Protein AF-A0A7C5SXW9-F1 (afdb_monomer_lite)

Radius of gyration: 30.45 Å; chains: 1; bounding box: 60×100×71 Å

pLDDT: mean 82.09, std 17.65, range [26.39, 98.69]

Secondary structure (DSSP, 8-state):
-HHHHHHHHHHHHTTS---TT--S---HHHHHHHHHHHHHT-SEEEEEEEEEEE-SS-EEEEEEEEEEETTEEEEEEEE-PPPSSSPPEEEEEEETTTTEEEEEETTS-EEEEE-GGGTT--HHHHHHHTTTS-GGG----EEEEEEETTEEEEEEE-SSEEEEEETTT--EEEEEEEETTEEEEEEEEEEEET----GGGGPPPPTTTEEEEEE--HHHHHHHHHHHHHHTT-SEEEEEEEEEETTEEEEEEEEEETTEEEEEEEEPPBTTB---EEEEEEEETTTTEEEEEETTTTEEEEEE------HHHHHHHHHHHHHS---GGG--EEEEEEEEETTEEEEEEEE--STTS-PPPPEEEEETTT--EEEEEEEEEE--TT-SS-EEEEEEEEEEEEEES----GGGG---TTPPB------SS-TT---------TT-EE--HHHHHHHHHTT--EEEEEE-TT-HHHHHHHHTGGG-HHHHHHHTTSEEEEEE-SS--HHHHHHHHHTT--SSSEEEEE-TTS-EEEEEES---HHHHHHHHHHHHHT---

Foldseek 3Di:
DVVVVVVVVVVVVPPDDDDPDPPDDDFPVVLLVVLQVLLVPFQWKKFKKWKWKDAPVDIKIWIWIWIDGPPKIKIATDDIDDDPVAWDWGMKIDRQCQQWIWTATPVRAIAIERDPVSHPAGVLVVVVVLCVVCCVQPDFGDWDWDDDPNAIWIWTDGPFKIWTAGPPSRRTAKIWGADLRMIIMMGGPDMDTPDDDDPVSNDHPDPVRHPYYFYFDVVLLVLLVVLCVVQQPFQWKWWWKWKDWPVGIWIWIWTGHPPKIKIWIWHDQDPVDGIDTQKMWMDRQQQQKIKIAGPVVRAIAMAGHHRDHDSSSSSQVSCCVRQVRHNSSVWGWRDWDWDDDPNFIWIWIFTPDRPPDPDGAKIFTAGPPPRDTQKIWGWDFDDDPPHPDTDTMIMMIGTPDMGTPDDDDPVVNDDDPCHHYPPPCCDVPHPPPPPPPVVPLVQEEADDPVVLVVLLVVQFKAKEWEDEPPDPQQVVCSVAQSNDPLNCVLCVRHHHYYQYVNPQDDPSVVVCVVVVPDAPGKIFIAGSNRDTLDMDGTHDHNVRSSVVSCCSVVVPDD

Structure (mmCIF, N/CA/C/O backbone):
data_AF-A0A7C5SXW9-F1
#
_entry.id   AF-A0A7C5SXW9-F1
#
loop_
_atom_site.group_PDB
_atom_site.id
_atom_site.type_symbol
_atom_site.label_atom_id
_atom_site.label_alt_id
_atom_site.label_comp_id
_atom_site.label_asym_id
_atom_site.label_entity_id
_atom_site.label_seq_id
_atom_site.pdbx_PDB_ins_code
_atom_site.Cartn_x
_atom_site.Cartn_y
_atom_site.Cartn_z
_atom_site.occupancy
_atom_site.B_iso_or_equiv
_atom_site.auth_seq_id
_atom_site.auth_comp_id
_atom_site.auth_asym_id
_atom_site.auth_atom_id
_atom_site.pdbx_PDB_model_num
ATOM 1 N N . MET A 1 1 ? 26.619 -13.723 -31.367 1.00 32.59 1 MET A N 1
ATOM 2 C CA . MET A 1 1 ? 27.166 -14.685 -30.379 1.00 32.59 1 MET A CA 1
ATOM 3 C C . MET A 1 1 ? 26.090 -15.341 -29.504 1.00 32.59 1 MET A C 1
ATOM 5 O O . MET A 1 1 ? 26.282 -16.500 -29.164 1.00 32.59 1 MET A O 1
ATOM 9 N N . GLY A 1 2 ? 24.939 -14.703 -29.229 1.00 31.33 2 GLY A N 1
ATOM 10 C CA . GLY A 1 2 ? 23.854 -15.284 -28.406 1.00 31.33 2 GLY A CA 1
ATOM 11 C C . GLY A 1 2 ? 23.287 -16.636 -28.877 1.00 31.33 2 GLY A C 1
ATOM 12 O O . GLY A 1 2 ? 23.100 -17.532 -28.064 1.00 31.33 2 GLY A O 1
ATOM 13 N N . ARG A 1 3 ? 23.143 -16.863 -30.194 1.00 33.34 3 ARG A N 1
ATOM 14 C CA . ARG A 1 3 ? 22.704 -18.161 -30.761 1.00 33.34 3 ARG A CA 1
ATOM 15 C C . ARG A 1 3 ? 23.623 -19.352 -30.429 1.00 33.34 3 ARG A C 1
ATOM 17 O O . ARG A 1 3 ? 23.150 -20.480 -30.364 1.00 33.34 3 ARG A O 1
ATOM 24 N N . ALA A 1 4 ? 24.924 -19.117 -30.240 1.00 29.17 4 ALA A N 1
ATOM 25 C CA . ALA A 1 4 ? 25.894 -20.180 -29.955 1.00 29.17 4 ALA A CA 1
ATOM 26 C C . ALA A 1 4 ? 25.920 -20.554 -28.464 1.00 29.17 4 ALA A C 1
ATOM 28 O O . ALA A 1 4 ? 26.098 -21.721 -28.128 1.00 29.17 4 ALA A O 1
ATOM 29 N N . VAL A 1 5 ? 25.675 -19.578 -27.583 1.00 40.88 5 VAL A N 1
ATOM 30 C CA . VAL A 1 5 ? 25.510 -19.798 -26.136 1.00 40.88 5 VAL A CA 1
ATOM 31 C C . VAL A 1 5 ? 24.172 -20.499 -25.848 1.00 40.88 5 VAL A C 1
ATOM 33 O O . VAL A 1 5 ? 24.131 -21.417 -25.036 1.00 40.88 5 VAL A O 1
ATOM 36 N N . PHE A 1 6 ? 23.119 -20.159 -26.602 1.00 41.91 6 PHE A N 1
ATOM 37 C CA . PHE A 1 6 ? 21.805 -20.817 -26.573 1.00 41.91 6 PHE A CA 1
ATOM 38 C C . PHE A 1 6 ? 21.870 -22.318 -26.910 1.00 41.91 6 PHE A C 1
ATOM 40 O O . PHE A 1 6 ? 21.334 -23.139 -26.171 1.00 41.91 6 PHE A O 1
ATOM 47 N N . LEU A 1 7 ? 22.586 -22.706 -27.975 1.00 38.53 7 LEU A N 1
ATOM 48 C CA . LEU A 1 7 ? 22.751 -24.124 -28.333 1.00 38.53 7 LEU A CA 1
ATOM 49 C C . LEU A 1 7 ? 23.601 -24.898 -27.316 1.00 38.53 7 LEU A C 1
ATOM 51 O O . LEU A 1 7 ? 23.341 -26.076 -27.087 1.00 38.53 7 LEU A O 1
ATOM 55 N N . LEU A 1 8 ? 24.580 -24.249 -26.678 1.00 38.59 8 LEU A N 1
ATOM 56 C CA . LEU A 1 8 ? 25.409 -24.881 -25.651 1.00 38.59 8 LEU A CA 1
ATOM 57 C C . LEU A 1 8 ? 24.626 -25.140 -24.354 1.00 38.59 8 LEU A C 1
ATOM 59 O O . LEU A 1 8 ? 24.720 -26.249 -23.834 1.00 38.59 8 LEU A O 1
ATOM 63 N N . LEU A 1 9 ? 23.804 -24.189 -23.891 1.00 38.88 9 LEU A N 1
ATOM 64 C CA . LEU A 1 9 ? 22.987 -24.338 -22.675 1.00 38.88 9 LEU A CA 1
ATOM 65 C C . LEU A 1 9 ? 21.815 -25.319 -22.850 1.00 38.88 9 LEU A C 1
ATOM 67 O O . LEU A 1 9 ? 21.535 -26.099 -21.947 1.00 38.88 9 LEU A O 1
ATOM 71 N N . LEU A 1 10 ? 21.174 -25.359 -24.024 1.00 36.81 10 LEU A N 1
ATOM 72 C CA . LEU A 1 10 ? 20.168 -26.388 -24.329 1.00 36.81 10 LEU A CA 1
ATOM 73 C C . LEU A 1 10 ? 20.794 -27.781 -24.486 1.00 36.81 10 LEU A C 1
ATOM 75 O O . LEU A 1 10 ? 20.192 -28.773 -24.082 1.00 36.81 10 LEU A O 1
ATOM 79 N N . SER A 1 11 ? 22.015 -27.883 -25.024 1.00 33.12 11 SER A N 1
ATOM 80 C CA . SER A 1 11 ? 22.684 -29.180 -25.197 1.00 33.12 11 SER A CA 1
ATOM 81 C C . SER A 1 11 ? 23.177 -29.810 -23.889 1.00 33.12 11 SER A C 1
ATOM 83 O O . SER A 1 11 ? 23.249 -31.036 -23.802 1.00 33.12 11 SER A O 1
ATOM 85 N N . SER A 1 12 ? 23.482 -29.009 -22.861 1.00 31.42 12 SER A N 1
ATOM 86 C CA . SER A 1 12 ? 23.938 -29.510 -21.558 1.00 31.42 12 SER A CA 1
ATOM 87 C C . SER A 1 12 ? 22.797 -29.977 -20.647 1.00 31.42 12 SER A C 1
ATOM 89 O O . SER A 1 12 ? 23.027 -30.837 -19.799 1.00 31.42 12 SER A O 1
ATOM 91 N N . VAL A 1 13 ? 21.569 -29.485 -20.846 1.00 38.94 13 VAL A N 1
ATOM 92 C CA . VAL A 1 13 ? 20.382 -29.872 -20.054 1.00 38.94 13 VAL A CA 1
ATOM 93 C C . VAL A 1 13 ? 19.774 -31.206 -20.525 1.00 38.94 13 VAL A C 1
ATOM 95 O O . VAL A 1 13 ? 19.171 -31.930 -19.741 1.00 38.94 13 VAL A O 1
ATOM 98 N N . VAL A 1 14 ? 19.993 -31.603 -21.784 1.00 38.78 14 VAL A N 1
ATOM 99 C CA . VAL A 1 14 ? 19.370 -32.803 -22.385 1.00 38.78 14 VAL A CA 1
ATOM 100 C C . VAL A 1 14 ? 20.005 -34.134 -21.933 1.00 38.78 14 VAL A C 1
ATOM 102 O O . VAL A 1 14 ? 19.402 -35.189 -22.124 1.00 38.78 14 VAL A O 1
ATOM 105 N N . PHE A 1 15 ? 21.193 -34.140 -21.312 1.00 33.16 15 PHE A N 1
ATOM 106 C CA . PHE A 1 15 ? 21.976 -35.379 -21.148 1.00 33.16 15 PHE A CA 1
ATOM 107 C C . PHE A 1 15 ? 22.050 -36.007 -19.748 1.00 33.16 15 PHE A C 1
ATOM 109 O O . PHE A 1 15 ? 22.628 -37.08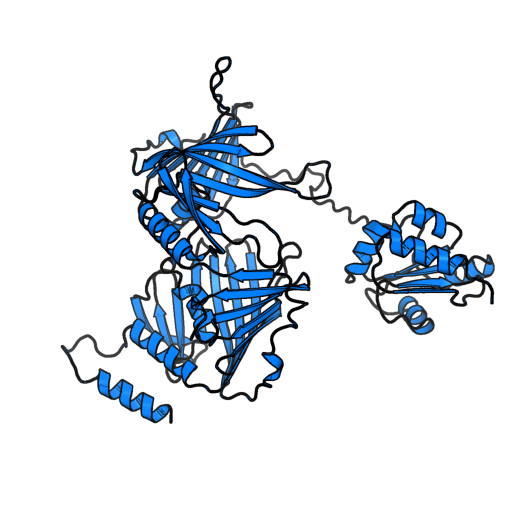8 -19.622 1.00 33.16 15 PHE A O 1
ATOM 116 N N . LEU A 1 16 ? 21.462 -35.423 -18.700 1.00 31.50 16 LEU A N 1
ATOM 117 C CA . LEU A 1 16 ? 21.590 -35.974 -17.342 1.00 31.50 16 LEU A CA 1
ATOM 118 C C . LEU A 1 16 ? 20.243 -36.096 -16.609 1.00 31.50 16 LEU A C 1
ATOM 120 O O . LEU A 1 16 ? 19.892 -35.251 -15.798 1.00 31.50 16 LEU A O 1
ATOM 124 N N . GLY A 1 17 ? 19.556 -37.228 -16.824 1.00 26.39 17 GLY A N 1
ATOM 125 C CA . GLY A 1 17 ? 18.800 -37.897 -15.752 1.00 26.39 17 GLY A CA 1
ATOM 126 C C . GLY A 1 17 ? 17.293 -38.135 -15.946 1.00 26.39 17 GLY A C 1
ATOM 127 O O . GLY A 1 17 ? 16.485 -37.342 -15.494 1.00 26.39 17 GLY A O 1
ATOM 128 N N . GLY A 1 18 ? 16.928 -39.328 -16.444 1.00 26.73 18 GLY A N 1
ATOM 129 C CA . GLY A 1 18 ? 15.815 -40.120 -15.881 1.00 26.73 18 GLY A CA 1
ATOM 130 C C . GLY A 1 18 ? 14.428 -40.107 -16.555 1.00 26.73 18 GLY A C 1
ATOM 131 O O . GLY A 1 18 ? 13.568 -39.319 -16.193 1.00 26.73 18 GLY A O 1
ATOM 132 N N . GLY A 1 19 ? 14.146 -41.133 -17.375 1.00 27.83 19 GLY A N 1
ATOM 133 C CA . GLY A 1 19 ? 12.802 -41.728 -17.536 1.00 27.83 19 GLY A CA 1
ATOM 134 C C . GLY A 1 19 ? 11.878 -41.159 -18.639 1.00 27.83 19 GLY A C 1
ATOM 135 O O . GLY A 1 19 ? 11.642 -39.954 -18.700 1.00 27.83 19 GLY A O 1
ATOM 136 N N . PRO A 1 20 ? 11.269 -42.006 -19.500 1.00 36.69 20 PRO A N 1
ATOM 137 C CA . PRO A 1 20 ? 10.420 -41.552 -20.600 1.00 36.69 20 PRO A CA 1
ATOM 138 C C . PRO A 1 20 ? 8.988 -41.279 -20.113 1.00 36.69 20 PRO A C 1
ATOM 140 O O . PRO A 1 20 ? 8.121 -42.142 -20.245 1.00 36.69 20 PRO A O 1
ATOM 143 N N . LYS A 1 21 ? 8.753 -40.099 -19.514 1.00 38.75 21 LYS A N 1
ATOM 144 C CA . LYS A 1 21 ? 7.425 -39.436 -19.445 1.00 38.75 21 LYS A CA 1
ATOM 145 C C . LYS A 1 21 ? 7.416 -37.970 -18.954 1.00 38.75 21 LYS A C 1
ATOM 147 O O . LYS A 1 21 ? 6.346 -37.458 -18.650 1.00 38.75 21 LYS A O 1
ATOM 152 N N . ALA A 1 22 ? 8.558 -37.276 -18.947 1.00 34.78 22 ALA A N 1
ATOM 153 C CA . ALA A 1 22 ? 8.668 -35.840 -18.633 1.00 34.78 22 ALA A CA 1
ATOM 154 C C . ALA A 1 22 ? 9.454 -35.069 -19.719 1.00 34.78 22 ALA A C 1
ATOM 156 O O . ALA A 1 22 ? 10.313 -34.244 -19.430 1.00 34.78 22 ALA A O 1
ATOM 157 N N . GLN A 1 23 ? 9.215 -35.396 -20.992 1.00 40.09 23 GLN A N 1
ATOM 158 C CA . GLN A 1 23 ? 9.856 -34.732 -22.130 1.00 40.09 23 GLN A CA 1
ATOM 159 C C . GLN A 1 23 ? 9.070 -33.469 -22.525 1.00 40.09 23 GLN A C 1
ATOM 161 O O . GLN A 1 23 ? 7.940 -33.593 -22.986 1.00 40.09 23 GLN A O 1
ATOM 166 N N . GLU A 1 24 ? 9.698 -32.298 -22.324 1.00 54.38 24 GLU A N 1
ATOM 167 C CA . GLU A 1 24 ? 9.791 -31.130 -23.244 1.00 54.38 24 GLU A CA 1
ATOM 168 C C . GLU A 1 24 ? 9.662 -29.722 -22.620 1.00 54.38 24 GLU A C 1
ATOM 170 O O . GLU A 1 24 ? 9.833 -28.743 -23.344 1.00 54.38 24 GLU A O 1
ATOM 175 N N . PHE A 1 25 ? 9.461 -29.567 -21.307 1.00 57.53 25 PHE A N 1
ATOM 176 C CA . PHE A 1 25 ? 9.338 -28.236 -20.684 1.00 57.53 25 PHE A CA 1
ATOM 177 C C . PHE A 1 25 ? 10.510 -27.951 -19.731 1.00 57.53 25 PHE A C 1
ATOM 179 O O . PHE A 1 25 ? 10.770 -28.784 -18.860 1.00 57.53 25 PHE A O 1
ATOM 186 N N . PRO A 1 26 ? 11.227 -26.815 -19.863 1.00 68.00 26 PRO A N 1
ATOM 187 C CA . PRO A 1 26 ? 12.136 -26.365 -18.813 1.00 68.00 26 PRO A CA 1
ATOM 188 C C . PRO A 1 26 ? 11.316 -26.057 -17.556 1.00 68.00 26 PRO A C 1
ATOM 190 O O . PRO A 1 26 ? 10.182 -25.587 -17.664 1.00 68.00 26 PRO A O 1
ATOM 193 N N . ASP A 1 27 ? 11.865 -26.303 -16.370 1.00 80.38 27 ASP A N 1
ATOM 194 C CA . ASP A 1 27 ? 11.218 -25.853 -15.140 1.00 80.38 27 ASP A CA 1
ATOM 195 C C . ASP A 1 27 ? 11.103 -24.307 -15.117 1.00 80.38 27 ASP A C 1
ATOM 197 O O . ASP A 1 27 ? 11.910 -23.616 -15.758 1.00 80.38 27 ASP A O 1
ATOM 201 N N . PRO A 1 28 ? 10.105 -23.737 -14.409 1.00 81.06 28 PRO A N 1
ATOM 202 C CA . PRO A 1 28 ? 9.873 -22.292 -14.386 1.00 81.06 28 PRO A CA 1
ATOM 203 C C . PRO A 1 28 ? 11.105 -21.462 -14.002 1.00 81.06 28 PRO A C 1
ATOM 205 O O . PRO A 1 28 ? 11.372 -20.431 -14.621 1.00 81.06 28 PRO A O 1
ATOM 208 N N . GLN A 1 29 ? 11.883 -21.924 -13.019 1.00 77.88 29 GLN A N 1
ATOM 209 C CA . GLN A 1 29 ? 13.060 -21.212 -12.515 1.00 77.88 29 GLN A CA 1
ATOM 210 C C . GLN A 1 29 ? 14.186 -21.175 -13.548 1.00 77.88 29 GLN A C 1
ATOM 212 O O . GLN A 1 29 ? 14.827 -20.136 -13.737 1.00 77.88 29 GLN A O 1
ATOM 217 N N . THR A 1 30 ? 14.393 -22.274 -14.273 1.00 81.06 30 THR A N 1
ATOM 218 C CA . THR A 1 30 ? 15.327 -22.327 -15.400 1.00 81.06 30 THR A CA 1
ATOM 219 C C . THR A 1 30 ? 14.931 -21.341 -16.500 1.00 81.06 30 THR A C 1
ATOM 221 O O . THR A 1 30 ? 15.794 -20.613 -16.995 1.00 81.06 30 THR A O 1
ATOM 224 N N . LEU A 1 31 ? 13.645 -21.253 -16.866 1.00 82.00 31 LEU A N 1
ATOM 225 C CA . LEU A 1 31 ? 13.179 -20.296 -17.882 1.00 82.00 31 LEU A CA 1
ATOM 226 C C . LEU A 1 31 ? 13.351 -18.836 -17.449 1.00 82.00 31 LEU A C 1
ATOM 228 O O . LEU A 1 31 ? 13.839 -18.026 -18.239 1.00 82.00 31 LEU A O 1
ATOM 232 N N . LEU A 1 32 ? 12.997 -18.501 -16.207 1.00 78.94 32 LEU A N 1
ATOM 233 C CA . LEU A 1 32 ? 13.172 -17.150 -15.660 1.00 78.94 32 LEU A CA 1
ATOM 234 C C . LEU A 1 32 ? 14.653 -16.760 -15.589 1.00 78.94 32 LEU A C 1
ATOM 236 O O . LEU A 1 32 ? 15.036 -15.679 -16.037 1.00 78.94 32 LEU A O 1
ATOM 240 N N . SER A 1 33 ? 15.508 -17.672 -15.121 1.00 77.88 33 SER A N 1
ATOM 241 C CA . SER A 1 33 ? 16.960 -17.463 -15.079 1.00 77.88 33 SER A CA 1
ATOM 242 C C . SER A 1 33 ? 17.551 -17.253 -16.479 1.00 77.88 33 SER A C 1
ATOM 244 O O . SER A 1 33 ? 18.412 -16.393 -16.676 1.00 77.88 33 SER A O 1
ATOM 246 N N . ALA A 1 34 ? 17.075 -18.007 -17.475 1.00 81.38 34 ALA A N 1
ATOM 247 C CA . ALA A 1 34 ? 17.499 -17.856 -18.864 1.00 81.38 34 ALA A CA 1
ATOM 248 C C . ALA A 1 34 ? 17.012 -16.536 -19.488 1.00 81.38 34 ALA A C 1
ATOM 250 O O . ALA A 1 34 ? 17.778 -15.886 -20.201 1.00 81.38 34 ALA A O 1
ATOM 251 N N . SER A 1 35 ? 15.782 -16.110 -19.184 1.00 80.81 35 SER A N 1
ATOM 252 C CA . SER A 1 35 ? 15.243 -14.800 -19.578 1.00 80.81 35 SER A CA 1
ATOM 253 C C . SER A 1 35 ? 16.091 -13.651 -19.022 1.00 80.81 35 SER A C 1
ATOM 255 O O . SER A 1 35 ? 16.558 -12.795 -19.778 1.00 80.81 35 SER A O 1
ATOM 257 N N . ARG A 1 36 ? 16.416 -13.689 -17.723 1.00 75.88 36 ARG A N 1
ATOM 258 C CA . ARG A 1 36 ? 17.332 -12.734 -17.078 1.00 75.88 36 ARG A CA 1
ATOM 259 C C . ARG A 1 36 ? 18.681 -12.662 -17.791 1.00 75.88 36 ARG A C 1
ATOM 261 O O . ARG A 1 36 ? 19.149 -11.573 -18.124 1.00 75.88 36 ARG A O 1
ATOM 268 N N . ALA A 1 37 ? 19.296 -13.811 -18.067 1.00 77.44 37 ALA A N 1
ATOM 269 C CA . ALA A 1 37 ? 20.572 -13.866 -18.775 1.00 77.44 37 ALA A CA 1
ATOM 270 C C . ALA A 1 37 ? 20.475 -13.287 -20.201 1.00 77.44 37 ALA A C 1
ATOM 272 O O . ALA A 1 37 ? 21.410 -12.629 -20.665 1.00 77.44 37 ALA A O 1
ATOM 273 N N . ALA A 1 38 ? 19.344 -13.488 -20.889 1.00 80.12 38 ALA A N 1
ATOM 274 C CA . ALA A 1 38 ? 19.095 -12.911 -22.208 1.00 80.12 38 ALA A CA 1
ATOM 275 C C . ALA A 1 38 ? 19.068 -11.375 -22.162 1.00 80.12 38 ALA A C 1
ATOM 277 O O . ALA A 1 38 ? 19.683 -10.735 -23.015 1.00 80.12 38 ALA A O 1
ATOM 278 N N . TYR A 1 39 ? 18.432 -10.781 -21.147 1.00 76.50 39 TYR A N 1
ATOM 279 C CA . TYR A 1 39 ? 18.433 -9.329 -20.949 1.00 76.50 39 TYR A CA 1
ATOM 280 C C . TYR A 1 39 ? 19.801 -8.776 -20.540 1.00 76.50 39 TYR A C 1
ATOM 282 O O . TYR A 1 39 ? 20.220 -7.751 -21.073 1.00 76.50 39 TYR A O 1
ATOM 290 N N . GLN A 1 40 ? 20.527 -9.457 -19.649 1.00 74.00 40 GLN A N 1
ATOM 291 C CA . GLN A 1 40 ? 21.880 -9.058 -19.229 1.00 74.00 40 GLN A CA 1
ATOM 292 C C . GLN A 1 40 ? 22.894 -9.076 -20.382 1.00 74.00 40 GLN A C 1
ATOM 294 O O . GLN A 1 40 ? 23.879 -8.341 -20.357 1.00 74.00 40 GLN A O 1
ATOM 299 N N . ALA A 1 41 ? 22.664 -9.906 -21.402 1.00 79.38 41 ALA A N 1
ATOM 300 C CA . ALA A 1 41 ? 23.506 -9.959 -22.592 1.00 79.38 41 ALA A CA 1
ATOM 301 C C . ALA A 1 41 ? 23.277 -8.785 -23.564 1.00 79.38 41 ALA A C 1
ATOM 303 O O . ALA A 1 41 ? 24.073 -8.609 -24.492 1.00 79.38 41 ALA A O 1
ATOM 304 N N . LEU A 1 42 ? 22.207 -7.999 -23.392 1.00 78.88 42 LEU A N 1
ATOM 305 C CA . LEU A 1 42 ? 21.929 -6.832 -24.227 1.00 78.88 42 LEU A CA 1
ATOM 306 C C . LEU A 1 42 ? 22.819 -5.658 -23.828 1.00 78.88 42 LEU A C 1
ATOM 308 O O . LEU A 1 42 ? 22.970 -5.336 -22.652 1.00 78.88 42 LEU A O 1
ATOM 312 N N . ARG A 1 43 ? 23.351 -4.952 -24.829 1.00 81.50 43 ARG A N 1
ATOM 313 C CA . ARG A 1 43 ? 24.066 -3.692 -24.594 1.00 81.50 43 ARG A CA 1
ATOM 314 C C . ARG A 1 43 ? 23.098 -2.570 -24.219 1.00 81.50 43 ARG A C 1
ATOM 316 O O . ARG A 1 43 ? 23.400 -1.749 -23.358 1.00 81.50 43 ARG A O 1
ATOM 323 N N . SER A 1 44 ? 21.953 -2.536 -24.891 1.00 87.88 44 SER A N 1
ATOM 324 C CA . SER A 1 44 ? 20.895 -1.559 -24.671 1.00 87.88 44 SER A CA 1
ATOM 325 C C . SER A 1 44 ? 19.569 -2.034 -25.250 1.00 87.88 44 SER A C 1
ATOM 327 O O . SER A 1 44 ? 19.535 -2.875 -26.151 1.00 87.88 44 SER A O 1
ATOM 329 N N . TYR A 1 45 ? 18.466 -1.477 -24.761 1.00 88.00 45 TYR A N 1
ATOM 330 C CA . TYR A 1 45 ? 17.161 -1.596 -25.405 1.00 88.00 45 TYR A CA 1
ATOM 331 C C . TYR A 1 45 ? 16.257 -0.419 -25.042 1.00 88.00 45 TYR A C 1
ATOM 333 O O . TYR A 1 45 ? 16.442 0.245 -24.022 1.00 88.00 45 TYR A O 1
ATOM 341 N N . THR A 1 46 ? 15.241 -0.193 -25.868 1.00 90.50 46 THR A N 1
ATOM 342 C CA . THR A 1 46 ? 14.083 0.629 -25.508 1.00 90.50 46 THR A CA 1
ATOM 343 C C . THR A 1 46 ? 12.829 -0.225 -25.558 1.00 90.50 46 THR A C 1
ATOM 345 O O . THR A 1 46 ? 12.673 -1.010 -26.494 1.00 90.50 46 THR A O 1
ATOM 348 N N . ALA A 1 47 ? 11.933 -0.062 -24.593 1.00 88.62 47 ALA A N 1
ATOM 349 C CA . ALA A 1 47 ? 10.649 -0.740 -24.563 1.00 88.62 47 ALA A CA 1
ATOM 350 C C . ALA A 1 47 ? 9.514 0.242 -24.268 1.00 88.62 47 ALA A C 1
ATOM 352 O O . ALA A 1 47 ? 9.692 1.197 -23.511 1.00 88.62 47 ALA A O 1
ATOM 353 N N . LEU A 1 48 ? 8.356 -0.017 -24.865 1.00 90.31 48 LEU A N 1
ATOM 354 C CA . LEU A 1 48 ? 7.091 0.602 -24.494 1.00 90.31 48 LEU A CA 1
ATOM 355 C C . LEU A 1 48 ? 6.267 -0.452 -23.760 1.00 90.31 48 LEU A C 1
ATOM 357 O O . LEU A 1 48 ? 6.086 -1.558 -24.274 1.00 90.31 48 LEU A O 1
ATOM 361 N N . VAL A 1 49 ? 5.823 -0.126 -22.552 1.00 88.06 49 VAL A N 1
ATOM 362 C CA . VAL A 1 49 ? 5.124 -1.053 -21.664 1.00 88.06 49 VAL A CA 1
ATOM 363 C C . VAL A 1 49 ? 3.824 -0.416 -21.209 1.00 88.06 49 VAL A C 1
ATOM 365 O O . VAL A 1 49 ? 3.834 0.704 -20.715 1.00 88.06 49 VAL A O 1
ATOM 368 N N . THR A 1 50 ? 2.715 -1.129 -21.338 1.00 89.62 50 THR A N 1
ATOM 369 C CA . THR A 1 50 ? 1.427 -0.712 -20.783 1.00 89.62 50 THR A CA 1
ATOM 370 C C . THR A 1 50 ? 1.177 -1.470 -19.489 1.00 89.62 50 THR A C 1
ATOM 372 O O . THR A 1 50 ? 1.165 -2.700 -19.487 1.00 89.62 50 THR A O 1
ATOM 375 N N . MET A 1 51 ? 0.992 -0.732 -18.401 1.00 86.69 51 MET A N 1
ATOM 376 C CA . MET A 1 51 ? 0.496 -1.217 -17.122 1.00 86.69 51 MET A CA 1
ATOM 377 C C . MET A 1 51 ? -1.023 -1.030 -17.079 1.00 86.69 51 MET A C 1
ATOM 379 O O . MET A 1 51 ? -1.511 0.059 -17.371 1.00 86.69 51 MET A O 1
ATOM 383 N N . ALA A 1 52 ? -1.760 -2.071 -16.714 1.00 86.44 52 ALA A N 1
ATOM 384 C CA . ALA A 1 52 ? -3.199 -2.031 -16.494 1.00 86.44 52 ALA A CA 1
ATOM 385 C C . ALA A 1 52 ? -3.514 -2.491 -15.073 1.00 86.44 52 ALA A C 1
ATOM 387 O O . ALA A 1 52 ? -2.967 -3.503 -14.640 1.00 86.44 52 ALA A O 1
ATOM 388 N N . ILE A 1 53 ? -4.384 -1.764 -14.378 1.00 82.50 53 ILE A N 1
ATOM 389 C CA . ILE A 1 53 ? -4.921 -2.113 -13.062 1.00 82.50 53 ILE A CA 1
ATOM 390 C C . ILE A 1 53 ? -6.435 -2.238 -13.223 1.00 82.50 53 ILE A C 1
ATOM 392 O O . ILE A 1 53 ? -7.108 -1.262 -13.545 1.00 82.50 53 ILE A O 1
ATOM 396 N N . GLU A 1 54 ? -6.968 -3.437 -13.031 1.00 82.19 54 GLU A N 1
ATOM 397 C CA . GLU A 1 54 ? -8.371 -3.777 -13.266 1.00 82.19 54 GLU A CA 1
ATOM 398 C C . GLU A 1 54 ? -9.009 -4.292 -11.973 1.00 82.19 54 GLU A C 1
ATOM 400 O O . GLU A 1 54 ? -8.526 -5.249 -11.371 1.00 82.19 54 GLU A O 1
ATOM 405 N N . SER A 1 55 ? -10.115 -3.684 -11.552 1.00 76.44 55 SER A N 1
ATOM 406 C CA . SER A 1 55 ? -10.968 -4.151 -10.454 1.00 76.44 55 SER A CA 1
ATOM 407 C C . SER A 1 55 ? -12.440 -4.142 -10.897 1.00 76.44 55 SER A C 1
ATOM 409 O O . SER A 1 55 ? -12.757 -3.605 -11.962 1.00 76.44 55 SER A O 1
ATOM 411 N N . PRO A 1 56 ? -13.382 -4.688 -10.105 1.00 67.75 56 PRO A N 1
ATOM 412 C CA . PRO A 1 56 ? -14.812 -4.579 -10.407 1.00 67.75 56 PRO A CA 1
ATOM 413 C C . PRO A 1 56 ? -15.331 -3.134 -10.491 1.00 67.75 56 PRO A C 1
ATOM 415 O O . PRO A 1 56 ? -16.377 -2.898 -11.097 1.00 67.75 56 PRO A O 1
ATOM 418 N N . PHE A 1 57 ? -14.622 -2.178 -9.884 1.00 65.75 57 PHE A N 1
ATOM 419 C CA . PHE A 1 57 ? -15.074 -0.796 -9.726 1.00 65.75 57 PHE A CA 1
ATOM 420 C C . PHE A 1 57 ? -14.347 0.206 -10.625 1.00 65.75 57 PHE A C 1
ATOM 422 O O . PHE A 1 57 ? -14.916 1.248 -10.949 1.00 65.75 57 PHE A O 1
ATOM 429 N N . PHE A 1 58 ? -13.111 -0.082 -11.039 1.00 73.19 58 PHE A N 1
ATOM 430 C CA . PHE A 1 58 ? -12.334 0.819 -11.887 1.00 73.19 58 PHE A CA 1
ATOM 431 C C . PHE A 1 58 ? -11.350 0.073 -12.791 1.00 73.19 58 PHE A C 1
ATOM 433 O O . PHE A 1 58 ? -10.977 -1.077 -12.558 1.00 73.19 58 PHE A O 1
ATOM 440 N N . THR A 1 59 ? -10.910 0.758 -13.842 1.00 81.62 59 THR A N 1
ATOM 441 C CA . THR A 1 59 ? -9.811 0.313 -14.696 1.00 81.62 59 THR A CA 1
ATOM 442 C C . THR A 1 59 ? -8.900 1.492 -14.976 1.00 81.62 59 THR A C 1
ATOM 444 O O . THR A 1 59 ? -9.350 2.508 -15.504 1.00 81.62 59 THR A O 1
ATOM 447 N N . GLU A 1 60 ? -7.625 1.335 -14.649 1.00 83.06 60 GLU A N 1
ATOM 448 C CA . GLU A 1 60 ? -6.589 2.331 -14.883 1.00 83.06 60 GLU A CA 1
ATOM 449 C C . GLU A 1 60 ? -5.549 1.779 -15.862 1.00 83.06 60 GLU A C 1
ATOM 451 O O . GLU A 1 60 ? -5.122 0.628 -15.759 1.00 83.06 60 GLU A O 1
ATOM 456 N N . LEU A 1 61 ? -5.133 2.606 -16.821 1.00 85.56 61 LEU A N 1
ATOM 457 C CA . LEU A 1 61 ? -4.104 2.271 -17.802 1.00 85.56 61 LEU A CA 1
ATOM 458 C C . LEU A 1 61 ? -2.997 3.314 -17.748 1.00 85.56 61 LEU A C 1
ATOM 460 O O . LEU A 1 61 ? -3.277 4.500 -17.893 1.00 85.56 61 LEU A O 1
ATOM 464 N N . THR A 1 62 ? -1.753 2.860 -17.623 1.00 84.00 62 THR A N 1
ATOM 465 C CA . THR A 1 62 ? -0.564 3.714 -17.615 1.00 84.00 62 THR A CA 1
ATOM 466 C C . THR A 1 62 ? 0.481 3.191 -18.595 1.00 84.00 62 THR A C 1
ATOM 468 O O . THR A 1 62 ? 0.836 2.016 -18.587 1.00 84.00 62 THR A O 1
ATOM 471 N N . THR A 1 63 ? 1.015 4.065 -19.443 1.00 88.56 63 THR A N 1
ATOM 472 C CA . THR A 1 63 ? 2.065 3.742 -20.412 1.00 88.56 63 THR A CA 1
ATOM 473 C C . THR A 1 63 ? 3.426 4.204 -19.909 1.00 88.56 63 THR A C 1
ATOM 475 O O . THR A 1 63 ? 3.626 5.361 -19.540 1.00 88.56 63 THR A O 1
ATOM 478 N N . LEU A 1 64 ? 4.389 3.290 -19.951 1.00 88.56 64 LEU A N 1
ATOM 479 C CA . LEU A 1 64 ? 5.760 3.452 -19.500 1.00 88.56 64 LEU A CA 1
ATOM 480 C C . LEU A 1 64 ? 6.706 3.322 -20.689 1.00 88.56 64 LEU A C 1
ATOM 482 O O . LEU A 1 64 ? 6.632 2.366 -21.464 1.00 88.56 64 LEU A O 1
ATOM 486 N N . LYS A 1 65 ? 7.662 4.238 -20.802 1.00 91.00 65 LYS A N 1
ATOM 487 C CA . LYS A 1 65 ? 8.775 4.115 -21.740 1.00 91.00 65 LYS A CA 1
ATOM 488 C C . LYS A 1 65 ? 10.043 3.785 -20.973 1.00 91.00 65 LYS A C 1
ATOM 490 O O . LYS A 1 65 ? 10.529 4.586 -20.179 1.00 91.00 65 LYS A O 1
ATOM 495 N N . VAL A 1 66 ? 10.582 2.602 -21.236 1.00 89.19 66 VAL A N 1
ATOM 496 C CA . VAL A 1 66 ? 11.769 2.063 -20.575 1.00 89.19 66 VAL A CA 1
ATOM 497 C C . VAL A 1 66 ? 12.960 2.177 -21.515 1.00 89.19 66 VAL A C 1
ATOM 499 O O . VAL A 1 66 ? 12.923 1.712 -22.652 1.00 89.19 66 VAL A O 1
ATOM 502 N N . LEU A 1 67 ? 14.035 2.785 -21.036 1.00 89.81 67 LEU A N 1
ATOM 503 C CA . LEU A 1 67 ? 15.325 2.858 -21.699 1.00 89.81 67 LEU A CA 1
ATOM 504 C C . LEU A 1 67 ? 16.335 2.144 -20.814 1.00 89.81 67 LEU A C 1
ATOM 506 O O . LEU A 1 67 ? 16.436 2.425 -19.622 1.00 89.81 67 LEU A O 1
ATOM 510 N N . PHE A 1 68 ? 17.100 1.237 -21.397 1.00 87.06 68 PHE A N 1
ATOM 511 C CA . PHE A 1 68 ? 18.107 0.477 -20.677 1.00 87.06 68 PHE A CA 1
ATOM 512 C C . PHE A 1 68 ? 19.436 0.542 -21.411 1.00 87.06 68 PHE A C 1
ATOM 514 O O . PHE A 1 68 ? 19.505 0.298 -22.617 1.00 87.06 68 PHE A O 1
ATOM 521 N N . PHE A 1 69 ? 20.488 0.848 -20.663 1.00 86.06 69 PHE A N 1
ATOM 522 C CA . PHE A 1 69 ? 21.874 0.817 -21.102 1.00 86.06 69 PHE A CA 1
ATOM 523 C C . PHE A 1 69 ? 22.715 0.446 -19.884 1.00 86.06 69 PHE A C 1
ATOM 525 O O . PHE A 1 69 ? 22.969 1.304 -19.045 1.00 86.06 69 PHE A O 1
ATOM 532 N N . PHE A 1 70 ? 23.113 -0.822 -19.751 1.00 78.75 70 PHE A N 1
ATOM 533 C CA . PHE A 1 70 ? 23.776 -1.304 -18.535 1.00 78.75 70 PHE A CA 1
ATOM 534 C C . PHE A 1 70 ? 24.998 -0.431 -18.158 1.00 78.75 70 PHE A C 1
ATOM 536 O O . PHE A 1 70 ? 25.821 -0.144 -19.035 1.00 78.75 70 PHE A O 1
ATOM 543 N N . PRO A 1 71 ? 25.150 -0.024 -16.880 1.00 84.31 71 PRO A N 1
ATOM 544 C CA . PRO A 1 71 ? 24.369 -0.422 -15.698 1.00 84.31 71 PRO A CA 1
ATOM 545 C C . PRO A 1 71 ? 23.162 0.478 -15.393 1.00 84.31 71 PRO A C 1
ATOM 547 O O . PRO A 1 71 ? 22.623 0.420 -14.294 1.00 84.31 71 PRO A O 1
ATOM 550 N N . PHE A 1 72 ? 22.737 1.318 -16.330 1.00 88.94 72 PHE A N 1
ATOM 551 C CA . PHE A 1 72 ? 21.685 2.299 -16.120 1.00 88.94 72 PHE A CA 1
ATOM 552 C C . PHE A 1 72 ? 20.362 1.899 -16.738 1.00 88.94 72 PHE A C 1
ATOM 554 O O . PHE A 1 72 ? 20.266 1.231 -17.776 1.00 88.94 72 PHE A O 1
ATOM 561 N N . SER A 1 73 ? 19.316 2.431 -16.134 1.00 89.31 73 SER A N 1
ATOM 562 C CA . SER A 1 73 ? 17.997 2.379 -16.711 1.00 89.31 73 SER A CA 1
ATOM 563 C C . SER A 1 73 ? 17.204 3.640 -16.407 1.00 89.31 73 SER A C 1
ATOM 565 O O . SER A 1 73 ? 17.456 4.354 -15.436 1.00 89.31 73 SER A O 1
ATOM 567 N N . ARG A 1 74 ? 16.233 3.926 -17.264 1.00 91.81 74 ARG A N 1
ATOM 568 C CA . ARG A 1 74 ? 15.358 5.087 -17.179 1.00 91.81 74 ARG A CA 1
ATOM 569 C C . ARG A 1 74 ? 13.942 4.658 -17.533 1.00 91.81 74 ARG A C 1
ATOM 571 O O . ARG A 1 74 ? 13.740 4.101 -18.607 1.00 91.81 74 ARG A O 1
ATOM 578 N N . THR A 1 75 ? 12.980 4.961 -16.672 1.00 90.06 75 THR A N 1
ATOM 579 C CA . THR A 1 75 ? 11.550 4.812 -16.972 1.00 90.06 75 THR A CA 1
ATOM 580 C C . THR A 1 75 ? 10.894 6.173 -16.959 1.00 90.06 75 THR A C 1
ATOM 582 O O . THR A 1 75 ? 11.030 6.919 -15.992 1.00 90.06 75 THR A O 1
ATOM 585 N N . GLU A 1 76 ? 10.190 6.477 -18.040 1.00 90.62 76 GLU A N 1
ATOM 586 C CA . GLU A 1 76 ? 9.347 7.657 -18.200 1.00 90.62 76 GLU A CA 1
ATOM 587 C C . GLU A 1 76 ? 7.886 7.207 -18.125 1.00 90.62 76 GLU A C 1
ATOM 589 O O . GLU A 1 76 ? 7.491 6.290 -18.846 1.00 90.62 76 GLU A O 1
ATOM 594 N N . TYR A 1 77 ? 7.095 7.840 -17.263 1.00 86.69 77 TYR A N 1
ATOM 595 C CA . TYR A 1 77 ? 5.662 7.589 -17.128 1.00 86.69 77 TYR A CA 1
ATOM 596 C C . TYR A 1 77 ? 4.937 8.559 -18.071 1.00 86.69 77 TYR A C 1
ATOM 598 O O . TYR A 1 77 ? 4.894 9.766 -17.829 1.00 86.69 77 TYR A O 1
ATOM 606 N N . VAL A 1 78 ? 4.479 8.046 -19.216 1.00 80.62 78 VAL A N 1
ATOM 607 C CA . VAL A 1 78 ? 4.109 8.848 -20.396 1.00 80.62 78 VAL A CA 1
ATOM 608 C C . VAL A 1 78 ? 2.654 9.306 -20.334 1.00 80.62 78 VAL A C 1
ATOM 610 O O . VAL A 1 78 ? 2.377 10.497 -20.445 1.00 80.62 78 VAL A O 1
ATOM 613 N N . GLU A 1 79 ? 1.734 8.368 -20.133 1.00 70.88 79 GLU A N 1
ATOM 614 C CA . GLU A 1 79 ? 0.283 8.583 -20.144 1.00 70.88 79 GLU A CA 1
ATOM 615 C C . GLU A 1 79 ? -0.350 7.713 -19.060 1.00 70.88 79 GLU A C 1
ATOM 617 O O . GLU A 1 79 ? 0.113 6.596 -18.856 1.00 70.88 79 GLU A O 1
ATOM 622 N N . GLY A 1 80 ? -1.377 8.208 -18.374 1.00 63.19 80 GLY A N 1
ATOM 623 C CA . GLY A 1 80 ? -2.113 7.479 -17.338 1.00 63.19 80 GLY A CA 1
ATOM 624 C C . GLY A 1 80 ? -3.040 8.400 -16.552 1.00 63.19 80 GLY A C 1
ATOM 625 O O . GLY A 1 80 ? -2.907 9.625 -16.657 1.00 63.19 80 GLY A O 1
ATOM 626 N N . GLN A 1 81 ? -3.997 7.838 -15.806 1.00 61.09 81 GLN A N 1
ATOM 627 C CA . GLN A 1 81 ? -4.809 8.652 -14.900 1.00 61.09 81 GLN A CA 1
ATOM 628 C C . GLN A 1 81 ? -3.916 9.159 -13.771 1.00 61.09 81 GLN A C 1
ATOM 630 O O . GLN A 1 81 ? -3.251 8.390 -13.081 1.00 61.09 81 GLN A O 1
ATOM 635 N N . ARG A 1 82 ? -3.866 10.481 -13.616 1.00 61.41 82 ARG A N 1
ATOM 636 C CA . ARG A 1 82 ? -3.099 11.108 -12.548 1.00 61.41 82 ARG A CA 1
ATOM 637 C C . ARG A 1 82 ? -4.044 11.445 -11.419 1.00 61.41 82 ARG A C 1
ATOM 639 O O . ARG A 1 82 ? -4.975 12.217 -11.618 1.00 61.41 82 ARG A O 1
ATOM 646 N N . ASP A 1 83 ? -3.789 10.860 -10.260 1.00 56.06 83 ASP A N 1
ATOM 647 C CA . ASP A 1 83 ? -4.391 11.330 -9.022 1.00 56.06 83 ASP A CA 1
ATOM 648 C C . ASP A 1 83 ? -3.731 12.668 -8.656 1.00 56.06 83 ASP A C 1
ATOM 650 O O . ASP A 1 83 ? -2.508 12.755 -8.521 1.00 56.06 83 ASP A O 1
ATOM 654 N N . GLU A 1 84 ? -4.525 13.731 -8.547 1.00 56.28 84 GLU A N 1
ATOM 655 C CA . GLU A 1 84 ? -4.025 15.070 -8.214 1.00 56.28 84 GLU A CA 1
ATOM 656 C C . GLU A 1 84 ? -3.568 15.181 -6.751 1.00 56.28 84 GLU A C 1
ATOM 658 O O . GLU A 1 84 ? -2.765 16.053 -6.411 1.00 56.28 84 GLU A O 1
ATOM 663 N N . TYR A 1 85 ? -4.028 14.281 -5.881 1.00 57.44 85 TYR A N 1
ATOM 664 C CA . TYR A 1 85 ? -3.748 14.302 -4.448 1.00 57.44 85 TYR A CA 1
ATOM 665 C C . TYR A 1 85 ? -2.577 13.405 -4.041 1.00 57.44 85 TYR A C 1
ATOM 667 O O . TYR A 1 85 ? -2.030 13.586 -2.946 1.00 57.44 85 TYR A O 1
ATOM 675 N N . VAL A 1 86 ? -2.177 12.462 -4.899 1.00 68.25 86 VAL A N 1
ATOM 676 C CA . VAL A 1 86 ? -1.087 11.514 -4.640 1.00 68.25 86 VAL A CA 1
ATOM 677 C C . VAL A 1 86 ? 0.061 11.769 -5.616 1.00 68.25 86 VAL A C 1
ATOM 679 O O . VAL A 1 86 ? -0.104 11.575 -6.819 1.00 68.25 86 VAL A O 1
ATOM 682 N N . PRO A 1 87 ? 1.258 12.166 -5.142 1.00 78.00 87 PRO A N 1
ATOM 683 C CA . PRO A 1 87 ? 2.407 12.322 -6.022 1.00 78.00 87 PRO A CA 1
ATOM 684 C C . PRO A 1 87 ? 2.751 11.011 -6.733 1.00 78.00 87 PRO A C 1
ATOM 686 O O . PRO A 1 87 ? 3.137 10.022 -6.111 1.00 78.00 87 PRO A O 1
ATOM 689 N N . GLN A 1 88 ? 2.651 11.019 -8.058 1.00 81.50 88 GLN A N 1
ATOM 690 C CA . GLN A 1 88 ? 2.966 9.870 -8.899 1.00 81.50 88 GLN A CA 1
ATOM 691 C C . GLN A 1 88 ? 4.357 10.034 -9.525 1.00 81.50 88 GLN A C 1
ATOM 693 O O . GLN A 1 88 ? 4.770 11.161 -9.818 1.00 81.50 88 GLN A O 1
ATOM 698 N N . PRO A 1 89 ? 5.110 8.943 -9.746 1.00 86.31 89 PRO A N 1
ATOM 699 C CA . PRO A 1 89 ? 6.392 9.019 -10.432 1.00 86.31 89 PRO A CA 1
ATOM 700 C C . PRO A 1 89 ? 6.197 9.454 -11.893 1.00 86.31 89 PRO A C 1
ATOM 702 O O . PRO A 1 89 ? 5.364 8.924 -12.617 1.00 86.31 89 PRO A O 1
ATOM 705 N N . VAL A 1 90 ? 6.996 10.421 -12.336 1.00 89.31 90 VAL A N 1
ATOM 706 C CA . VAL A 1 90 ? 7.058 10.918 -13.723 1.00 89.31 90 VAL A CA 1
ATOM 707 C C . VAL A 1 90 ? 8.274 10.339 -14.437 1.00 89.31 90 VAL A C 1
ATOM 709 O O . VAL A 1 90 ? 8.233 9.993 -15.619 1.00 89.31 90 VAL A O 1
ATOM 712 N N . LEU A 1 91 ? 9.381 10.228 -13.708 1.00 91.44 91 LEU A N 1
ATOM 713 C CA . LEU A 1 91 ? 10.658 9.769 -14.224 1.00 91.44 91 LEU A CA 1
ATOM 714 C C . LEU A 1 91 ? 11.415 9.038 -13.121 1.00 91.44 91 LEU A C 1
ATOM 716 O O . LEU A 1 91 ? 11.496 9.520 -11.996 1.00 91.44 91 LEU A O 1
ATOM 720 N N . GLN A 1 92 ? 12.022 7.905 -13.457 1.00 92.12 92 GLN A N 1
ATOM 721 C CA . GLN A 1 92 ? 12.927 7.201 -12.559 1.00 92.12 92 GLN A CA 1
ATOM 722 C C . GLN A 1 92 ? 14.192 6.756 -13.284 1.00 92.12 92 GLN A C 1
ATOM 724 O O . GLN A 1 92 ? 14.121 5.979 -14.238 1.00 92.12 92 GLN A O 1
ATOM 729 N N . ILE A 1 93 ? 15.347 7.170 -12.774 1.00 93.06 93 ILE A N 1
ATOM 730 C CA . ILE A 1 93 ? 16.676 6.769 -13.245 1.00 93.06 93 ILE A CA 1
ATOM 731 C C . ILE A 1 93 ? 17.292 5.842 -12.203 1.00 93.06 93 ILE A C 1
ATOM 733 O O . ILE A 1 93 ? 17.279 6.178 -11.026 1.00 93.06 93 ILE A O 1
ATOM 737 N N . VAL A 1 94 ? 17.834 4.700 -12.616 1.00 90.75 94 VAL A N 1
ATOM 738 C CA . VAL A 1 94 ? 18.482 3.744 -11.709 1.00 90.75 94 VAL A CA 1
ATOM 739 C C . VAL A 1 94 ? 19.898 3.465 -12.189 1.00 90.75 94 VAL A C 1
ATOM 741 O O . VAL A 1 94 ? 20.116 3.197 -13.370 1.00 90.75 94 VAL A O 1
ATOM 744 N N . ASP A 1 95 ? 20.844 3.530 -11.260 1.00 91.62 95 ASP A N 1
ATOM 745 C CA . ASP A 1 95 ? 22.186 2.974 -11.364 1.00 91.62 95 ASP A CA 1
ATOM 746 C C . ASP A 1 95 ? 22.193 1.607 -10.665 1.00 91.62 95 ASP A C 1
ATOM 748 O O . ASP A 1 95 ? 22.222 1.508 -9.432 1.00 91.62 95 ASP A O 1
ATOM 752 N N . HIS A 1 96 ? 22.154 0.540 -11.464 1.00 86.38 96 HIS A N 1
ATOM 753 C CA . HIS A 1 96 ? 22.160 -0.838 -10.974 1.00 86.38 96 HIS A CA 1
ATOM 754 C C . HIS A 1 96 ? 23.548 -1.295 -10.509 1.00 86.38 96 HIS A C 1
ATOM 756 O O . HIS A 1 96 ? 23.688 -2.407 -10.011 1.00 86.38 96 HIS A O 1
ATOM 762 N N . GLN A 1 97 ? 24.606 -0.504 -10.673 1.00 88.12 97 GLN A N 1
ATOM 763 C CA . GLN A 1 97 ? 25.912 -0.829 -10.105 1.00 88.12 97 GLN A CA 1
ATOM 764 C C . GLN A 1 97 ? 26.007 -0.330 -8.659 1.00 88.12 97 GLN A C 1
ATOM 766 O O . GLN A 1 97 ? 26.528 -1.035 -7.791 1.00 88.12 97 GLN A O 1
ATOM 771 N N . GLU A 1 98 ? 25.474 0.862 -8.391 1.00 90.69 98 GLU A N 1
ATOM 772 C CA . GLU A 1 98 ? 25.458 1.457 -7.052 1.00 90.69 98 GLU A CA 1
ATOM 773 C C . GLU A 1 98 ? 24.239 1.042 -6.214 1.00 90.69 98 GLU A C 1
ATOM 775 O O . GLU A 1 98 ? 24.303 1.106 -4.986 1.00 90.69 98 GLU A O 1
ATOM 780 N N . GLY A 1 99 ? 23.156 0.572 -6.845 1.00 89.44 99 GLY A N 1
ATOM 781 C CA . GLY A 1 99 ? 21.873 0.353 -6.167 1.00 89.44 99 GLY A CA 1
ATOM 782 C C . GLY A 1 99 ? 21.207 1.682 -5.815 1.00 89.44 99 GLY A C 1
ATOM 783 O O . GLY A 1 99 ? 20.705 1.873 -4.709 1.00 89.44 99 GLY A O 1
ATOM 784 N N . ARG A 1 100 ? 21.301 2.653 -6.726 1.00 92.94 100 ARG A N 1
ATOM 785 C CA . ARG A 1 100 ? 20.911 4.042 -6.486 1.00 92.94 100 ARG A CA 1
ATOM 786 C C . ARG A 1 100 ? 19.866 4.466 -7.502 1.00 92.94 100 ARG A C 1
ATOM 788 O O . ARG A 1 100 ? 20.094 4.378 -8.702 1.00 92.94 100 ARG A O 1
ATOM 795 N N . SER A 1 101 ? 18.725 4.940 -7.024 1.00 93.38 101 SER A N 1
ATOM 796 C CA . SER A 1 101 ? 17.594 5.370 -7.841 1.00 93.38 101 SER A CA 1
ATOM 797 C C . SER A 1 101 ? 17.286 6.842 -7.598 1.00 93.38 101 SER A C 1
ATOM 799 O O . SER A 1 101 ? 17.284 7.303 -6.463 1.00 93.38 101 SER A O 1
ATOM 801 N N . PHE A 1 102 ? 16.964 7.572 -8.657 1.00 95.50 102 PHE A N 1
ATOM 802 C CA . PHE A 1 102 ? 16.462 8.938 -8.607 1.00 95.50 102 PHE A CA 1
ATOM 803 C C . PHE A 1 102 ? 15.053 8.958 -9.172 1.00 95.50 102 PHE A C 1
ATOM 805 O O . PHE A 1 102 ? 14.861 8.588 -10.330 1.00 95.50 102 PHE A O 1
ATOM 812 N N . VAL A 1 103 ? 14.081 9.382 -8.371 1.00 93.62 103 VAL A N 1
ATOM 813 C CA . VAL A 1 103 ? 12.669 9.442 -8.762 1.00 93.62 103 VAL A CA 1
ATOM 814 C C . VAL A 1 103 ? 12.211 10.892 -8.749 1.00 93.62 103 VAL A C 1
ATOM 816 O O . VAL A 1 103 ? 12.414 11.596 -7.762 1.00 93.62 103 VAL A O 1
ATOM 819 N N . PHE A 1 104 ? 11.602 11.328 -9.845 1.00 92.44 104 PHE A N 1
ATOM 820 C CA . PHE A 1 104 ? 10.936 12.615 -9.975 1.00 92.44 104 PHE A CA 1
ATOM 821 C C . PHE A 1 104 ? 9.429 12.402 -9.977 1.00 92.44 104 PHE A C 1
ATOM 823 O O . PHE A 1 104 ? 8.944 11.558 -10.735 1.00 92.44 104 PHE A O 1
ATOM 830 N N . TYR A 1 105 ? 8.703 13.164 -9.167 1.00 87.62 105 TYR A N 1
ATOM 831 C CA . TYR A 1 105 ? 7.257 13.019 -8.995 1.00 87.62 105 TYR A CA 1
ATOM 832 C C . TYR A 1 105 ? 6.476 14.188 -9.606 1.00 87.62 105 TYR A C 1
ATOM 834 O O . TYR A 1 105 ? 7.038 15.232 -9.940 1.00 87.62 105 TYR A O 1
ATOM 842 N N . THR A 1 106 ? 5.159 14.019 -9.737 1.00 86.06 106 THR A N 1
ATOM 843 C CA . THR A 1 106 ? 4.230 15.029 -10.277 1.00 86.06 106 THR A CA 1
ATOM 844 C C . THR A 1 106 ? 4.214 16.338 -9.489 1.00 86.06 106 THR A C 1
ATOM 846 O O . THR A 1 106 ? 3.918 17.379 -10.064 1.00 86.06 106 THR A O 1
ATOM 849 N N . ASN A 1 107 ? 4.592 16.315 -8.210 1.00 82.81 107 ASN A N 1
ATOM 850 C CA . ASN A 1 107 ? 4.722 17.497 -7.351 1.00 82.81 107 ASN A CA 1
ATOM 851 C C . ASN A 1 107 ? 6.102 18.187 -7.444 1.00 82.81 107 ASN A C 1
ATOM 853 O O . ASN A 1 107 ? 6.485 18.922 -6.537 1.00 82.81 107 ASN A O 1
ATOM 857 N N . GLU A 1 108 ? 6.856 17.927 -8.514 1.00 88.62 108 GLU A N 1
ATOM 858 C CA . GLU A 1 108 ? 8.169 18.520 -8.814 1.00 88.62 108 GLU A CA 1
ATOM 859 C C . GLU A 1 108 ? 9.284 18.202 -7.802 1.00 88.62 108 GLU A C 1
ATOM 861 O O . GLU A 1 108 ? 10.322 18.867 -7.752 1.00 88.62 108 GLU A O 1
ATOM 866 N N . VAL A 1 109 ? 9.110 17.142 -7.019 1.00 88.19 109 VAL A N 1
ATOM 867 C CA . VAL A 1 109 ? 10.102 16.676 -6.052 1.00 88.19 109 VAL A CA 1
ATOM 868 C C . VAL A 1 109 ? 11.012 15.629 -6.684 1.00 88.19 109 VAL A C 1
ATOM 870 O O . VAL A 1 109 ? 10.541 14.674 -7.303 1.00 88.19 109 VAL A O 1
ATOM 873 N N . TRP A 1 110 ? 12.320 15.761 -6.447 1.00 94.44 110 TRP A N 1
ATOM 874 C CA . TRP A 1 110 ? 13.285 14.680 -6.645 1.00 94.44 110 TRP A CA 1
ATOM 875 C C . TRP A 1 110 ? 13.618 13.970 -5.339 1.00 94.44 110 TRP A C 1
ATOM 877 O O . TRP A 1 110 ? 13.941 14.602 -4.330 1.00 94.44 110 TRP A O 1
ATOM 887 N N . GLU A 1 111 ? 13.655 12.646 -5.400 1.00 94.25 111 GLU A N 1
ATOM 888 C CA . GLU A 1 111 ? 14.151 11.798 -4.326 1.00 94.25 111 GLU A CA 1
ATOM 889 C C . GLU A 1 111 ? 15.283 10.914 -4.826 1.00 94.25 111 GLU A C 1
ATOM 891 O O . GLU A 1 111 ? 15.249 10.392 -5.938 1.00 94.25 111 GLU A O 1
ATOM 896 N N . GLU A 1 112 ? 16.282 10.742 -3.975 1.00 96.38 112 GLU A N 1
ATOM 897 C CA . GLU A 1 112 ? 17.363 9.785 -4.142 1.00 96.38 112 GLU A CA 1
ATOM 898 C C . GLU A 1 112 ? 17.117 8.617 -3.184 1.00 96.38 112 GLU A C 1
ATOM 900 O O . GLU A 1 112 ? 16.939 8.822 -1.984 1.00 96.38 112 GLU A O 1
ATOM 905 N N . ILE A 1 113 ? 17.108 7.398 -3.709 1.00 94.25 113 ILE A N 1
ATOM 906 C CA . ILE A 1 113 ? 16.841 6.164 -2.975 1.00 94.25 113 ILE A CA 1
ATOM 907 C C . ILE A 1 113 ? 18.059 5.255 -3.123 1.00 94.25 113 ILE A C 1
ATOM 909 O O . ILE A 1 113 ? 18.456 4.917 -4.237 1.00 94.25 113 ILE A O 1
ATOM 913 N N . LEU A 1 114 ? 18.646 4.863 -2.000 1.00 94.38 114 LEU A N 1
ATOM 914 C CA . LEU A 1 114 ? 19.687 3.850 -1.912 1.00 94.38 114 LEU A CA 1
ATOM 915 C C . LEU A 1 114 ? 19.045 2.535 -1.483 1.00 94.38 114 LEU A C 1
ATOM 917 O O . LEU A 1 114 ? 18.527 2.432 -0.371 1.00 94.38 114 LEU A O 1
ATOM 921 N N . ASP A 1 115 ? 19.092 1.546 -2.365 1.00 88.50 115 ASP A N 1
ATOM 922 C CA . ASP A 1 115 ? 18.518 0.226 -2.153 1.00 88.50 115 ASP A CA 1
ATOM 923 C C . ASP A 1 115 ? 19.446 -0.838 -2.745 1.00 88.50 115 ASP A C 1
ATOM 925 O O . ASP A 1 115 ? 19.680 -0.905 -3.954 1.00 88.50 115 ASP A O 1
ATOM 929 N N . GLU A 1 116 ? 20.005 -1.679 -1.875 1.00 85.44 116 GLU A N 1
ATOM 930 C CA . GLU A 1 116 ? 20.932 -2.726 -2.299 1.00 85.44 116 GLU A CA 1
ATOM 931 C C . GLU A 1 116 ? 20.274 -3.783 -3.188 1.00 85.44 116 GLU A C 1
ATOM 933 O O . GLU A 1 116 ? 20.983 -4.405 -3.980 1.00 85.44 116 GLU A O 1
ATOM 938 N N . SER A 1 117 ? 18.949 -3.957 -3.109 1.00 76.94 117 SER A N 1
ATOM 939 C CA . SER A 1 117 ? 18.212 -4.899 -3.959 1.00 76.94 117 SER A CA 1
ATOM 940 C C . SER A 1 117 ? 18.258 -4.516 -5.444 1.00 76.94 117 SER A C 1
ATOM 942 O O . SER A 1 117 ? 18.163 -5.385 -6.310 1.00 76.94 117 SER A O 1
ATOM 944 N N . LEU A 1 118 ? 18.504 -3.237 -5.756 1.00 79.56 118 LEU A N 1
ATOM 945 C CA . LEU A 1 118 ? 18.629 -2.740 -7.128 1.00 79.56 118 LEU A CA 1
ATOM 946 C C . LEU A 1 118 ? 19.987 -3.077 -7.767 1.00 79.56 118 LEU A C 1
ATOM 948 O O . LEU A 1 118 ? 20.160 -2.898 -8.978 1.00 79.56 118 LEU A O 1
ATOM 952 N N . LYS A 1 119 ? 20.973 -3.551 -6.987 1.00 82.56 119 LYS A N 1
ATOM 953 C CA . LYS A 1 119 ? 22.304 -3.882 -7.511 1.00 82.56 119 LYS A CA 1
ATOM 954 C C . LYS A 1 119 ? 22.252 -5.122 -8.406 1.00 82.56 119 LYS A C 1
ATOM 956 O O . LYS A 1 119 ? 21.859 -6.201 -7.980 1.00 82.56 119 LYS A O 1
ATOM 961 N N . GLY A 1 120 ? 22.718 -4.991 -9.646 1.00 69.75 120 GLY A N 1
ATOM 962 C CA . GLY A 1 120 ? 22.756 -6.076 -10.631 1.00 69.75 120 GLY A CA 1
ATOM 963 C C . GLY A 1 120 ? 21.396 -6.442 -11.240 1.00 69.75 120 GLY A C 1
ATOM 964 O O . GLY A 1 120 ? 21.346 -7.351 -12.075 1.00 69.75 120 GLY A O 1
ATOM 965 N N . ALA A 1 121 ? 20.323 -5.738 -10.867 1.00 64.88 121 ALA A N 1
ATOM 966 C CA . ALA A 1 121 ? 19.011 -5.869 -11.490 1.00 64.88 121 ALA A CA 1
ATOM 967 C C . ALA A 1 121 ? 19.039 -5.357 -12.946 1.00 64.88 121 ALA A C 1
ATOM 969 O O . ALA A 1 121 ? 19.843 -4.499 -13.313 1.00 64.88 121 ALA A O 1
ATOM 970 N N . VAL A 1 122 ? 18.169 -5.892 -13.807 1.00 58.84 122 VAL A N 1
ATOM 971 C CA . VAL A 1 122 ? 17.963 -5.403 -15.184 1.00 58.84 122 VAL A CA 1
ATOM 972 C C . VAL A 1 122 ? 16.520 -4.918 -15.311 1.00 58.84 122 VAL A C 1
ATOM 974 O O . VAL A 1 122 ? 15.627 -5.603 -14.866 1.00 58.84 122 VAL A O 1
ATOM 977 N N . ARG A 1 123 ? 16.208 -3.769 -15.921 1.00 53.56 123 ARG A N 1
ATOM 978 C CA . ARG A 1 123 ? 14.857 -3.166 -15.765 1.00 53.56 123 ARG A CA 1
ATOM 979 C C . ARG A 1 123 ? 13.642 -3.977 -16.258 1.00 53.56 123 ARG A C 1
ATOM 981 O O . ARG A 1 123 ? 12.562 -3.859 -15.694 1.00 53.56 123 ARG A O 1
ATOM 988 N N . LEU A 1 124 ? 13.775 -4.817 -17.285 1.00 50.97 124 LEU A N 1
ATOM 989 C CA . LEU A 1 124 ? 12.698 -5.754 -17.666 1.00 50.97 124 LEU A CA 1
ATOM 990 C C . LEU A 1 124 ? 12.593 -6.939 -16.693 1.00 50.97 124 LEU A C 1
ATOM 992 O O . LEU A 1 124 ? 11.527 -7.529 -16.559 1.00 50.97 124 LEU A O 1
ATOM 996 N N . ASP A 1 125 ? 13.673 -7.200 -15.961 1.00 48.16 125 ASP A N 1
ATOM 997 C CA . ASP A 1 125 ? 13.688 -7.966 -14.721 1.00 48.16 125 ASP A CA 1
ATOM 998 C C . ASP A 1 125 ? 13.052 -7.155 -13.577 1.00 48.16 125 ASP A C 1
ATOM 1000 O O . ASP A 1 125 ? 12.436 -7.759 -12.741 1.00 48.16 125 ASP A O 1
ATOM 1004 N N . GLU A 1 126 ? 13.083 -5.817 -13.526 1.00 48.34 126 GLU A N 1
ATOM 1005 C CA . GLU A 1 126 ? 12.389 -5.008 -12.491 1.00 48.34 126 GLU A CA 1
ATOM 1006 C C . GLU A 1 126 ? 10.869 -4.924 -12.679 1.00 48.34 126 GLU A C 1
ATOM 1008 O O . GLU A 1 126 ? 10.141 -4.877 -11.694 1.00 48.34 126 GLU A O 1
ATOM 1013 N N . ILE A 1 127 ? 10.364 -4.990 -13.916 1.00 49.06 127 ILE A N 1
ATOM 1014 C CA . ILE A 1 127 ? 8.925 -5.206 -14.175 1.00 49.06 127 ILE A CA 1
ATOM 1015 C C . ILE A 1 127 ? 8.501 -6.617 -13.709 1.00 49.06 127 ILE A C 1
ATOM 1017 O O . ILE A 1 127 ? 7.377 -6.811 -13.256 1.00 49.06 127 ILE A O 1
ATOM 1021 N N . LEU A 1 128 ? 9.427 -7.585 -13.757 1.00 41.50 128 LEU A N 1
ATOM 1022 C CA . LEU A 1 128 ? 9.326 -8.913 -13.132 1.00 41.50 128 LEU A CA 1
ATOM 1023 C C . LEU A 1 128 ? 9.571 -8.884 -11.597 1.00 41.50 128 LEU A C 1
ATOM 1025 O O . LEU A 1 128 ? 8.962 -9.672 -10.881 1.00 41.50 128 LEU A O 1
ATOM 1029 N N . PHE A 1 129 ? 10.438 -8.001 -11.077 1.00 39.25 129 PHE A N 1
ATOM 1030 C CA . PHE A 1 129 ? 10.995 -7.997 -9.707 1.00 39.25 129 PHE A CA 1
ATOM 1031 C C . PHE A 1 129 ? 10.288 -7.043 -8.746 1.00 39.25 129 PHE A C 1
ATOM 1033 O O . PHE A 1 129 ? 10.332 -7.273 -7.542 1.00 39.25 129 PHE A O 1
ATOM 1040 N N . ALA A 1 130 ? 9.494 -6.100 -9.260 1.00 42.09 130 ALA A N 1
ATOM 1041 C CA . ALA A 1 130 ? 8.365 -5.553 -8.515 1.00 42.09 130 ALA A CA 1
ATOM 1042 C C . ALA A 1 130 ? 7.392 -6.665 -8.076 1.00 42.09 130 ALA A C 1
ATOM 1044 O O . ALA A 1 130 ? 6.508 -6.391 -7.286 1.00 42.09 130 ALA A O 1
ATOM 1045 N N . TYR A 1 131 ? 7.552 -7.907 -8.560 1.00 41.28 131 TYR A N 1
ATOM 1046 C CA . TYR A 1 131 ? 6.717 -9.057 -8.223 1.00 41.28 131 TYR A CA 1
ATOM 1047 C C . TYR A 1 131 ? 7.470 -10.327 -7.809 1.00 41.28 131 TYR A C 1
ATOM 1049 O O . TYR A 1 131 ? 6.849 -11.226 -7.255 1.00 41.28 131 TYR A O 1
ATOM 1057 N N . SER A 1 132 ? 8.791 -10.418 -7.986 1.00 34.22 132 SER A N 1
ATOM 1058 C CA . SER A 1 132 ? 9.571 -11.559 -7.481 1.00 34.22 132 SER A CA 1
ATOM 1059 C C . SER A 1 132 ? 9.922 -11.444 -5.998 1.00 34.22 132 SER A C 1
ATOM 1061 O O . SER A 1 132 ? 10.344 -12.430 -5.408 1.00 34.22 132 SER A O 1
ATOM 1063 N N . GLU A 1 133 ? 9.828 -10.246 -5.408 1.00 37.34 133 GLU A N 1
ATOM 1064 C CA . GLU A 1 133 ? 9.877 -10.104 -3.950 1.00 37.34 133 GLU A CA 1
ATOM 1065 C C . GLU A 1 133 ? 8.533 -10.452 -3.307 1.00 37.34 133 GLU A C 1
ATOM 1067 O O . GLU A 1 133 ? 8.504 -10.771 -2.126 1.00 37.34 133 GLU A O 1
ATOM 1072 N N . PHE A 1 134 ? 7.447 -10.492 -4.089 1.00 43.53 134 PHE A N 1
ATOM 1073 C CA . PHE A 1 134 ? 6.159 -11.025 -3.666 1.00 43.53 134 PHE A CA 1
ATOM 1074 C C . PHE A 1 134 ? 6.182 -12.549 -3.718 1.00 43.53 134 PHE A C 1
ATOM 1076 O O . PHE A 1 134 ? 5.529 -13.158 -4.562 1.00 43.53 134 PHE A O 1
ATOM 1083 N N . ASP A 1 135 ? 6.829 -13.174 -2.730 1.00 46.19 135 ASP A N 1
ATOM 1084 C CA . ASP A 1 135 ? 6.516 -14.565 -2.354 1.00 46.19 135 ASP A CA 1
ATOM 1085 C C . ASP A 1 135 ? 4.988 -14.751 -2.180 1.00 46.19 135 ASP A C 1
ATOM 1087 O O . ASP A 1 135 ? 4.440 -15.823 -2.438 1.00 46.19 135 ASP A O 1
ATOM 1091 N N . TYR A 1 136 ? 4.277 -13.660 -1.859 1.00 45.94 136 TYR A N 1
ATOM 1092 C CA . TYR A 1 136 ? 2.818 -13.535 -1.822 1.00 45.94 136 TYR A CA 1
ATOM 1093 C C . TYR A 1 136 ? 2.082 -13.848 -3.142 1.00 45.94 136 TYR A C 1
ATOM 1095 O O . TYR A 1 136 ? 0.910 -14.220 -3.116 1.00 45.94 136 TYR A O 1
ATOM 1103 N N . LEU A 1 137 ? 2.727 -13.709 -4.304 1.00 50.72 137 LEU A N 1
ATOM 1104 C CA . LEU A 1 137 ? 2.133 -14.078 -5.597 1.00 50.72 137 LEU A CA 1
ATOM 1105 C C . LEU A 1 137 ? 2.235 -15.576 -5.919 1.00 50.72 137 LEU A C 1
ATOM 1107 O O . LEU A 1 137 ? 1.632 -16.061 -6.885 1.00 50.72 137 LEU A O 1
ATOM 1111 N N . GLY A 1 138 ? 2.966 -16.312 -5.085 1.00 54.03 138 GLY A N 1
ATOM 1112 C CA . GLY A 1 138 ? 3.213 -17.732 -5.239 1.00 54.03 138 GLY A CA 1
ATOM 1113 C C . GLY A 1 138 ? 4.335 -18.039 -6.228 1.00 54.03 138 GLY A C 1
ATOM 1114 O O . GLY A 1 138 ? 4.589 -17.324 -7.200 1.00 54.03 138 GLY A O 1
ATOM 1115 N N . ILE A 1 139 ? 5.014 -19.156 -5.970 1.00 63.56 139 ILE A N 1
ATOM 1116 C CA . ILE A 1 139 ? 6.098 -19.647 -6.817 1.00 63.56 139 ILE A CA 1
ATOM 1117 C C . ILE A 1 139 ? 5.491 -20.123 -8.142 1.00 63.56 139 ILE A C 1
ATOM 1119 O O . ILE A 1 139 ? 4.525 -20.885 -8.127 1.00 63.56 139 ILE A O 1
ATOM 1123 N N . PRO A 1 140 ? 6.051 -19.735 -9.295 1.00 71.69 140 PRO A N 1
ATOM 1124 C CA . PRO A 1 140 ? 5.679 -20.320 -10.573 1.00 71.69 140 PRO A CA 1
ATOM 1125 C C . PRO A 1 140 ? 5.741 -21.855 -10.558 1.00 71.69 140 PRO A C 1
ATOM 1127 O O . PRO A 1 140 ? 6.790 -22.434 -10.278 1.00 71.69 140 PRO A O 1
ATOM 1130 N N . GLU A 1 141 ? 4.635 -22.521 -10.885 1.00 77.06 141 GLU A N 1
ATOM 1131 C CA . GLU A 1 141 ? 4.484 -23.974 -10.706 1.00 77.06 141 GLU A CA 1
ATOM 1132 C C . GLU A 1 141 ? 4.578 -24.741 -12.023 1.00 77.06 141 GLU A C 1
ATOM 1134 O O . GLU A 1 141 ? 5.063 -25.874 -12.073 1.00 77.06 141 GLU A O 1
ATOM 1139 N N . LYS A 1 142 ? 4.085 -24.136 -13.108 1.00 84.50 142 LYS A N 1
ATOM 1140 C CA . LYS A 1 142 ? 3.876 -24.829 -14.376 1.00 84.50 142 LYS A CA 1
ATOM 1141 C C . LYS A 1 142 ? 4.358 -24.004 -15.555 1.00 84.50 142 LYS A C 1
ATOM 1143 O O . LYS A 1 142 ? 4.168 -22.793 -15.602 1.00 84.50 142 LYS A O 1
ATOM 1148 N N . VAL A 1 143 ? 4.922 -24.694 -16.540 1.00 87.50 143 VAL A N 1
ATOM 1149 C CA . VAL A 1 143 ? 5.267 -24.132 -17.846 1.00 87.50 143 VAL A CA 1
ATOM 1150 C C . VAL A 1 143 ? 4.438 -24.824 -18.914 1.00 87.50 143 VAL A C 1
ATOM 1152 O O . VAL A 1 143 ? 4.331 -26.050 -18.941 1.00 87.50 143 VAL A O 1
ATOM 1155 N N . GLU A 1 144 ? 3.858 -24.035 -19.807 1.00 90.75 144 GLU A N 1
ATOM 1156 C CA . GLU A 1 144 ? 3.109 -24.501 -20.967 1.00 90.75 144 GLU A CA 1
ATOM 1157 C C . GLU A 1 144 ? 3.603 -23.777 -22.222 1.00 90.75 144 GLU A C 1
ATOM 1159 O O . GLU A 1 144 ? 4.101 -22.652 -22.155 1.00 90.75 144 GLU A O 1
ATOM 1164 N N . ARG A 1 145 ? 3.447 -24.406 -23.389 1.00 88.56 145 ARG A N 1
ATOM 1165 C CA . ARG A 1 145 ? 3.535 -23.685 -24.661 1.00 88.56 145 ARG A CA 1
ATOM 1166 C C . ARG A 1 145 ? 2.194 -23.028 -24.931 1.00 88.56 145 ARG A C 1
ATOM 1168 O O . ARG A 1 145 ? 1.153 -23.673 -24.826 1.00 88.56 145 ARG A O 1
ATOM 1175 N N . GLY A 1 146 ? 2.239 -21.772 -25.326 1.00 89.25 146 GLY A N 1
ATOM 1176 C CA . GLY A 1 146 ? 1.082 -21.024 -25.770 1.00 89.25 146 GLY A CA 1
ATOM 1177 C C . GLY A 1 146 ? 1.484 -20.026 -26.838 1.00 89.25 146 GLY A C 1
ATOM 1178 O O . GLY A 1 146 ? 2.494 -20.173 -27.528 1.00 89.25 146 GLY A O 1
ATOM 1179 N N . GLU A 1 147 ? 0.681 -18.986 -26.956 1.00 90.00 147 GLU A N 1
ATOM 1180 C CA . GLU A 1 147 ? 0.959 -17.875 -27.842 1.00 90.00 147 GLU A CA 1
ATOM 1181 C C . GLU A 1 147 ? 0.649 -16.556 -27.146 1.00 90.00 147 GLU A C 1
ATOM 1183 O O . GLU A 1 147 ? -0.205 -16.479 -26.263 1.00 90.00 147 GLU A O 1
ATOM 1188 N N . PHE A 1 148 ? 1.345 -15.505 -27.562 1.00 86.00 148 PHE A N 1
ATOM 1189 C CA . PHE A 1 148 ? 1.023 -14.136 -27.196 1.00 86.00 148 PHE A CA 1
ATOM 1190 C C . PHE A 1 148 ? 0.941 -13.292 -28.467 1.00 86.00 148 PHE A C 1
ATOM 1192 O O . PHE A 1 148 ? 1.910 -13.206 -29.223 1.00 86.00 148 PHE A O 1
ATOM 1199 N N . ARG A 1 149 ? -0.236 -12.707 -28.734 1.00 87.56 149 ARG A N 1
ATOM 1200 C CA . ARG A 1 149 ? -0.537 -11.944 -29.965 1.00 87.56 149 ARG A CA 1
ATOM 1201 C C . ARG A 1 149 ? -0.116 -12.684 -31.253 1.00 87.56 149 ARG A C 1
ATOM 1203 O O . ARG A 1 149 ? 0.471 -12.094 -32.158 1.00 87.56 149 ARG A O 1
ATOM 1210 N N . GLY A 1 150 ? -0.399 -13.990 -31.315 1.00 85.56 150 GLY A N 1
ATOM 1211 C CA . GLY A 1 150 ? -0.114 -14.856 -32.468 1.00 85.56 150 GLY A CA 1
ATOM 1212 C C . GLY A 1 150 ? 1.354 -15.273 -32.635 1.00 85.56 150 GLY A C 1
ATOM 1213 O O . GLY A 1 150 ? 1.713 -15.812 -33.682 1.00 85.56 150 GLY A O 1
ATOM 1214 N N . LYS A 1 151 ? 2.217 -15.016 -31.642 1.00 87.31 151 LYS A N 1
ATOM 1215 C CA . LYS A 1 151 ? 3.609 -15.490 -31.614 1.00 87.31 151 LYS A CA 1
ATOM 1216 C C . LYS A 1 151 ? 3.802 -16.602 -30.581 1.00 87.31 151 LYS A C 1
ATOM 1218 O O . LYS A 1 151 ? 3.236 -16.478 -29.494 1.00 87.31 151 LYS A O 1
ATOM 1223 N N . PRO A 1 152 ? 4.634 -17.623 -30.858 1.00 91.94 152 PRO A N 1
ATOM 1224 C CA . PRO A 1 152 ? 4.946 -18.673 -29.891 1.00 91.94 152 PRO A CA 1
ATOM 1225 C C . PRO A 1 152 ? 5.536 -18.116 -28.590 1.00 91.94 152 PRO A C 1
ATOM 1227 O O . PRO A 1 152 ? 6.458 -17.291 -28.614 1.00 91.94 152 PRO A O 1
ATOM 1230 N N . ALA A 1 153 ? 5.003 -18.569 -27.457 1.00 91.81 153 ALA A N 1
ATOM 1231 C CA . ALA A 1 153 ? 5.425 -18.130 -26.135 1.00 91.81 153 ALA A CA 1
ATOM 1232 C C . ALA A 1 153 ? 5.449 -19.285 -25.124 1.00 91.81 153 ALA A C 1
ATOM 1234 O O . ALA A 1 153 ? 4.585 -20.164 -25.136 1.00 91.81 153 ALA A O 1
ATOM 1235 N N . TRP A 1 154 ? 6.409 -19.239 -24.203 1.00 90.75 154 TRP A N 1
ATOM 1236 C CA . TRP A 1 154 ? 6.343 -19.979 -22.949 1.00 90.75 154 TRP A CA 1
ATOM 1237 C C . TRP A 1 154 ? 5.417 -19.239 -21.991 1.00 90.75 154 TRP A C 1
ATOM 1239 O O . TRP A 1 154 ? 5.614 -18.054 -21.723 1.00 90.75 154 TRP A O 1
ATOM 1249 N N . VAL A 1 155 ? 4.416 -19.942 -21.474 1.00 91.38 155 VAL A N 1
ATOM 1250 C CA . VAL A 1 155 ? 3.480 -19.427 -20.477 1.00 91.38 155 VAL A CA 1
ATOM 1251 C C . VAL A 1 155 ? 3.812 -20.080 -19.149 1.00 91.38 155 VAL A C 1
ATOM 1253 O O . VAL A 1 155 ? 3.619 -21.282 -18.965 1.00 91.38 155 VAL A O 1
ATOM 1256 N N . ILE A 1 156 ? 4.348 -19.279 -18.241 1.00 87.31 156 ILE A N 1
ATOM 1257 C CA . ILE A 1 156 ? 4.677 -19.682 -16.884 1.00 87.31 156 ILE A CA 1
ATOM 1258 C C . ILE A 1 156 ? 3.492 -19.302 -15.998 1.00 87.31 156 ILE A C 1
ATOM 1260 O O . ILE A 1 156 ? 3.119 -18.133 -15.954 1.00 87.31 156 ILE A O 1
ATOM 1264 N N . LYS A 1 157 ? 2.899 -20.276 -15.308 1.00 86.88 157 LYS A N 1
ATOM 1265 C CA . LYS A 1 157 ? 1.739 -20.089 -14.429 1.00 86.88 157 LYS A CA 1
ATOM 1266 C C . LYS A 1 157 ? 2.113 -20.393 -12.983 1.00 86.88 157 LYS A C 1
ATOM 1268 O O . LYS A 1 157 ? 2.683 -21.448 -12.701 1.00 86.88 157 LYS A O 1
ATOM 1273 N N . GLY A 1 158 ? 1.764 -19.477 -12.093 1.00 80.31 158 GLY A N 1
ATOM 1274 C CA . GLY A 1 158 ? 1.698 -19.658 -10.647 1.00 80.31 158 GLY A CA 1
ATOM 1275 C C . GLY A 1 158 ? 0.282 -19.371 -10.127 1.00 80.31 158 GLY A C 1
ATOM 1276 O O . GLY A 1 158 ? -0.612 -19.077 -10.925 1.00 80.31 158 GLY A O 1
ATOM 1277 N N . PRO A 1 159 ? 0.063 -19.443 -8.805 1.00 76.19 159 PRO A N 1
ATOM 1278 C CA . PRO A 1 159 ? -1.255 -19.262 -8.192 1.00 76.19 159 PRO A CA 1
ATOM 1279 C C . PRO A 1 159 ? -1.894 -17.897 -8.473 1.00 76.19 159 PRO A C 1
ATOM 1281 O O . PRO A 1 159 ? -3.086 -17.826 -8.755 1.00 76.19 159 PRO A O 1
ATOM 1284 N N . LYS A 1 160 ? -1.096 -16.824 -8.429 1.00 75.31 160 LYS A N 1
ATOM 1285 C CA . LYS A 1 160 ? -1.556 -15.440 -8.616 1.00 75.31 160 LYS A CA 1
ATOM 1286 C C . LYS A 1 160 ? -0.781 -14.688 -9.688 1.00 75.31 160 LYS A C 1
ATOM 1288 O O . LYS A 1 160 ? -0.907 -13.473 -9.788 1.00 75.31 160 LYS A O 1
ATOM 1293 N N . ILE A 1 161 ? 0.047 -15.376 -10.470 1.00 81.06 161 ILE A N 1
ATOM 1294 C CA . ILE A 1 161 ? 0.880 -14.753 -11.496 1.00 81.06 161 ILE A CA 1
ATOM 1295 C C . ILE A 1 161 ? 0.946 -15.617 -12.750 1.00 81.06 161 ILE A C 1
ATOM 1297 O O . ILE A 1 161 ? 1.110 -16.834 -12.686 1.00 81.06 161 ILE A O 1
ATOM 1301 N N . THR A 1 162 ? 0.855 -14.981 -13.910 1.00 87.19 162 THR A N 1
ATOM 1302 C CA . THR A 1 162 ? 1.129 -15.591 -15.208 1.00 87.19 162 THR A CA 1
ATOM 1303 C C . THR A 1 162 ? 2.117 -14.727 -15.980 1.00 87.19 162 THR A C 1
ATOM 1305 O O . THR A 1 162 ? 1.980 -13.507 -16.050 1.00 87.19 162 THR A O 1
ATOM 1308 N N . ILE A 1 163 ? 3.135 -15.356 -16.565 1.00 86.88 163 ILE A N 1
ATOM 1309 C CA . ILE A 1 163 ? 4.197 -14.688 -17.321 1.00 86.88 163 ILE A CA 1
ATOM 1310 C C . ILE A 1 163 ? 4.262 -15.302 -18.716 1.00 86.88 163 ILE A C 1
ATOM 1312 O O . ILE A 1 163 ? 4.345 -16.520 -18.869 1.00 86.88 163 ILE A O 1
ATOM 1316 N N . TRP A 1 164 ? 4.281 -14.453 -19.740 1.00 90.75 164 TRP A N 1
ATOM 1317 C CA . TRP A 1 164 ? 4.456 -14.845 -21.134 1.00 90.75 164 TRP A CA 1
ATOM 1318 C C . TRP A 1 164 ? 5.851 -14.437 -21.603 1.00 90.75 164 TRP A C 1
ATOM 1320 O O . TRP A 1 164 ? 6.155 -13.244 -21.691 1.00 90.75 164 TRP A O 1
ATOM 1330 N N . LEU A 1 165 ? 6.685 -15.422 -21.936 1.00 88.44 165 LEU A N 1
ATOM 1331 C CA . LEU A 1 165 ? 8.018 -15.237 -22.513 1.00 88.44 165 LEU A CA 1
ATOM 1332 C C . LEU A 1 165 ? 8.000 -15.639 -23.990 1.00 88.44 165 LEU A C 1
ATOM 1334 O O . LEU A 1 165 ? 7.522 -16.715 -24.326 1.00 88.44 165 LEU A O 1
ATOM 1338 N N . GLU A 1 166 ? 8.545 -14.823 -24.887 1.00 88.50 166 GLU A N 1
ATOM 1339 C CA . GLU A 1 166 ? 8.684 -15.192 -26.304 1.00 88.50 166 GLU A CA 1
ATOM 1340 C C . GLU A 1 166 ? 9.607 -16.418 -26.455 1.00 88.50 166 GLU A C 1
ATOM 1342 O O . GLU A 1 166 ? 10.710 -16.430 -25.913 1.00 88.50 166 GLU A O 1
ATOM 1347 N N . GLU A 1 167 ? 9.181 -17.459 -27.184 1.00 87.62 167 GLU A N 1
ATOM 1348 C CA . GLU A 1 167 ? 9.872 -18.766 -27.181 1.00 87.62 167 GLU A CA 1
ATOM 1349 C C . GLU A 1 167 ? 11.317 -18.693 -27.710 1.00 87.62 167 GLU A C 1
ATOM 1351 O O . GLU A 1 167 ? 12.195 -19.397 -27.211 1.00 87.62 167 GLU A O 1
ATOM 1356 N N . GLU A 1 168 ? 11.582 -17.821 -28.688 1.00 85.62 168 GLU A N 1
ATOM 1357 C CA . GLU A 1 168 ? 12.901 -17.700 -29.325 1.00 85.62 168 GLU A CA 1
ATOM 1358 C C . GLU A 1 168 ? 13.884 -16.804 -28.561 1.00 85.62 168 GLU A C 1
ATOM 1360 O O . GLU A 1 168 ? 15.083 -17.085 -28.528 1.00 85.62 168 GLU A O 1
ATOM 1365 N N . THR A 1 169 ? 13.398 -15.694 -28.002 1.00 84.94 169 THR A N 1
ATOM 1366 C CA . THR A 1 169 ? 14.239 -14.653 -27.382 1.00 84.94 169 THR A CA 1
ATOM 1367 C C . THR A 1 169 ? 14.253 -14.738 -25.861 1.00 84.94 169 THR A C 1
ATOM 1369 O O . THR A 1 169 ? 15.153 -14.187 -25.234 1.00 84.94 169 THR A O 1
ATOM 1372 N N . LEU A 1 170 ? 13.265 -15.429 -25.282 1.00 85.00 170 LEU A N 1
ATOM 1373 C CA . LEU A 1 170 ? 12.947 -15.477 -23.856 1.00 85.00 170 LEU A CA 1
ATOM 1374 C C . LEU A 1 170 ? 12.578 -14.120 -23.246 1.00 85.00 170 LEU A C 1
ATOM 1376 O O . LEU A 1 170 ? 12.484 -14.002 -22.028 1.00 85.00 170 LEU A O 1
ATOM 1380 N N . PHE A 1 171 ? 12.315 -13.103 -24.068 1.00 83.62 171 PHE A N 1
ATOM 1381 C CA . PHE A 1 171 ? 11.883 -11.803 -23.573 1.00 83.62 171 PHE A CA 1
ATOM 1382 C C . PHE A 1 171 ? 10.454 -11.841 -23.064 1.00 83.62 171 PHE A C 1
ATOM 1384 O O . PHE A 1 171 ? 9.562 -12.420 -23.688 1.00 83.62 171 PHE A O 1
ATOM 1391 N N . VAL A 1 172 ? 10.242 -11.161 -21.943 1.00 83.62 172 VAL A N 1
ATOM 1392 C CA . VAL A 1 172 ? 8.924 -10.970 -21.353 1.00 83.62 172 VAL A CA 1
ATOM 1393 C C . VAL A 1 172 ? 8.066 -10.160 -22.312 1.00 83.62 172 VAL A C 1
ATOM 1395 O O . VAL A 1 172 ? 8.481 -9.120 -22.828 1.00 83.62 172 VAL A O 1
ATOM 1398 N N . ARG A 1 173 ? 6.856 -10.655 -22.559 1.00 88.69 173 ARG A N 1
ATOM 1399 C CA . ARG A 1 173 ? 5.836 -9.987 -23.371 1.00 88.69 173 ARG A CA 1
ATOM 1400 C C . ARG A 1 173 ? 4.649 -9.538 -22.549 1.00 88.69 173 ARG A C 1
ATOM 1402 O O . ARG A 1 173 ? 4.110 -8.469 -22.818 1.00 88.69 173 ARG A O 1
ATOM 1409 N N . ARG A 1 174 ? 4.275 -10.323 -21.544 1.00 89.12 174 ARG A N 1
ATOM 1410 C CA . ARG A 1 174 ? 3.239 -9.956 -20.589 1.00 89.12 174 ARG A CA 1
ATOM 1411 C C . ARG A 1 174 ? 3.539 -10.557 -19.227 1.00 89.12 174 ARG A C 1
ATOM 1413 O O . ARG A 1 174 ? 4.075 -11.661 -19.147 1.00 89.12 174 ARG A O 1
ATOM 1420 N N . ILE A 1 175 ? 3.167 -9.831 -18.189 1.00 85.81 175 ILE A N 1
ATOM 1421 C CA . ILE A 1 175 ? 3.014 -10.331 -16.829 1.00 85.81 175 ILE A CA 1
ATOM 1422 C C . ILE A 1 175 ? 1.607 -9.954 -16.407 1.00 85.81 175 ILE A C 1
ATOM 1424 O O . ILE A 1 175 ? 1.160 -8.847 -16.689 1.00 85.81 175 ILE A O 1
ATOM 1428 N N . GLU A 1 176 ? 0.908 -10.872 -15.774 1.00 86.75 176 GLU A N 1
ATOM 1429 C CA . GLU A 1 176 ? -0.407 -10.645 -15.199 1.00 86.75 176 GLU A CA 1
ATOM 1430 C C . GLU A 1 176 ? -0.386 -11.213 -13.795 1.00 86.75 176 GLU A C 1
ATOM 1432 O O . GLU A 1 176 ? 0.016 -12.360 -13.605 1.00 86.75 176 GLU A O 1
ATOM 1437 N N . SER A 1 177 ? -0.770 -10.407 -12.819 1.00 79.75 177 SER A N 1
ATOM 1438 C CA . SER A 1 177 ? -0.877 -10.808 -11.432 1.00 79.75 177 SER A CA 1
ATOM 1439 C C . SER A 1 177 ? -2.252 -10.468 -10.881 1.00 79.75 177 SER A C 1
ATOM 1441 O O . SER A 1 177 ? -2.893 -9.512 -11.315 1.00 79.75 177 SER A O 1
ATOM 1443 N N . GLN A 1 178 ? -2.714 -11.270 -9.929 1.00 75.69 178 GLN A N 1
ATOM 1444 C CA . GLN A 1 178 ? -3.984 -11.067 -9.252 1.00 75.69 178 GLN A CA 1
ATOM 1445 C C . GLN A 1 178 ? -3.739 -10.928 -7.755 1.00 75.69 178 GLN A C 1
ATOM 1447 O O . GLN A 1 178 ? -3.244 -11.847 -7.103 1.00 75.69 178 GLN A O 1
ATOM 1452 N N . ILE A 1 179 ? -4.076 -9.768 -7.205 1.00 70.00 179 ILE A N 1
ATOM 1453 C CA . ILE A 1 179 ? -3.851 -9.443 -5.799 1.00 70.00 179 ILE A CA 1
ATOM 1454 C C . ILE A 1 179 ? -5.072 -8.680 -5.294 1.00 70.00 179 ILE A C 1
ATOM 1456 O O . ILE A 1 179 ? -5.457 -7.684 -5.896 1.00 70.00 179 ILE A O 1
ATOM 1460 N N . PHE A 1 180 ? -5.693 -9.132 -4.202 1.00 67.38 180 PHE A N 1
ATOM 1461 C CA . PHE A 1 180 ? -6.786 -8.409 -3.532 1.00 67.38 180 PHE A CA 1
ATOM 1462 C C . PHE A 1 180 ? -8.015 -8.132 -4.416 1.00 67.38 180 PHE A C 1
ATOM 1464 O O . PHE A 1 180 ? -8.616 -7.065 -4.337 1.00 67.38 180 PHE A O 1
ATOM 1471 N N . GLY A 1 181 ? -8.375 -9.068 -5.300 1.00 66.56 181 GLY A N 1
ATOM 1472 C CA . GLY A 1 181 ? -9.465 -8.863 -6.267 1.00 66.56 181 GLY A CA 1
ATOM 1473 C C . GLY A 1 181 ? -9.130 -7.892 -7.411 1.00 66.56 181 GLY A C 1
ATOM 1474 O O . GLY A 1 181 ? -9.987 -7.634 -8.254 1.00 66.56 181 GLY A O 1
ATOM 1475 N N . ILE A 1 182 ? -7.889 -7.402 -7.474 1.00 73.56 182 ILE A N 1
ATOM 1476 C CA . ILE A 1 182 ? -7.366 -6.527 -8.523 1.00 73.56 182 ILE A CA 1
ATOM 1477 C C . ILE A 1 182 ? -6.458 -7.348 -9.439 1.00 73.56 182 ILE A C 1
ATOM 1479 O O . ILE A 1 182 ? -5.603 -8.105 -8.977 1.00 73.56 182 ILE A O 1
ATOM 1483 N N . THR A 1 183 ? -6.628 -7.189 -10.746 1.00 83.25 183 THR A N 1
ATOM 1484 C CA . THR A 1 183 ? -5.708 -7.721 -11.751 1.00 83.25 183 THR A CA 1
ATOM 1485 C C . THR A 1 183 ? -4.760 -6.616 -12.177 1.00 83.25 183 THR A C 1
ATOM 1487 O O . THR A 1 183 ? -5.195 -5.575 -12.662 1.00 83.25 183 THR A O 1
ATOM 1490 N N . ILE A 1 184 ? -3.459 -6.832 -12.009 1.00 83.69 184 ILE A N 1
ATOM 1491 C CA . ILE A 1 184 ? -2.429 -5.928 -12.511 1.00 83.69 184 ILE A CA 1
ATOM 1492 C C . ILE A 1 184 ? -1.720 -6.629 -13.660 1.00 83.69 184 ILE A C 1
ATOM 1494 O O . ILE A 1 184 ? -1.262 -7.760 -13.522 1.00 83.69 184 ILE A O 1
ATOM 1498 N N . SER A 1 185 ? -1.605 -5.977 -14.813 1.00 87.38 185 SER A N 1
ATOM 1499 C CA . SER A 1 185 ? -0.866 -6.538 -15.939 1.00 87.38 185 SER A CA 1
ATOM 1500 C C . SER A 1 185 ? 0.107 -5.550 -16.555 1.00 87.38 185 SER A C 1
ATOM 1502 O O . SER A 1 185 ? -0.179 -4.367 -16.674 1.00 87.38 185 SER A O 1
ATOM 1504 N N . PHE A 1 186 ? 1.259 -6.055 -16.980 1.00 86.44 186 PHE A N 1
ATOM 1505 C CA . PHE A 1 186 ? 2.278 -5.318 -17.715 1.00 86.44 186 PHE A CA 1
ATOM 1506 C C . PHE A 1 186 ? 2.429 -5.964 -19.076 1.00 86.44 186 PHE A C 1
ATOM 1508 O O . PHE A 1 186 ? 2.727 -7.152 -19.166 1.00 86.44 186 PHE A O 1
ATOM 1515 N N . THR A 1 187 ? 2.242 -5.196 -20.140 1.00 90.12 187 THR A N 1
ATOM 1516 C CA . THR A 1 187 ? 2.350 -5.681 -21.515 1.00 90.12 187 THR A CA 1
ATOM 1517 C C . THR A 1 187 ? 3.441 -4.924 -22.244 1.00 90.12 187 THR A C 1
ATOM 1519 O O . THR A 1 187 ? 3.379 -3.706 -22.357 1.00 90.12 187 THR A O 1
ATOM 1522 N N . VAL A 1 188 ? 4.442 -5.642 -22.754 1.00 89.06 188 VAL A N 1
ATOM 1523 C CA . VAL A 1 188 ? 5.488 -5.064 -23.602 1.00 89.06 188 VAL A CA 1
ATOM 1524 C C . VAL A 1 188 ? 4.925 -4.912 -25.011 1.00 89.06 188 VAL A C 1
ATOM 1526 O O . VAL A 1 188 ? 4.895 -5.866 -25.792 1.00 89.06 188 VAL A O 1
ATOM 1529 N N . GLU A 1 189 ? 4.476 -3.700 -25.319 1.00 89.75 189 GLU A N 1
ATOM 1530 C CA . GLU A 1 189 ? 3.891 -3.326 -26.605 1.00 89.75 189 GLU A CA 1
ATOM 1531 C C . GLU A 1 189 ? 4.948 -3.341 -27.710 1.00 89.75 189 GLU A C 1
ATOM 1533 O O . GLU A 1 189 ? 4.777 -3.969 -28.757 1.00 89.75 189 GLU A O 1
ATOM 1538 N N . GLU A 1 190 ? 6.092 -2.712 -27.439 1.00 88.44 190 GLU A N 1
ATOM 1539 C CA . GLU A 1 190 ? 7.204 -2.603 -28.376 1.00 88.44 190 GLU A CA 1
ATOM 1540 C C . GLU A 1 190 ? 8.535 -2.810 -27.659 1.00 88.44 190 GLU A C 1
ATOM 1542 O O . GLU A 1 190 ? 8.721 -2.385 -26.521 1.00 88.44 190 GLU A O 1
ATOM 1547 N N . VAL A 1 191 ? 9.493 -3.443 -28.341 1.00 86.69 191 VAL A N 1
ATOM 1548 C CA . VAL A 1 191 ? 10.874 -3.553 -27.860 1.00 86.69 191 VAL A CA 1
ATOM 1549 C C . VAL A 1 191 ? 11.846 -3.416 -29.024 1.00 86.69 191 VAL A C 1
ATOM 1551 O O . VAL A 1 191 ? 11.718 -4.094 -30.045 1.00 86.69 191 VAL A O 1
ATOM 1554 N N . LYS A 1 192 ? 12.839 -2.544 -28.862 1.00 89.19 192 LYS A N 1
ATO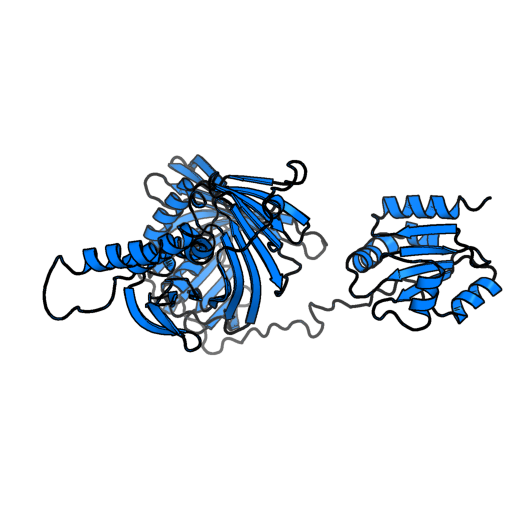M 1555 C CA . LYS A 1 192 ? 13.934 -2.340 -29.808 1.00 89.19 192 LYS A CA 1
ATOM 1556 C C . LYS A 1 192 ? 15.250 -2.643 -29.108 1.00 89.19 192 LYS A C 1
ATOM 1558 O O . LYS A 1 192 ? 15.648 -1.928 -28.191 1.00 89.19 192 LYS A O 1
ATOM 1563 N N . LEU A 1 193 ? 15.905 -3.708 -29.551 1.00 88.00 193 LEU A N 1
ATOM 1564 C CA . LEU A 1 193 ? 17.199 -4.155 -29.037 1.00 88.00 193 LEU A CA 1
ATOM 1565 C C . LEU A 1 193 ? 18.336 -3.343 -29.651 1.00 88.00 193 LEU A C 1
ATOM 1567 O O . LEU A 1 193 ? 18.185 -2.804 -30.750 1.00 88.00 193 LEU A O 1
ATOM 1571 N N . ASP A 1 194 ? 19.462 -3.289 -28.942 1.00 84.69 194 ASP A N 1
ATOM 1572 C CA . ASP A 1 194 ? 20.691 -2.605 -29.355 1.00 84.69 194 ASP A CA 1
ATOM 1573 C C . ASP A 1 194 ? 20.430 -1.161 -29.817 1.00 84.69 194 ASP A C 1
ATOM 1575 O O . ASP A 1 194 ? 21.030 -0.652 -30.766 1.00 84.69 194 ASP A O 1
ATOM 1579 N N . ALA A 1 195 ? 19.479 -0.496 -29.156 1.00 85.75 195 ALA A N 1
ATOM 1580 C CA . ALA A 1 195 ? 19.107 0.872 -29.465 1.00 85.75 195 ALA A CA 1
ATOM 1581 C C . ALA A 1 195 ? 20.257 1.830 -29.120 1.00 85.75 195 ALA A C 1
ATOM 1583 O O . ALA A 1 195 ? 20.862 1.744 -28.050 1.00 85.75 195 ALA A O 1
ATOM 1584 N N . GLU A 1 196 ? 20.538 2.782 -30.005 1.00 88.25 196 GLU A N 1
ATOM 1585 C CA . GLU A 1 196 ? 21.429 3.897 -29.690 1.00 88.25 196 GLU A CA 1
ATOM 1586 C C . GLU A 1 196 ? 20.697 4.856 -28.747 1.00 88.25 196 GLU A C 1
ATOM 1588 O O . GLU A 1 196 ? 19.753 5.536 -29.148 1.00 88.25 196 GLU A O 1
ATOM 1593 N N . ILE A 1 197 ? 21.105 4.863 -27.476 1.00 90.00 197 ILE A N 1
ATOM 1594 C CA . ILE A 1 197 ? 20.505 5.690 -26.428 1.00 90.00 197 ILE A CA 1
ATOM 1595 C C . ILE A 1 197 ? 21.556 6.703 -25.963 1.00 90.00 197 ILE A C 1
ATOM 1597 O O . ILE A 1 197 ? 22.643 6.289 -25.550 1.00 90.00 197 ILE A O 1
ATOM 1601 N N . PRO A 1 198 ? 21.267 8.014 -26.029 1.00 89.88 198 PRO A N 1
ATOM 1602 C CA . PRO A 1 198 ? 22.164 9.039 -25.513 1.00 89.88 198 PRO A CA 1
ATOM 1603 C C . PRO A 1 198 ? 22.432 8.849 -24.013 1.00 89.88 198 PRO A C 1
ATOM 1605 O O . PRO A 1 198 ? 21.504 8.687 -23.219 1.00 89.88 198 PRO A O 1
ATOM 1608 N N . SER A 1 199 ? 23.707 8.843 -23.615 1.00 86.75 199 SER A N 1
ATOM 1609 C CA . SER A 1 199 ? 24.112 8.585 -22.225 1.00 86.75 199 SER A CA 1
ATOM 1610 C C . SER A 1 199 ? 23.696 9.695 -21.255 1.00 86.75 199 SER A C 1
ATOM 1612 O O . SER A 1 199 ? 23.572 9.456 -20.059 1.00 86.75 199 SER A O 1
ATOM 1614 N N . ASP A 1 200 ? 23.487 10.912 -21.758 1.00 90.31 200 ASP A N 1
ATOM 1615 C CA . ASP A 1 200 ? 23.018 12.071 -20.995 1.00 90.31 200 ASP A CA 1
ATOM 1616 C C . ASP A 1 200 ? 21.606 11.880 -20.421 1.00 90.31 200 ASP A C 1
ATOM 1618 O O . ASP A 1 200 ? 21.300 12.444 -19.375 1.00 90.31 200 ASP A O 1
ATOM 1622 N N . LEU A 1 201 ? 20.781 11.010 -21.017 1.00 91.62 201 LEU A N 1
ATOM 1623 C CA . LEU A 1 201 ? 19.446 10.690 -20.495 1.00 91.62 201 LEU A CA 1
ATOM 1624 C C . LEU A 1 201 ? 19.471 10.000 -19.123 1.00 91.62 201 LEU A C 1
ATOM 1626 O O . LEU A 1 201 ? 18.467 10.034 -18.409 1.00 91.62 201 LEU A O 1
ATOM 1630 N N . PHE A 1 202 ? 20.592 9.374 -18.761 1.00 91.56 202 PHE A N 1
ATOM 1631 C CA . PHE A 1 202 ? 20.774 8.673 -17.488 1.00 91.56 202 PHE A CA 1
ATOM 1632 C C . PHE A 1 202 ? 21.492 9.526 -16.437 1.00 91.56 202 PHE A C 1
ATOM 1634 O O . PHE A 1 202 ? 21.826 9.019 -15.368 1.00 91.56 202 PHE A O 1
ATOM 1641 N N . GLN A 1 203 ? 21.760 10.806 -16.718 1.00 90.94 203 GLN A N 1
ATOM 1642 C CA . GLN A 1 203 ? 22.386 11.675 -15.727 1.00 90.94 203 GLN A CA 1
ATOM 1643 C C . GLN A 1 203 ? 21.438 11.898 -14.541 1.00 90.94 203 GLN A C 1
ATOM 1645 O O . GLN A 1 203 ? 20.266 12.226 -14.752 1.00 90.94 203 GLN A O 1
ATOM 1650 N N . PRO A 1 204 ? 21.926 11.741 -13.298 1.00 91.25 204 PRO A N 1
ATOM 1651 C CA . PRO A 1 204 ? 21.133 12.062 -12.124 1.00 91.25 204 PRO A CA 1
ATOM 1652 C C . PRO A 1 204 ? 20.829 13.567 -12.077 1.00 91.25 204 PRO A C 1
ATOM 1654 O O . PRO A 1 204 ? 21.566 14.368 -12.667 1.00 91.25 204 PRO A O 1
ATOM 1657 N N . PRO A 1 205 ? 19.773 13.983 -11.357 1.00 93.19 205 PRO A N 1
ATOM 1658 C CA . PRO A 1 205 ? 19.527 15.397 -11.117 1.00 93.19 205 PRO A CA 1
ATOM 1659 C C . PRO A 1 205 ? 20.708 16.033 -10.358 1.00 93.19 205 PRO A C 1
ATOM 1661 O O . PRO A 1 205 ? 21.398 15.348 -9.592 1.00 93.19 205 PRO A O 1
ATOM 1664 N N . PRO A 1 206 ? 20.932 17.350 -10.510 1.00 91.19 206 PRO A N 1
ATOM 1665 C CA . PRO A 1 206 ? 21.849 18.084 -9.649 1.00 91.19 206 PRO A CA 1
ATOM 1666 C C . PRO A 1 206 ? 21.548 17.831 -8.155 1.00 91.19 206 PRO A C 1
ATOM 1668 O O . PRO A 1 206 ? 20.372 17.837 -7.772 1.00 91.19 206 PRO A O 1
ATOM 1671 N N . PRO A 1 207 ? 22.562 17.609 -7.293 1.00 91.19 207 PRO A N 1
ATOM 1672 C CA . PRO A 1 207 ? 22.358 17.255 -5.883 1.00 91.19 207 PRO A CA 1
ATOM 1673 C C . PRO A 1 207 ? 21.503 18.239 -5.074 1.00 91.19 207 PRO A C 1
ATOM 1675 O O . PRO A 1 207 ? 20.922 17.839 -4.065 1.00 91.19 207 PRO A O 1
ATOM 1678 N N . GLU A 1 208 ? 21.451 19.503 -5.494 1.00 91.56 208 GLU A N 1
ATOM 1679 C CA . GLU A 1 208 ? 20.640 20.580 -4.922 1.00 91.56 208 GLU A CA 1
ATOM 1680 C C . GLU A 1 208 ? 19.140 20.469 -5.226 1.00 91.56 208 GLU A C 1
ATOM 1682 O O . GLU A 1 208 ? 18.341 21.043 -4.491 1.00 91.56 208 GLU A O 1
ATOM 1687 N N . LEU A 1 209 ? 18.752 19.737 -6.278 1.00 90.19 209 LEU A N 1
ATOM 1688 C CA . LEU A 1 209 ? 17.344 19.468 -6.594 1.00 90.19 209 LEU A CA 1
ATOM 1689 C C . LEU A 1 209 ? 16.804 18.259 -5.828 1.00 90.19 209 LEU A C 1
ATOM 1691 O O . LEU A 1 209 ? 15.593 18.119 -5.689 1.00 90.19 209 LEU A O 1
ATOM 1695 N N . VAL A 1 210 ? 17.690 17.391 -5.333 1.00 92.94 210 VAL A N 1
ATOM 1696 C CA . VAL A 1 210 ? 17.320 16.214 -4.544 1.00 92.94 210 VAL A CA 1
ATOM 1697 C C . VAL A 1 210 ? 16.814 16.671 -3.179 1.00 92.94 210 VAL A C 1
ATOM 1699 O O . VAL A 1 210 ? 17.601 16.985 -2.282 1.00 92.94 210 VAL A O 1
ATOM 1702 N N . ALA A 1 211 ? 15.493 16.682 -3.025 1.00 91.62 211 ALA A N 1
ATOM 1703 C CA . ALA A 1 211 ? 14.826 17.103 -1.802 1.00 91.62 211 ALA A CA 1
ATOM 1704 C C . ALA A 1 211 ? 15.077 16.115 -0.657 1.00 91.62 211 ALA A C 1
ATOM 1706 O O . ALA A 1 211 ? 15.233 16.522 0.494 1.00 91.62 211 ALA A O 1
ATOM 1707 N N . ARG A 1 212 ? 15.135 14.811 -0.966 1.00 90.12 212 ARG A N 1
ATOM 1708 C CA . ARG A 1 212 ? 15.230 13.746 0.042 1.00 90.12 212 ARG A CA 1
ATOM 1709 C C . ARG A 1 212 ? 16.195 12.653 -0.376 1.00 90.12 212 ARG A C 1
ATOM 1711 O O . ARG A 1 212 ? 16.301 12.315 -1.552 1.00 90.12 212 ARG A O 1
ATOM 1718 N N . ARG A 1 213 ? 16.878 12.093 0.622 1.00 94.69 213 ARG A N 1
ATOM 1719 C CA . ARG A 1 213 ? 17.770 10.941 0.486 1.00 94.69 213 ARG A CA 1
ATOM 1720 C C . ARG A 1 213 ? 17.267 9.844 1.402 1.00 94.69 213 ARG A C 1
ATOM 1722 O O . ARG A 1 213 ? 17.221 10.029 2.616 1.00 94.69 213 ARG A O 1
ATOM 1729 N N . ILE A 1 214 ? 16.856 8.743 0.803 1.00 93.94 214 ILE A N 1
ATOM 1730 C CA . ILE A 1 214 ? 16.219 7.613 1.461 1.00 93.94 214 ILE A CA 1
ATOM 1731 C C . ILE A 1 214 ? 17.182 6.437 1.371 1.00 93.94 214 ILE A C 1
ATOM 1733 O O . ILE A 1 214 ? 17.700 6.145 0.298 1.00 93.94 214 ILE A O 1
ATOM 1737 N N . THR A 1 215 ? 17.394 5.748 2.485 1.00 95.25 215 THR A N 1
ATOM 1738 C CA . THR A 1 215 ? 18.149 4.495 2.513 1.00 95.25 215 THR A CA 1
ATOM 1739 C C . THR A 1 215 ? 17.202 3.386 2.927 1.00 95.25 215 THR A C 1
ATOM 1741 O O . THR A 1 215 ? 16.631 3.440 4.016 1.00 95.25 215 THR A O 1
ATOM 1744 N N . VAL A 1 216 ? 17.029 2.396 2.058 1.00 92.81 216 VAL A N 1
ATOM 1745 C CA . VAL A 1 216 ? 16.255 1.193 2.360 1.00 92.81 216 VAL A CA 1
ATOM 1746 C C . VAL A 1 216 ? 17.058 0.323 3.327 1.00 92.81 216 VAL A C 1
ATOM 1748 O O . VAL A 1 216 ? 18.273 0.179 3.183 1.00 92.81 216 VAL A O 1
ATOM 1751 N N . ILE A 1 217 ? 16.387 -0.245 4.329 1.00 94.25 217 ILE A N 1
ATOM 1752 C CA . ILE A 1 217 ? 16.978 -1.125 5.343 1.00 94.25 217 ILE A CA 1
ATOM 1753 C C . ILE A 1 217 ? 16.355 -2.523 5.211 1.00 94.25 217 ILE A C 1
ATOM 1755 O O . ILE A 1 217 ? 15.341 -2.810 5.859 1.00 94.25 217 ILE A O 1
ATOM 1759 N N . PRO A 1 218 ? 16.948 -3.416 4.396 1.00 88.94 218 PRO A N 1
ATOM 1760 C CA . PRO A 1 218 ? 16.378 -4.733 4.111 1.00 88.94 218 PRO A CA 1
ATOM 1761 C C . PRO A 1 218 ? 16.158 -5.595 5.359 1.00 88.94 218 PRO A C 1
ATOM 1763 O O . PRO A 1 218 ? 15.190 -6.345 5.424 1.00 88.94 218 PRO A O 1
ATOM 1766 N N . GLN A 1 219 ? 17.014 -5.460 6.378 1.00 93.12 219 GLN A N 1
ATOM 1767 C CA . GLN A 1 219 ? 16.926 -6.243 7.614 1.00 93.12 219 GLN A CA 1
ATOM 1768 C C . GLN A 1 219 ? 15.610 -6.003 8.361 1.00 93.12 219 GLN A C 1
ATOM 1770 O O . GLN A 1 219 ? 15.038 -6.938 8.910 1.00 93.12 219 GLN A O 1
ATOM 1775 N N . GLY A 1 220 ? 15.106 -4.764 8.376 1.00 94.25 220 GLY A N 1
ATOM 1776 C CA . GLY A 1 220 ? 13.833 -4.475 9.036 1.00 94.25 220 GLY A CA 1
ATOM 1777 C C . GLY A 1 220 ? 12.649 -5.087 8.287 1.00 94.25 220 GLY A C 1
ATOM 1778 O O . GLY A 1 220 ? 11.719 -5.581 8.918 1.00 94.25 220 GLY A O 1
ATOM 1779 N N . ARG A 1 221 ? 12.714 -5.141 6.950 1.00 91.88 221 ARG A N 1
ATOM 1780 C CA . ARG A 1 221 ? 11.712 -5.841 6.136 1.00 91.88 221 ARG A CA 1
ATOM 1781 C C . ARG A 1 221 ? 11.736 -7.349 6.388 1.00 91.88 221 ARG A C 1
ATOM 1783 O O . ARG A 1 221 ? 10.676 -7.944 6.507 1.00 91.88 221 ARG A O 1
ATOM 1790 N N . GLU A 1 222 ? 12.916 -7.946 6.542 1.00 92.25 222 GLU A N 1
ATOM 1791 C CA . GLU A 1 222 ? 13.058 -9.372 6.873 1.00 92.25 222 GLU A CA 1
ATOM 1792 C C . GLU A 1 222 ? 12.450 -9.721 8.242 1.00 92.25 222 GLU A C 1
ATOM 1794 O O . GLU A 1 222 ? 11.792 -10.749 8.400 1.00 92.25 222 GLU A O 1
ATOM 1799 N N . ILE A 1 223 ? 12.595 -8.833 9.232 1.00 96.69 223 ILE A N 1
ATOM 1800 C CA . ILE A 1 223 ? 11.925 -8.995 10.529 1.00 96.69 223 ILE A CA 1
ATOM 1801 C C . ILE A 1 223 ? 10.403 -8.944 10.349 1.00 96.69 223 ILE A C 1
ATOM 1803 O O . ILE A 1 223 ? 9.705 -9.824 10.852 1.00 96.69 223 ILE A O 1
ATOM 1807 N N . LEU A 1 224 ? 9.877 -7.954 9.613 1.00 95.62 224 LEU A N 1
ATOM 1808 C CA . LEU A 1 224 ? 8.440 -7.882 9.313 1.00 95.62 224 LEU A CA 1
ATOM 1809 C C . LEU A 1 224 ? 7.953 -9.113 8.539 1.00 95.62 224 LEU A C 1
ATOM 1811 O O . LEU A 1 224 ? 6.849 -9.576 8.801 1.00 95.62 224 LEU A O 1
ATOM 1815 N N . ARG A 1 225 ? 8.776 -9.685 7.654 1.00 93.50 225 ARG A N 1
ATOM 1816 C CA . ARG A 1 225 ? 8.497 -10.954 6.968 1.00 93.50 225 ARG A CA 1
ATOM 1817 C C . ARG A 1 225 ? 8.378 -12.119 7.927 1.00 93.50 225 ARG A C 1
ATOM 1819 O O . ARG A 1 225 ? 7.366 -12.805 7.898 1.00 93.50 225 ARG A O 1
ATOM 1826 N N . SER A 1 226 ? 9.319 -12.270 8.850 1.00 95.25 226 SER A N 1
ATOM 1827 C CA . SER A 1 226 ? 9.236 -13.312 9.879 1.00 95.25 226 SER A CA 1
ATOM 1828 C C . SER A 1 226 ? 7.981 -13.158 10.759 1.00 95.25 226 SER A C 1
ATOM 1830 O O . SER A 1 226 ? 7.351 -14.145 11.142 1.00 95.25 226 SER A O 1
ATOM 1832 N N . VAL A 1 227 ? 7.581 -11.917 11.070 1.00 96.50 227 VAL A N 1
ATOM 1833 C CA . VAL A 1 227 ? 6.316 -11.624 11.769 1.00 96.50 227 VAL A CA 1
ATOM 1834 C C . VAL A 1 227 ? 5.113 -12.009 10.904 1.00 96.50 227 VAL A C 1
ATOM 1836 O O . VAL A 1 227 ? 4.203 -12.677 11.390 1.00 96.50 227 VAL A O 1
ATOM 1839 N N . TRP A 1 228 ? 5.108 -11.609 9.632 1.00 93.62 228 TRP A N 1
ATOM 1840 C CA . TRP A 1 228 ? 4.037 -11.896 8.682 1.00 93.62 228 TRP A CA 1
ATOM 1841 C C . TRP A 1 228 ? 3.835 -13.399 8.493 1.00 93.62 228 TRP A C 1
ATOM 1843 O O . TRP A 1 228 ? 2.718 -13.882 8.638 1.00 93.62 228 TRP A O 1
ATOM 1853 N N . GLU A 1 229 ? 4.905 -14.158 8.262 1.00 90.88 229 GLU A N 1
ATOM 1854 C CA . GLU A 1 229 ? 4.878 -15.620 8.118 1.00 90.88 229 GLU A CA 1
ATOM 1855 C C . GLU A 1 229 ? 4.319 -16.326 9.357 1.00 90.88 229 GLU A C 1
ATOM 1857 O O . GLU A 1 229 ? 3.570 -17.296 9.250 1.00 90.88 229 GLU A O 1
ATOM 1862 N N . LYS A 1 230 ? 4.634 -15.821 10.554 1.00 93.25 230 LYS A N 1
ATOM 1863 C CA . LYS A 1 230 ? 4.073 -16.349 11.803 1.00 93.25 230 LYS A CA 1
ATOM 1864 C C . LYS A 1 230 ? 2.553 -16.147 11.888 1.00 93.25 230 LYS A C 1
ATOM 1866 O O . LYS A 1 230 ? 1.871 -16.926 12.553 1.00 93.25 230 LYS A O 1
ATOM 1871 N N . LEU A 1 231 ? 2.031 -15.095 11.258 1.00 94.06 231 LEU A N 1
ATOM 1872 C CA . LEU A 1 231 ? 0.618 -14.715 11.295 1.00 94.06 231 LEU A CA 1
ATOM 1873 C C . LEU A 1 231 ? -0.178 -15.232 10.085 1.00 94.06 231 LEU A C 1
ATOM 1875 O O . LEU A 1 231 ? -1.384 -15.423 10.212 1.00 94.06 231 LEU A O 1
ATOM 1879 N N . SER A 1 232 ? 0.471 -15.491 8.946 1.00 85.38 232 SER A N 1
ATOM 1880 C CA . SER A 1 232 ? -0.159 -15.767 7.643 1.00 85.38 232 SER A CA 1
ATOM 1881 C C . SER A 1 232 ? -0.967 -17.071 7.575 1.00 85.38 232 SER A C 1
ATOM 1883 O O . SER A 1 232 ? -1.767 -17.246 6.661 1.00 85.38 232 SER A O 1
ATOM 1885 N N . GLY A 1 233 ? -0.791 -17.974 8.545 1.00 84.50 233 GLY A N 1
ATOM 1886 C CA . GLY A 1 233 ? -1.538 -19.233 8.655 1.00 84.50 233 GLY A CA 1
ATOM 1887 C C . GLY A 1 233 ? -2.751 -19.195 9.590 1.00 84.50 233 GLY A C 1
ATOM 1888 O O . GLY A 1 233 ? -3.349 -20.241 9.834 1.00 84.50 233 GLY A O 1
ATOM 1889 N N . LEU A 1 234 ? -3.090 -18.041 10.173 1.00 92.75 234 LEU A N 1
ATOM 1890 C CA . LEU A 1 234 ? -4.191 -17.940 11.132 1.00 92.75 234 LEU A CA 1
ATOM 1891 C C . LEU A 1 234 ? -5.543 -17.853 10.422 1.00 92.75 234 LEU A C 1
ATOM 1893 O O . LEU A 1 234 ? -5.808 -16.918 9.669 1.00 92.75 234 LEU A O 1
ATOM 1897 N N . GLU A 1 235 ? -6.440 -18.784 10.738 1.00 92.69 235 GLU A N 1
ATOM 1898 C CA . GLU A 1 235 ? -7.851 -18.690 10.340 1.00 92.69 235 GLU A CA 1
ATOM 1899 C C . GLU A 1 235 ? -8.676 -17.900 11.356 1.00 92.69 235 GLU A C 1
ATOM 1901 O O . GLU A 1 235 ? -9.683 -17.294 10.984 1.00 92.69 235 GLU A O 1
ATOM 1906 N N . THR A 1 236 ? -8.238 -17.877 12.622 1.00 97.38 236 THR A N 1
ATOM 1907 C CA . THR A 1 236 ? -8.864 -17.106 13.696 1.00 97.38 236 THR A CA 1
ATOM 1908 C C . THR A 1 236 ? -7.847 -16.405 14.589 1.00 97.38 236 THR A C 1
ATOM 1910 O O . THR A 1 236 ? -6.761 -16.922 14.863 1.00 97.38 236 THR A O 1
ATOM 1913 N N . PHE A 1 237 ? -8.209 -15.223 15.089 1.00 98.38 237 PHE A N 1
ATOM 1914 C CA . PHE A 1 237 ? -7.502 -14.577 16.193 1.00 98.38 237 PHE A CA 1
ATOM 1915 C C . PHE A 1 237 ? -8.370 -13.544 16.913 1.00 98.38 237 PHE A C 1
ATOM 1917 O O . PHE A 1 237 ? -9.328 -13.010 16.353 1.00 98.38 237 PHE A O 1
ATOM 1924 N N . ILE A 1 238 ? -7.982 -13.219 18.146 1.00 98.62 238 ILE A N 1
ATOM 1925 C CA . ILE A 1 238 ? -8.505 -12.075 18.897 1.00 98.62 238 ILE A CA 1
ATOM 1926 C C . ILE A 1 238 ? -7.332 -11.187 19.320 1.00 98.62 238 ILE A C 1
ATOM 1928 O O . ILE A 1 238 ? -6.347 -11.663 19.886 1.00 98.62 238 ILE A O 1
ATOM 1932 N N . VAL A 1 239 ? -7.430 -9.887 19.055 1.00 98.62 239 VAL A N 1
ATOM 1933 C CA . VAL A 1 239 ? -6.460 -8.873 19.483 1.00 98.62 239 VAL A CA 1
ATOM 1934 C C . VAL A 1 239 ? -7.179 -7.806 20.285 1.00 98.62 239 VAL A C 1
ATOM 1936 O O . VAL A 1 239 ? -8.118 -7.180 19.801 1.00 98.62 239 VAL A O 1
ATOM 1939 N N . ARG A 1 240 ? -6.696 -7.546 21.499 1.00 98.19 240 ARG A N 1
ATOM 1940 C CA . ARG A 1 240 ? -7.118 -6.401 22.306 1.00 98.19 240 ARG A CA 1
ATOM 1941 C C . ARG A 1 240 ? -6.012 -5.362 22.283 1.00 98.19 240 ARG A C 1
ATOM 1943 O O . ARG A 1 240 ? -4.865 -5.673 22.614 1.00 98.19 240 ARG A O 1
ATOM 1950 N N . LYS A 1 241 ? -6.338 -4.127 21.918 1.00 97.31 241 LYS A N 1
ATOM 1951 C CA . LYS A 1 241 ? -5.371 -3.028 21.828 1.00 97.31 241 LYS A CA 1
ATOM 1952 C C . LYS A 1 241 ? -5.925 -1.742 22.418 1.00 97.31 241 LYS A C 1
ATOM 1954 O O . LYS A 1 241 ? -7.115 -1.469 22.326 1.00 97.31 241 LYS A O 1
ATOM 1959 N N . ARG A 1 242 ? -5.047 -0.923 22.986 1.00 96.38 242 ARG A N 1
ATOM 1960 C CA . ARG A 1 242 ? -5.360 0.462 23.341 1.00 96.38 242 ARG A CA 1
ATOM 1961 C C . ARG A 1 242 ? -4.936 1.365 22.199 1.00 96.38 242 ARG A C 1
ATOM 1963 O O . ARG A 1 242 ? -3.766 1.363 21.834 1.00 96.38 242 ARG A O 1
ATOM 1970 N N . VAL A 1 243 ? -5.857 2.157 21.679 1.00 94.50 243 VAL A N 1
ATOM 1971 C CA . VAL A 1 243 ? -5.587 3.129 20.625 1.00 94.50 243 VAL A CA 1
ATOM 1972 C C . VAL A 1 243 ? -5.523 4.517 21.246 1.00 94.50 243 VAL A C 1
ATOM 1974 O O . VAL A 1 243 ? -6.422 4.924 21.971 1.00 94.50 243 VAL A O 1
ATOM 1977 N N . THR A 1 244 ? -4.430 5.239 21.015 1.00 91.75 244 THR A N 1
ATOM 1978 C CA . THR A 1 244 ? -4.236 6.614 21.490 1.00 91.75 244 THR A CA 1
ATOM 1979 C C . THR A 1 244 ? -4.054 7.545 20.306 1.00 91.75 244 THR A C 1
ATOM 1981 O O . THR A 1 244 ? -3.137 7.353 19.511 1.00 91.75 244 THR A O 1
ATOM 1984 N N . THR A 1 245 ? -4.864 8.595 20.243 1.00 83.75 245 THR A N 1
ATOM 1985 C CA . THR A 1 245 ? -4.726 9.696 19.283 1.00 83.75 245 THR A CA 1
ATOM 1986 C C . THR A 1 245 ? -4.627 11.028 20.030 1.00 83.75 245 THR A C 1
ATOM 1988 O O . THR A 1 245 ? -4.705 11.079 21.259 1.00 83.75 245 THR A O 1
ATOM 1991 N N . THR A 1 246 ? -4.480 12.138 19.305 1.00 75.81 246 THR A N 1
ATOM 1992 C CA . THR A 1 246 ? -4.575 13.483 19.902 1.00 75.81 246 THR A CA 1
ATOM 1993 C C . THR A 1 246 ? -5.978 13.781 20.455 1.00 75.81 246 THR A C 1
ATOM 1995 O O . THR A 1 246 ? -6.121 14.660 21.301 1.00 75.81 246 THR A O 1
ATOM 1998 N N . PHE A 1 247 ? -7.009 13.058 20.004 1.00 73.38 247 PHE A N 1
ATOM 1999 C CA . PHE A 1 247 ? -8.408 13.291 20.382 1.00 73.38 247 PHE A CA 1
ATOM 2000 C C . PHE A 1 247 ? -8.851 12.500 21.610 1.00 73.38 247 PHE A C 1
ATOM 2002 O O . PHE A 1 247 ? -9.858 12.844 22.224 1.00 73.38 247 PHE A O 1
ATOM 2009 N N . GLY A 1 248 ? -8.112 11.457 21.985 1.00 81.56 248 GLY A N 1
ATOM 2010 C CA . GLY A 1 248 ? -8.491 10.609 23.101 1.00 81.56 248 GLY A CA 1
ATOM 2011 C C . GLY A 1 248 ? -7.813 9.252 23.080 1.00 81.56 248 GLY A C 1
ATOM 2012 O O . GLY A 1 248 ? -6.873 8.996 22.320 1.00 81.56 248 GLY A O 1
ATOM 2013 N N . GLN A 1 249 ? -8.297 8.392 23.965 1.00 88.00 249 GLN A N 1
ATOM 2014 C CA . GLN A 1 249 ? -7.868 7.012 24.061 1.00 88.00 249 GLN A CA 1
ATOM 2015 C C . GLN A 1 249 ? -9.088 6.113 24.109 1.00 88.00 249 GLN A C 1
ATOM 2017 O O . GLN A 1 249 ? -9.964 6.321 24.947 1.00 88.00 249 GLN A O 1
ATOM 2022 N N . ASP A 1 250 ? -9.058 5.085 23.275 1.00 92.00 250 ASP A N 1
ATOM 2023 C CA . ASP A 1 250 ? -10.076 4.052 23.204 1.00 92.00 250 ASP A CA 1
ATOM 2024 C C . ASP A 1 250 ? -9.413 2.684 23.320 1.00 92.00 250 ASP A C 1
ATOM 2026 O O . ASP A 1 250 ? -8.194 2.520 23.181 1.00 92.00 250 ASP A O 1
ATOM 2030 N N . GLU A 1 251 ? -10.225 1.674 23.570 1.00 95.00 251 GLU A N 1
ATOM 2031 C CA . GLU A 1 251 ? -9.809 0.290 23.480 1.00 95.00 251 GLU A CA 1
ATOM 2032 C C . GLU A 1 251 ? -10.521 -0.384 22.315 1.00 95.00 251 GLU A C 1
ATOM 2034 O O . GLU A 1 251 ? -11.718 -0.198 22.120 1.00 95.00 251 GLU A O 1
ATOM 2039 N N . LYS A 1 252 ? -9.784 -1.162 21.525 1.00 96.94 252 LYS A N 1
ATOM 2040 C CA . LYS A 1 252 ? -10.340 -1.930 20.417 1.00 96.94 252 LYS A CA 1
ATOM 2041 C C . LYS A 1 252 ? -10.157 -3.421 20.647 1.00 96.94 252 LYS A C 1
ATOM 2043 O O . LYS A 1 252 ? -9.084 -3.859 21.073 1.00 96.94 252 LYS A O 1
ATOM 2048 N N . VAL A 1 253 ? -11.186 -4.188 20.306 1.00 98.12 253 VAL A N 1
ATOM 2049 C CA . VAL A 1 253 ? -11.147 -5.651 20.234 1.00 98.12 253 VAL A CA 1
ATOM 2050 C C . VAL A 1 253 ? -11.356 -6.051 18.779 1.00 98.12 253 VAL A C 1
ATOM 2052 O O . VAL A 1 253 ? -12.421 -5.820 18.216 1.00 98.12 253 VAL A O 1
ATOM 2055 N N . VAL A 1 254 ? -10.324 -6.620 18.165 1.00 98.62 254 VAL A N 1
ATOM 2056 C CA . VAL A 1 254 ? -10.336 -7.107 16.785 1.00 98.62 254 VAL A CA 1
ATOM 2057 C C . VAL A 1 254 ? -10.480 -8.621 16.826 1.00 98.62 254 VAL A C 1
ATOM 2059 O O . VAL A 1 254 ? -9.635 -9.307 17.395 1.00 98.62 254 VAL A O 1
ATOM 2062 N N . ILE A 1 255 ? -11.557 -9.133 16.247 1.00 98.69 255 ILE A N 1
ATOM 2063 C CA . ILE A 1 255 ? -11.918 -10.548 16.235 1.00 98.69 255 ILE A CA 1
ATOM 2064 C C . ILE A 1 255 ? -11.990 -10.987 14.780 1.00 98.69 255 ILE A C 1
ATOM 2066 O O . ILE A 1 255 ? -12.856 -10.544 14.027 1.00 98.69 255 ILE A O 1
ATOM 2070 N N . TYR A 1 256 ? -11.086 -11.866 14.381 1.00 98.38 256 TYR A N 1
ATOM 2071 C CA . TYR A 1 256 ? -11.036 -12.399 13.031 1.00 98.38 256 TYR A CA 1
ATOM 2072 C C . TYR A 1 256 ? -11.371 -13.884 13.040 1.00 98.38 256 TYR A C 1
ATOM 2074 O O . TYR A 1 256 ? -10.843 -14.639 13.856 1.00 98.38 256 TYR A O 1
ATOM 2082 N N . ARG A 1 257 ? -12.235 -14.291 12.113 1.00 97.31 257 ARG A N 1
ATOM 2083 C CA . ARG A 1 257 ? -12.473 -15.683 11.735 1.00 97.31 257 ARG A CA 1
ATOM 2084 C C . ARG A 1 257 ? -12.869 -15.691 10.278 1.00 97.31 257 ARG A C 1
ATOM 2086 O O . ARG A 1 257 ? -13.978 -15.258 9.987 1.00 97.31 257 ARG A O 1
ATOM 2093 N N . HIS A 1 258 ? -12.011 -16.181 9.387 1.00 94.12 258 HIS A N 1
ATOM 2094 C CA . HIS A 1 258 ? -12.310 -16.202 7.953 1.00 94.12 258 HIS A CA 1
ATOM 2095 C C . HIS A 1 258 ? -13.737 -16.740 7.668 1.00 94.12 258 HIS A C 1
ATOM 2097 O O . HIS A 1 258 ? -14.099 -17.783 8.221 1.00 94.12 258 HIS A O 1
ATOM 2103 N N . PRO A 1 259 ? -14.561 -16.068 6.833 1.00 94.19 259 PRO A N 1
ATOM 2104 C CA . PRO A 1 259 ? -14.325 -14.828 6.081 1.00 94.19 259 PRO A CA 1
ATOM 2105 C C . PRO A 1 259 ? -14.901 -13.577 6.778 1.00 94.19 259 PRO A C 1
ATOM 2107 O O . PRO A 1 259 ? -15.413 -12.677 6.115 1.00 94.19 259 PRO A O 1
ATOM 2110 N N . PHE A 1 260 ? -14.862 -13.516 8.106 1.00 97.00 260 PHE A N 1
ATOM 2111 C CA . PHE A 1 260 ? -15.407 -12.425 8.908 1.00 97.00 260 PHE A CA 1
ATOM 2112 C C . PHE A 1 260 ? -14.333 -11.691 9.714 1.00 97.00 260 PHE A C 1
ATOM 2114 O O . PHE A 1 260 ? -13.434 -12.292 10.307 1.00 97.00 260 PHE A O 1
ATOM 2121 N N . LEU A 1 261 ? -14.476 -10.371 9.795 1.00 98.00 261 LEU A N 1
ATOM 2122 C CA . LEU A 1 261 ? -13.710 -9.506 10.688 1.00 98.00 261 LEU A CA 1
ATOM 2123 C C . LEU A 1 261 ? -14.678 -8.652 11.497 1.00 98.00 261 LEU A C 1
ATOM 2125 O O . LEU A 1 261 ? -15.473 -7.919 10.921 1.00 98.00 261 LEU A O 1
ATOM 2129 N N . ARG A 1 262 ? -14.599 -8.724 12.822 1.00 98.44 262 ARG A N 1
ATOM 2130 C CA . ARG A 1 262 ? -15.361 -7.891 13.750 1.00 98.44 262 ARG A CA 1
ATOM 2131 C C . ARG A 1 262 ? -14.415 -6.970 14.506 1.00 98.44 262 ARG A C 1
ATOM 2133 O O . ARG A 1 262 ? -13.410 -7.430 15.039 1.00 98.44 262 ARG A O 1
ATOM 2140 N N . VAL A 1 263 ? -14.753 -5.690 14.589 1.00 98.31 263 VAL A N 1
ATOM 2141 C CA . VAL A 1 263 ? -14.022 -4.713 15.402 1.00 98.31 263 VAL A CA 1
ATOM 2142 C C . VAL A 1 263 ? -14.990 -4.070 16.368 1.00 98.31 263 VAL A C 1
ATOM 2144 O O . VAL A 1 263 ? -15.998 -3.504 15.960 1.00 98.31 263 VAL A O 1
ATOM 2147 N N . GLU A 1 264 ? -14.671 -4.135 17.650 1.00 97.50 264 GLU A N 1
ATOM 2148 C CA . GLU A 1 264 ? -15.393 -3.415 18.690 1.00 97.50 264 GLU A CA 1
ATOM 2149 C C . GLU A 1 264 ? -14.534 -2.266 19.189 1.00 97.50 264 GLU A C 1
ATOM 2151 O O . GLU A 1 264 ? -13.356 -2.467 19.484 1.00 97.50 264 GLU A O 1
ATOM 2156 N N . THR A 1 265 ? -15.118 -1.078 19.315 1.00 95.00 265 THR A N 1
ATOM 2157 C CA . THR A 1 265 ? -14.465 0.068 19.957 1.00 95.00 265 THR A CA 1
ATOM 2158 C C . THR A 1 265 ? -15.158 0.347 21.278 1.00 95.00 265 THR A C 1
ATOM 2160 O O . THR A 1 265 ? -16.383 0.420 21.329 1.00 95.00 265 THR A O 1
ATOM 2163 N N . HIS A 1 266 ? -14.382 0.514 22.341 1.00 92.38 266 HIS A N 1
ATOM 2164 C CA . HIS A 1 266 ? -14.848 0.721 23.704 1.00 92.38 266 HIS A CA 1
ATOM 2165 C C . HIS A 1 266 ? -14.171 1.941 24.331 1.00 92.38 266 HIS A C 1
ATOM 2167 O O . HIS A 1 266 ? -12.998 2.215 24.070 1.00 92.38 266 HIS A O 1
ATOM 2173 N N . THR A 1 267 ? -14.878 2.643 25.216 1.00 87.31 267 THR A N 1
ATOM 2174 C CA . THR A 1 267 ? -14.255 3.645 26.088 1.00 87.31 267 THR A CA 1
ATOM 2175 C C . THR A 1 267 ? -13.285 2.978 27.062 1.00 87.31 267 THR A C 1
ATOM 2177 O O . THR A 1 267 ? -13.459 1.818 27.455 1.00 87.31 267 THR A O 1
ATOM 2180 N N . LEU A 1 268 ? -12.271 3.722 27.509 1.00 83.06 268 LEU A N 1
ATOM 2181 C CA . LEU A 1 268 ? -11.397 3.243 28.575 1.00 83.06 268 LEU A CA 1
ATOM 2182 C C . LEU A 1 268 ? -12.151 3.084 29.897 1.00 83.06 268 LEU A C 1
ATOM 2184 O O . LEU A 1 268 ? -12.872 3.980 30.339 1.00 83.06 268 LEU A O 1
ATOM 2188 N N . GLU A 1 269 ? -11.898 1.964 30.571 1.00 78.12 269 GLU A N 1
ATOM 2189 C CA . GLU A 1 269 ? -12.347 1.758 31.943 1.00 78.12 269 GLU A CA 1
ATOM 2190 C C . GLU A 1 269 ? -11.701 2.792 32.880 1.00 78.12 269 GLU A C 1
ATOM 2192 O O . GLU A 1 269 ? -10.489 3.027 32.861 1.00 78.12 269 GLU A O 1
ATOM 2197 N N . SER A 1 270 ? -12.529 3.412 33.718 1.00 71.38 270 SER A N 1
ATOM 2198 C CA . SER A 1 270 ? -12.131 4.403 34.713 1.00 71.38 270 SER A CA 1
ATOM 2199 C C . SER A 1 270 ? -12.699 4.008 36.077 1.00 71.38 270 SER A C 1
ATOM 2201 O O . SER A 1 270 ? -13.777 3.419 36.134 1.00 71.38 270 SER A O 1
ATOM 2203 N N . PRO A 1 271 ? -12.064 4.386 37.204 1.00 67.44 271 PRO A N 1
ATOM 2204 C CA . PRO A 1 271 ? -12.596 4.103 38.541 1.00 67.44 271 PRO A CA 1
ATOM 2205 C C . PRO A 1 271 ? -14.050 4.550 38.770 1.00 67.44 271 PRO A C 1
ATOM 2207 O O . PRO A 1 271 ? -14.702 4.061 39.689 1.00 67.44 271 PRO A O 1
ATOM 2210 N N . PHE A 1 272 ? -14.546 5.494 37.965 1.00 69.31 272 PHE A N 1
ATOM 2211 C CA . PHE A 1 272 ? -15.894 6.052 38.074 1.00 69.31 272 PHE A CA 1
ATOM 2212 C C . PHE A 1 272 ? -16.868 5.557 37.000 1.00 69.31 272 PHE A C 1
ATOM 2214 O O . PHE A 1 272 ? -18.075 5.685 37.192 1.00 69.31 272 PHE A O 1
ATOM 2221 N N . PHE A 1 273 ? -16.370 5.011 35.887 1.00 69.12 273 PHE A N 1
ATOM 2222 C CA . PHE A 1 273 ? -17.194 4.611 34.749 1.00 69.12 273 PHE A CA 1
ATOM 2223 C C . PHE A 1 273 ? -16.687 3.283 34.178 1.00 69.12 273 PHE A C 1
ATOM 2225 O O . PHE A 1 273 ? -15.511 3.203 33.808 1.00 69.12 273 PHE A O 1
ATOM 2232 N N . PRO A 1 274 ? -17.546 2.249 34.089 1.00 78.50 274 PRO A N 1
ATOM 2233 C CA . PRO A 1 274 ? -17.177 1.024 33.398 1.00 78.50 274 PRO A CA 1
ATOM 2234 C C . PRO A 1 274 ? -16.931 1.319 31.915 1.00 78.50 274 PRO A C 1
ATOM 2236 O O . PRO A 1 274 ? -17.477 2.281 31.369 1.00 78.50 274 PRO A O 1
ATOM 2239 N N . SER A 1 275 ? -16.133 0.470 31.272 1.00 84.31 275 SER A N 1
ATOM 2240 C CA . SER A 1 275 ? -15.958 0.510 29.820 1.00 84.31 275 SER A CA 1
ATOM 2241 C C . SER A 1 275 ? -17.315 0.374 29.112 1.00 84.31 275 SER A C 1
ATOM 2243 O O . SER A 1 275 ? -18.165 -0.420 29.525 1.00 84.31 275 SER A O 1
ATOM 2245 N N . GLN A 1 276 ? -17.533 1.191 28.083 1.00 88.00 276 GLN A N 1
ATOM 2246 C CA . GLN A 1 276 ? -18.760 1.235 27.290 1.00 88.00 276 GLN A CA 1
ATOM 2247 C C . GLN A 1 276 ? -18.443 0.986 25.819 1.00 88.00 276 GLN A C 1
ATOM 2249 O O . GLN A 1 276 ? -17.521 1.593 25.277 1.00 88.00 276 GLN A O 1
ATOM 2254 N N . LEU A 1 277 ? -19.252 0.150 25.170 1.00 91.50 277 LEU A N 1
ATOM 2255 C CA . LEU A 1 277 ? -19.173 -0.102 23.735 1.00 91.50 277 LEU A CA 1
ATOM 2256 C C . LEU A 1 277 ? -19.600 1.155 22.960 1.00 91.50 277 LEU A C 1
ATOM 2258 O O . LEU A 1 277 ? -20.713 1.645 23.137 1.00 91.50 277 LEU A O 1
ATOM 2262 N N . LEU A 1 278 ? -18.716 1.657 22.100 1.00 90.38 278 LEU A N 1
ATOM 2263 C CA . LEU A 1 278 ? -18.918 2.839 21.258 1.00 90.38 278 LEU A CA 1
ATOM 2264 C C . LEU A 1 278 ? -19.385 2.482 19.850 1.00 90.38 278 LEU A C 1
ATOM 2266 O O . LEU A 1 278 ? -20.186 3.207 19.270 1.00 90.38 278 LEU A O 1
ATOM 2270 N N . SER A 1 279 ? -18.873 1.389 19.286 1.00 93.56 279 SER A N 1
ATOM 2271 C CA . SER A 1 279 ? -19.246 0.928 17.949 1.00 93.56 279 SER A CA 1
ATOM 2272 C C . SER A 1 279 ? -18.842 -0.523 17.728 1.00 93.56 279 SER A C 1
ATOM 2274 O O . SER A 1 279 ? -17.901 -1.023 18.354 1.00 93.56 279 SER A O 1
ATOM 2276 N N . VAL A 1 280 ? -19.543 -1.189 16.809 1.00 96.56 280 VAL A N 1
ATOM 2277 C CA . VAL A 1 280 ? -19.112 -2.474 16.245 1.00 96.56 280 VAL A CA 1
ATOM 2278 C C . VAL A 1 280 ? -19.128 -2.374 14.730 1.00 96.56 280 VAL A C 1
ATOM 2280 O O . VAL A 1 280 ? -20.099 -1.886 14.153 1.00 96.56 280 VAL A O 1
ATOM 2283 N N . THR A 1 281 ? -18.082 -2.868 14.080 1.00 97.56 281 THR A N 1
ATOM 2284 C CA . THR A 1 281 ? -18.098 -3.154 12.646 1.00 97.56 281 THR A CA 1
ATOM 2285 C C . THR A 1 281 ? -17.950 -4.647 12.416 1.00 97.56 281 THR A C 1
ATOM 2287 O O . THR A 1 281 ? -17.218 -5.318 13.142 1.00 97.56 281 THR A O 1
ATOM 2290 N N . ILE A 1 282 ? -18.663 -5.183 11.427 1.00 97.94 282 ILE A N 1
ATOM 2291 C CA . ILE A 1 282 ? -18.499 -6.565 10.967 1.00 97.94 282 ILE A CA 1
ATOM 2292 C C . ILE A 1 282 ? -18.326 -6.534 9.456 1.00 97.94 282 ILE A C 1
ATOM 2294 O O . ILE A 1 282 ? -19.229 -6.113 8.741 1.00 97.94 282 ILE A O 1
ATOM 2298 N N . ARG A 1 283 ? -17.184 -6.995 8.959 1.00 96.69 283 ARG A N 1
ATOM 2299 C CA . ARG A 1 283 ? -16.951 -7.215 7.535 1.00 96.69 283 ARG A CA 1
ATOM 2300 C C . ARG A 1 283 ? -17.166 -8.685 7.209 1.00 96.69 283 ARG A C 1
ATOM 2302 O O . ARG A 1 283 ? -16.462 -9.533 7.747 1.00 96.69 283 ARG A O 1
ATOM 2309 N N . ASP A 1 284 ? -18.120 -8.954 6.328 1.00 95.25 284 ASP A N 1
ATOM 2310 C CA . ASP A 1 284 ? -18.313 -10.228 5.643 1.00 95.25 284 ASP A CA 1
ATOM 2311 C C . ASP A 1 284 ? -17.641 -10.130 4.271 1.00 95.25 284 ASP A C 1
ATOM 2313 O O . ASP A 1 284 ? -18.178 -9.542 3.328 1.00 95.25 284 ASP A O 1
ATOM 2317 N N . PHE A 1 285 ? -16.424 -10.662 4.181 1.00 92.12 285 PHE A N 1
ATOM 2318 C CA . PHE A 1 285 ? -15.624 -10.580 2.965 1.00 92.12 285 PHE A CA 1
ATOM 2319 C C . PHE A 1 285 ? -16.218 -11.412 1.824 1.00 92.12 285 PHE A C 1
ATOM 2321 O O . PHE A 1 285 ? -16.195 -10.977 0.674 1.00 92.12 285 PHE A O 1
ATOM 2328 N N . ALA A 1 286 ? -16.780 -12.582 2.135 1.00 91.12 286 ALA A N 1
ATOM 2329 C CA . ALA A 1 286 ? -17.341 -13.478 1.129 1.00 91.12 286 ALA A CA 1
ATOM 2330 C C . ALA A 1 286 ? -18.687 -12.964 0.597 1.00 91.12 286 ALA A C 1
ATOM 2332 O O . ALA A 1 286 ? -18.974 -13.107 -0.591 1.00 91.12 286 ALA A O 1
ATOM 2333 N N . GLY A 1 287 ? -19.496 -12.354 1.465 1.00 90.31 287 GLY A N 1
ATOM 2334 C CA . GLY A 1 287 ? -20.755 -11.711 1.098 1.00 90.31 287 GLY A CA 1
ATOM 2335 C C . GLY A 1 287 ? -20.597 -10.325 0.468 1.00 90.31 287 GLY A C 1
ATOM 2336 O O . GLY A 1 287 ? -21.561 -9.831 -0.112 1.00 90.31 287 GLY A O 1
ATOM 2337 N N . GLY A 1 288 ? -19.416 -9.699 0.566 1.00 89.50 288 GLY A N 1
ATOM 2338 C CA . GLY A 1 288 ? -19.175 -8.340 0.066 1.00 89.50 288 GLY A CA 1
ATOM 2339 C C . GLY A 1 288 ? -19.930 -7.277 0.866 1.00 89.50 288 GLY A C 1
ATOM 2340 O O . GLY A 1 288 ? -20.459 -6.326 0.294 1.00 89.50 288 GLY A O 1
ATOM 2341 N N . LEU A 1 289 ? -20.035 -7.449 2.189 1.00 92.31 289 LEU A N 1
ATOM 2342 C CA . LEU A 1 289 ? -20.827 -6.574 3.058 1.00 92.31 289 LEU A CA 1
ATOM 2343 C C . LEU A 1 289 ? -20.011 -6.069 4.250 1.00 92.31 289 LEU A C 1
ATOM 2345 O O . LEU A 1 289 ? -19.264 -6.813 4.884 1.00 92.31 289 LEU A O 1
ATOM 2349 N N . LEU A 1 290 ? -20.199 -4.796 4.592 1.00 93.94 290 LEU A N 1
ATOM 2350 C CA . LEU A 1 290 ? -19.675 -4.186 5.811 1.00 93.94 290 LEU A CA 1
ATOM 2351 C C . LEU A 1 290 ? -20.834 -3.632 6.637 1.00 93.94 290 LEU A C 1
ATOM 2353 O O . LEU A 1 290 ? -21.532 -2.716 6.209 1.00 93.94 290 LEU A O 1
ATOM 2357 N N . TYR A 1 291 ? -21.021 -4.199 7.821 1.00 95.81 291 TYR A N 1
ATOM 2358 C CA . TYR A 1 291 ? -22.045 -3.832 8.787 1.00 95.81 291 TYR A CA 1
ATOM 2359 C C . TYR A 1 291 ? -21.478 -2.880 9.840 1.00 95.81 291 TYR A C 1
ATOM 2361 O O . TYR A 1 291 ? -20.352 -3.062 10.307 1.00 95.81 291 TYR A O 1
ATOM 2369 N N . PHE A 1 292 ? -22.287 -1.913 10.258 1.00 94.81 292 PHE A N 1
ATOM 2370 C CA . PHE A 1 292 ? -22.000 -0.956 11.320 1.00 94.81 292 PHE A CA 1
ATOM 2371 C C . PHE A 1 292 ? -23.110 -1.024 12.361 1.00 94.81 292 PHE A C 1
ATOM 2373 O O . PHE A 1 292 ? -24.285 -1.003 12.007 1.00 94.81 292 PHE A O 1
ATOM 2380 N N . TYR A 1 293 ? -22.740 -1.071 13.633 1.00 93.31 293 TYR A N 1
ATOM 2381 C CA . TYR A 1 293 ? -23.662 -0.978 14.756 1.00 93.31 293 TYR A CA 1
ATOM 2382 C C . TYR A 1 293 ? -23.348 0.266 15.577 1.00 93.31 293 TYR A C 1
ATOM 2384 O O . TYR A 1 293 ? -22.201 0.455 16.003 1.00 93.31 293 TYR A O 1
ATOM 2392 N N . ASN A 1 294 ? -24.375 1.080 15.817 1.00 89.12 294 ASN A N 1
ATOM 2393 C CA . ASN A 1 294 ? -24.331 2.238 16.699 1.00 89.12 294 ASN A CA 1
ATOM 2394 C C . ASN A 1 294 ? -25.051 1.901 18.020 1.00 89.12 294 ASN A C 1
ATOM 2396 O O . ASN A 1 294 ? -26.282 1.927 18.067 1.00 89.12 294 ASN A O 1
ATOM 2400 N N . PRO A 1 295 ? -24.319 1.637 19.118 1.00 86.81 295 PRO A N 1
ATOM 2401 C CA . PRO A 1 295 ? -24.907 1.315 20.416 1.00 86.81 295 PRO A CA 1
ATOM 2402 C C . PRO A 1 295 ? -25.753 2.443 21.018 1.00 86.81 295 PRO A C 1
ATOM 2404 O O . PRO A 1 295 ? -26.594 2.177 21.871 1.00 86.81 295 PRO A O 1
ATOM 2407 N N . THR A 1 296 ? -25.533 3.699 20.608 1.00 84.06 296 THR A N 1
ATOM 2408 C CA . THR A 1 296 ? -26.301 4.851 21.115 1.00 84.06 296 THR A CA 1
ATOM 2409 C C . THR A 1 296 ? -27.727 4.850 20.571 1.00 84.06 296 THR A C 1
ATOM 2411 O O . THR A 1 296 ? -28.661 5.236 21.273 1.00 84.06 296 THR A O 1
ATOM 2414 N N . GLU A 1 297 ? -27.889 4.417 19.323 1.00 87.94 297 GLU A N 1
ATOM 2415 C CA . GLU A 1 297 ? -29.172 4.364 18.616 1.00 87.94 297 GLU A CA 1
ATOM 2416 C C . GLU A 1 297 ? -29.778 2.956 18.591 1.00 87.94 297 GLU A C 1
ATOM 2418 O O . GLU A 1 297 ? -30.922 2.802 18.171 1.00 87.94 297 GLU A O 1
ATOM 2423 N N . ASP A 1 298 ? -29.023 1.948 19.046 1.00 90.00 298 ASP A N 1
ATOM 2424 C CA . ASP A 1 298 ? -29.360 0.523 18.939 1.00 90.00 298 ASP A CA 1
ATOM 2425 C C . ASP A 1 298 ? -29.733 0.138 17.494 1.00 90.00 298 ASP A C 1
ATOM 2427 O O . ASP A 1 298 ? -30.734 -0.527 17.221 1.00 90.00 298 ASP A O 1
ATOM 2431 N N . SER A 1 299 ? -28.938 0.626 16.537 1.00 91.31 299 SER A N 1
ATOM 2432 C CA . SER A 1 299 ? -29.217 0.520 15.105 1.00 91.31 299 SER A CA 1
ATOM 2433 C C . SER A 1 299 ? -28.071 -0.154 14.354 1.00 91.31 299 SER A C 1
ATOM 2435 O O . SER A 1 299 ? -26.891 0.042 14.659 1.00 91.31 299 SER A O 1
ATOM 2437 N N . TRP A 1 300 ? -28.434 -0.972 13.363 1.00 93.81 300 TRP A N 1
ATOM 2438 C CA . TRP A 1 300 ? -27.508 -1.574 12.409 1.00 93.81 300 TRP A CA 1
ATOM 2439 C C . TRP A 1 300 ? -27.693 -0.944 11.037 1.00 93.81 300 TRP A C 1
ATOM 2441 O O . TRP A 1 300 ? -28.824 -0.731 10.607 1.00 93.81 300 TRP A O 1
ATOM 2451 N N . GLU A 1 301 ? -26.598 -0.761 10.312 1.00 92.88 301 GLU A N 1
ATOM 2452 C CA . GLU A 1 301 ? -26.598 -0.394 8.899 1.00 92.88 301 GLU A CA 1
ATOM 2453 C C . GLU A 1 301 ? -25.559 -1.225 8.136 1.00 92.88 301 GLU A C 1
ATOM 2455 O O . GLU A 1 301 ? -24.643 -1.785 8.743 1.00 92.88 301 GLU A O 1
ATOM 2460 N N . LYS A 1 302 ? -25.671 -1.316 6.806 1.00 92.88 302 LYS A N 1
ATOM 2461 C CA . LYS A 1 302 ? -24.682 -2.022 5.970 1.00 92.88 302 LYS A CA 1
ATOM 2462 C C . LYS A 1 302 ? -24.331 -1.296 4.678 1.00 92.88 302 LYS A C 1
ATOM 2464 O O . LYS A 1 302 ? -25.180 -0.628 4.105 1.00 92.88 302 LYS A O 1
ATOM 2469 N N . VAL A 1 303 ? -23.124 -1.492 4.169 1.00 90.50 303 VAL A N 1
ATOM 2470 C CA . VAL A 1 303 ? -22.709 -1.061 2.823 1.00 90.50 303 VAL A CA 1
ATOM 2471 C C . VAL A 1 303 ? -22.174 -2.248 2.027 1.00 90.50 303 VAL A C 1
ATOM 2473 O O . VAL A 1 303 ? -21.663 -3.206 2.611 1.00 90.50 303 VAL A O 1
ATOM 2476 N N . GLU A 1 304 ? -22.300 -2.178 0.705 1.00 86.75 304 GLU A N 1
ATOM 2477 C CA . GLU A 1 304 ? -21.666 -3.126 -0.216 1.00 86.75 304 GLU A CA 1
ATOM 2478 C C . GLU A 1 304 ? -20.189 -2.758 -0.402 1.00 86.75 304 GLU A C 1
ATOM 2480 O O . GLU A 1 304 ? -19.836 -1.579 -0.472 1.00 86.75 304 GLU A O 1
ATOM 2485 N N . VAL A 1 305 ? -19.326 -3.770 -0.442 1.00 82.94 305 VAL A N 1
ATOM 2486 C CA . VAL A 1 305 ? -17.868 -3.654 -0.602 1.00 82.94 305 VAL A CA 1
ATOM 2487 C C . VAL A 1 305 ? -17.347 -4.770 -1.512 1.00 82.94 305 VAL A C 1
ATOM 2489 O O . VAL A 1 305 ? -18.090 -5.687 -1.862 1.00 82.94 305 VAL A O 1
ATOM 2492 N N . ASP A 1 306 ? -16.059 -4.724 -1.869 1.00 76.56 306 ASP A N 1
ATOM 2493 C CA . ASP A 1 306 ? -15.399 -5.795 -2.625 1.00 76.56 306 ASP A CA 1
ATOM 2494 C C . ASP A 1 306 ? -15.606 -7.177 -1.996 1.00 76.56 306 ASP A C 1
ATOM 2496 O O . ASP A 1 306 ? -15.393 -7.376 -0.791 1.00 76.56 306 ASP A O 1
ATOM 2500 N N . VAL A 1 307 ? -15.955 -8.141 -2.852 1.00 81.25 307 VAL A N 1
ATOM 2501 C CA . VAL A 1 307 ? -16.016 -9.562 -2.505 1.00 81.25 307 VAL A CA 1
ATOM 2502 C C . VAL A 1 307 ? -14.603 -10.131 -2.513 1.00 81.25 307 VAL A C 1
ATOM 2504 O O . VAL A 1 307 ? -13.936 -10.159 -3.547 1.00 81.25 307 VAL A O 1
ATOM 2507 N N . LEU A 1 308 ? -14.168 -10.642 -1.364 1.00 78.94 308 LEU A N 1
ATOM 2508 C CA . LEU A 1 308 ? -12.876 -11.296 -1.186 1.00 78.94 308 LEU A CA 1
ATOM 2509 C C . LEU A 1 308 ? -13.104 -12.682 -0.592 1.00 78.94 308 LEU A C 1
ATOM 2511 O O . LEU A 1 308 ? -13.626 -12.831 0.510 1.00 78.94 308 LEU A O 1
ATOM 2515 N N . THR A 1 309 ? -12.722 -13.714 -1.338 1.00 77.25 309 THR A N 1
ATOM 2516 C CA . THR A 1 309 ? -12.969 -15.111 -0.945 1.00 77.25 309 THR A CA 1
ATOM 2517 C C . THR A 1 309 ? -11.704 -15.855 -0.538 1.00 77.25 309 THR A C 1
ATOM 2519 O O . THR A 1 309 ? -11.800 -16.886 0.121 1.00 77.25 309 THR A O 1
ATOM 2522 N N . LEU A 1 310 ? -10.520 -15.340 -0.883 1.00 80.50 310 LEU A N 1
ATOM 2523 C CA . LEU A 1 310 ? -9.253 -15.975 -0.536 1.00 80.50 310 LEU A CA 1
ATOM 2524 C C . LEU A 1 310 ? -8.889 -15.674 0.933 1.00 80.50 310 LEU A C 1
ATOM 2526 O O . LEU A 1 310 ? -8.839 -14.499 1.306 1.00 80.50 310 LEU A O 1
ATOM 2530 N N . PRO A 1 311 ? -8.596 -16.693 1.771 1.00 83.56 311 PRO A N 1
ATOM 2531 C CA . PRO A 1 311 ? -8.263 -16.492 3.187 1.00 83.56 311 PRO A CA 1
ATOM 2532 C C . PRO A 1 311 ? -7.098 -15.534 3.439 1.00 83.56 311 PRO A C 1
ATOM 2534 O O . PRO A 1 311 ? -7.116 -14.760 4.389 1.00 83.56 311 PRO A O 1
ATOM 2537 N N . GLU A 1 312 ? -6.097 -15.562 2.567 1.00 81.94 312 GLU A N 1
ATOM 2538 C CA . GLU A 1 312 ? -4.932 -14.676 2.601 1.00 81.94 312 GLU A CA 1
ATOM 2539 C C . GLU A 1 312 ? -5.282 -13.198 2.367 1.00 81.94 312 GLU A C 1
ATOM 2541 O O . GLU A 1 312 ? -4.676 -12.323 2.986 1.00 81.94 312 GLU A O 1
ATOM 2546 N N . ASP A 1 313 ? -6.275 -12.909 1.520 1.00 81.75 313 ASP A N 1
ATOM 2547 C CA . ASP A 1 313 ? -6.733 -11.543 1.261 1.00 81.75 313 ASP A CA 1
ATOM 2548 C C . ASP A 1 313 ? -7.509 -11.030 2.482 1.00 81.75 313 ASP A C 1
ATOM 2550 O O . ASP A 1 313 ? -7.269 -9.921 2.961 1.00 81.75 313 ASP A O 1
ATOM 2554 N N . THR A 1 314 ? -8.402 -11.853 3.048 1.00 89.88 314 THR A N 1
ATOM 2555 C CA . THR A 1 314 ? -9.190 -11.477 4.234 1.00 89.88 314 THR A CA 1
ATOM 2556 C C . THR A 1 314 ? -8.320 -11.325 5.481 1.00 89.88 314 THR A C 1
ATOM 2558 O O . THR A 1 314 ? -8.535 -10.412 6.282 1.00 89.88 314 THR A O 1
ATOM 2561 N N . LEU A 1 315 ? -7.305 -12.183 5.628 1.00 91.31 315 LEU A N 1
ATOM 2562 C CA . LEU A 1 315 ? -6.345 -12.131 6.726 1.00 91.31 315 LEU A CA 1
ATOM 2563 C C . LEU A 1 315 ? -5.509 -10.856 6.667 1.00 91.31 315 LEU A C 1
ATOM 2565 O O . LEU A 1 315 ? -5.305 -10.220 7.693 1.00 91.31 315 LEU A O 1
ATOM 2569 N N . MET A 1 316 ? -5.073 -10.442 5.481 1.00 88.44 316 MET A N 1
ATOM 2570 C CA . MET A 1 316 ? -4.313 -9.207 5.313 1.00 88.44 316 MET A CA 1
ATOM 2571 C C . MET A 1 316 ? -5.085 -7.981 5.827 1.00 88.44 316 MET A C 1
ATOM 2573 O O . MET A 1 316 ? -4.533 -7.206 6.605 1.00 88.44 316 MET A O 1
ATOM 2577 N N . PHE A 1 317 ? -6.376 -7.842 5.501 1.00 90.38 317 PHE A N 1
ATOM 2578 C CA . PHE A 1 317 ? -7.214 -6.776 6.075 1.00 90.38 317 PHE A CA 1
ATOM 2579 C C . PHE A 1 317 ? -7.338 -6.883 7.598 1.00 90.38 317 PHE A C 1
ATOM 2581 O O . PHE A 1 317 ? -7.312 -5.871 8.297 1.00 90.38 317 PHE A O 1
ATOM 2588 N N . ALA A 1 318 ? -7.462 -8.102 8.122 1.00 95.50 318 ALA A N 1
ATOM 2589 C CA . ALA A 1 318 ? -7.545 -8.330 9.556 1.00 95.50 318 ALA A CA 1
ATOM 2590 C C . ALA A 1 318 ? -6.235 -7.967 10.281 1.00 95.50 318 ALA A C 1
ATOM 2592 O O . ALA A 1 318 ? -6.281 -7.388 11.365 1.00 95.50 318 ALA A O 1
ATOM 2593 N N . LEU A 1 319 ? -5.074 -8.256 9.686 1.00 96.12 319 LEU A N 1
ATOM 2594 C CA . LEU A 1 319 ? -3.758 -7.883 10.214 1.00 96.12 319 LEU A CA 1
ATOM 2595 C C . LEU A 1 319 ? -3.491 -6.378 10.097 1.00 96.12 319 LEU A C 1
ATOM 2597 O O . LEU A 1 319 ? -2.925 -5.795 11.025 1.00 96.12 319 LEU A O 1
ATOM 2601 N N . ALA A 1 320 ? -3.949 -5.738 9.019 1.00 93.94 320 ALA A N 1
ATOM 2602 C CA . ALA A 1 320 ? -3.925 -4.286 8.882 1.00 93.94 320 ALA A CA 1
ATOM 2603 C C . ALA A 1 320 ? -4.752 -3.627 9.999 1.00 93.94 320 ALA A C 1
ATOM 2605 O O . ALA A 1 320 ? -4.238 -2.776 10.720 1.00 93.94 320 ALA A O 1
ATOM 2606 N N . GLU A 1 321 ? -5.980 -4.097 10.239 1.00 95.62 321 GLU A N 1
ATOM 2607 C CA . GLU A 1 321 ? -6.815 -3.591 11.333 1.00 95.62 321 GLU A CA 1
ATOM 2608 C C . GLU A 1 321 ? -6.212 -3.902 12.710 1.00 95.62 321 GLU A C 1
ATOM 2610 O O . GLU A 1 321 ? -6.231 -3.056 13.597 1.00 95.62 321 GLU A O 1
ATOM 2615 N N . ALA A 1 322 ? -5.655 -5.092 12.935 1.00 96.94 322 ALA A N 1
ATOM 2616 C CA . ALA A 1 322 ? -5.133 -5.479 14.244 1.00 96.94 322 ALA A CA 1
ATOM 2617 C C . ALA A 1 322 ? -3.809 -4.786 14.600 1.00 96.94 322 ALA A C 1
ATOM 2619 O O . ALA A 1 322 ? -3.639 -4.325 15.733 1.00 96.94 322 ALA A O 1
ATOM 2620 N N . PHE A 1 323 ? -2.886 -4.697 13.643 1.00 96.94 323 PHE A N 1
ATOM 2621 C CA . PHE A 1 323 ? -1.479 -4.376 13.887 1.00 96.94 323 PHE A CA 1
ATOM 2622 C C . PHE A 1 323 ? -0.929 -3.242 13.016 1.00 96.94 323 PHE A C 1
ATOM 2624 O O . PHE A 1 323 ? 0.268 -2.963 13.112 1.00 96.94 323 PHE A O 1
ATOM 2631 N N . CYS A 1 324 ? -1.753 -2.613 12.167 1.00 95.12 324 CYS A N 1
ATOM 2632 C CA . CYS A 1 324 ? -1.274 -1.740 11.091 1.00 95.12 324 CYS A CA 1
ATOM 2633 C C . CYS A 1 324 ? -0.223 -2.474 10.234 1.00 95.12 324 CYS A C 1
ATOM 2635 O O . CYS A 1 324 ? 0.805 -1.919 9.869 1.00 95.12 324 CYS A O 1
ATOM 2637 N N . LEU A 1 325 ? -0.402 -3.782 10.013 1.00 93.44 325 LEU A N 1
ATOM 2638 C CA . LEU A 1 325 ? 0.589 -4.617 9.338 1.00 93.44 325 LEU A CA 1
ATOM 2639 C C . LEU A 1 325 ? 0.100 -4.982 7.937 1.00 93.44 325 LEU A C 1
ATOM 2641 O O . LEU A 1 325 ? -0.916 -5.655 7.782 1.00 93.44 325 LEU A O 1
ATOM 2645 N N . LEU A 1 326 ? 0.856 -4.547 6.935 1.00 86.56 326 LEU A N 1
ATOM 2646 C CA . LEU A 1 326 ? 0.689 -4.919 5.532 1.00 86.56 326 LEU A CA 1
ATOM 2647 C C . LEU A 1 326 ? 1.711 -5.998 5.148 1.00 86.56 326 LEU A C 1
ATOM 2649 O O . LEU A 1 326 ? 2.702 -6.167 5.870 1.00 86.56 326 LEU A O 1
ATOM 2653 N N . PRO A 1 327 ? 1.512 -6.698 4.013 1.00 85.12 327 PRO A N 1
ATOM 2654 C CA . PRO A 1 327 ? 2.539 -7.546 3.429 1.00 85.12 327 PRO A CA 1
ATOM 2655 C C . PRO A 1 327 ? 3.879 -6.793 3.383 1.00 85.12 327 PRO A C 1
ATOM 2657 O O . PRO A 1 327 ? 3.917 -5.677 2.854 1.00 85.12 327 PRO A O 1
ATOM 2660 N N . PRO A 1 328 ? 4.965 -7.347 3.946 1.00 86.38 328 PRO A N 1
ATOM 2661 C CA . PRO A 1 328 ? 6.270 -6.683 4.028 1.00 86.38 328 PRO A CA 1
ATOM 2662 C C . PRO A 1 328 ? 6.804 -6.196 2.679 1.00 86.38 328 PRO A C 1
ATOM 2664 O O . PRO A 1 328 ? 7.566 -5.237 2.616 1.00 86.38 328 PRO A O 1
ATOM 2667 N N . GLU A 1 329 ? 6.385 -6.838 1.596 1.00 76.69 329 GLU A N 1
ATOM 2668 C CA . GLU A 1 329 ? 6.721 -6.507 0.215 1.00 76.69 329 GLU A CA 1
ATOM 2669 C C . GLU A 1 329 ? 6.113 -5.179 -0.252 1.00 76.69 329 GLU A C 1
ATOM 2671 O O . GLU A 1 329 ? 6.676 -4.507 -1.112 1.00 76.69 329 GLU A O 1
ATOM 2676 N N . LEU A 1 330 ? 5.002 -4.754 0.357 1.00 78.06 330 LEU A N 1
ATOM 2677 C CA . LEU A 1 330 ? 4.391 -3.441 0.134 1.00 78.06 330 LEU A CA 1
ATOM 2678 C C . LEU A 1 330 ? 5.019 -2.346 1.008 1.00 78.06 330 LEU A C 1
ATOM 2680 O O . LEU A 1 330 ? 4.663 -1.175 0.886 1.00 78.06 330 LEU A O 1
ATOM 2684 N N . VAL A 1 331 ? 5.953 -2.703 1.895 1.00 85.06 331 VAL A N 1
ATOM 2685 C CA . VAL A 1 331 ? 6.528 -1.794 2.886 1.00 85.06 331 VAL A CA 1
ATOM 2686 C C . VAL A 1 331 ? 7.992 -1.507 2.564 1.00 85.06 331 VAL A C 1
ATOM 2688 O O . VAL A 1 331 ? 8.867 -2.367 2.650 1.00 85.06 331 VAL A O 1
ATOM 2691 N N . THR A 1 332 ? 8.301 -0.243 2.268 1.00 89.75 332 THR A N 1
ATOM 2692 C CA . THR A 1 332 ? 9.696 0.217 2.195 1.00 89.75 332 THR A CA 1
ATOM 2693 C C . THR A 1 332 ? 10.186 0.584 3.591 1.00 89.75 332 THR A C 1
ATOM 2695 O O . THR A 1 332 ? 9.792 1.614 4.138 1.00 89.75 332 THR A O 1
ATOM 2698 N N . VAL A 1 333 ? 11.063 -0.232 4.176 1.00 94.88 333 VAL A N 1
ATOM 2699 C CA . VAL A 1 333 ? 11.650 0.052 5.494 1.00 94.88 333 VAL A CA 1
ATOM 2700 C C . VAL A 1 333 ? 12.832 1.007 5.361 1.00 94.88 333 VAL A C 1
ATOM 2702 O O . VAL A 1 333 ? 13.749 0.760 4.584 1.00 94.88 333 VAL A O 1
ATOM 2705 N N . VAL A 1 334 ? 12.824 2.082 6.150 1.00 96.00 334 VAL A N 1
ATOM 2706 C CA . VAL A 1 334 ? 13.840 3.154 6.133 1.00 96.00 334 VAL A CA 1
ATOM 2707 C C . VAL A 1 334 ? 14.496 3.385 7.496 1.00 96.00 334 VAL A C 1
ATOM 2709 O O . VAL A 1 334 ? 15.424 4.182 7.619 1.00 96.00 334 VAL A O 1
ATOM 2712 N N . GLY A 1 335 ? 14.027 2.694 8.538 1.00 96.62 335 GLY A N 1
ATOM 2713 C CA . GLY A 1 335 ? 14.579 2.768 9.886 1.00 96.62 335 GLY A CA 1
ATOM 2714 C C . GLY A 1 335 ? 14.507 1.426 10.608 1.00 96.62 335 GLY A C 1
ATOM 2715 O O . GLY A 1 335 ? 13.498 0.729 10.538 1.00 96.62 335 GLY A O 1
ATOM 2716 N N . LEU A 1 336 ? 15.577 1.085 11.324 1.00 97.81 336 LEU A N 1
ATOM 2717 C CA . LEU A 1 336 ? 15.641 -0.055 12.234 1.00 97.81 336 LEU A CA 1
ATOM 2718 C C . LEU A 1 336 ? 16.479 0.343 13.450 1.00 97.81 336 LEU A C 1
ATOM 2720 O O . LEU A 1 336 ? 17.625 0.772 13.301 1.00 97.81 336 LEU A O 1
ATOM 2724 N N . LYS A 1 337 ? 15.903 0.235 14.647 1.00 98.00 337 LYS A N 1
ATOM 2725 C CA . LYS A 1 337 ? 16.576 0.524 15.920 1.00 98.00 337 LYS A CA 1
ATOM 2726 C C . LYS A 1 337 ? 16.220 -0.529 16.958 1.00 98.00 337 LYS A C 1
ATOM 2728 O O . LYS A 1 337 ? 15.091 -0.999 16.987 1.00 98.00 337 LYS A O 1
ATOM 2733 N N . GLU A 1 338 ? 17.161 -0.863 17.827 1.00 97.75 338 GLU A N 1
ATOM 2734 C CA . GLU A 1 338 ? 16.891 -1.681 19.011 1.00 97.75 338 GLU A CA 1
ATOM 2735 C C . GLU A 1 338 ? 16.536 -0.771 20.190 1.00 97.75 338 GLU A C 1
ATOM 2737 O O . GLU A 1 338 ? 17.226 0.219 20.447 1.00 97.75 338 GLU A O 1
ATOM 2742 N N . GLU A 1 339 ? 15.450 -1.082 20.893 1.00 96.31 339 GLU A N 1
ATOM 2743 C CA . GLU A 1 339 ? 15.025 -0.347 22.085 1.00 96.31 339 GLU A CA 1
ATOM 2744 C C . GLU A 1 339 ? 14.195 -1.218 23.035 1.00 96.31 339 GLU A C 1
ATOM 2746 O O . GLU A 1 339 ? 13.628 -2.236 22.639 1.00 96.31 339 GLU A O 1
ATOM 2751 N N . SER A 1 340 ? 14.098 -0.805 24.301 1.00 95.50 340 SER A N 1
ATOM 2752 C CA . SER A 1 340 ? 13.298 -1.510 25.304 1.00 95.50 340 SER A CA 1
ATOM 2753 C C . SER A 1 340 ? 11.887 -0.925 25.393 1.00 95.50 340 SER A C 1
ATOM 2755 O O . SER A 1 340 ? 11.714 0.268 25.655 1.00 95.50 340 SER A O 1
ATOM 2757 N N . LEU A 1 341 ? 10.866 -1.769 25.238 1.00 95.31 341 LEU A N 1
ATOM 2758 C CA . LEU A 1 341 ? 9.460 -1.408 25.411 1.00 95.31 341 LEU A CA 1
ATOM 2759 C C . LEU A 1 341 ? 8.836 -2.294 26.491 1.00 95.31 341 LEU A C 1
ATOM 2761 O O . LEU A 1 341 ? 8.775 -3.512 26.359 1.00 95.31 341 LEU A O 1
ATOM 2765 N N . ARG A 1 342 ? 8.343 -1.677 27.574 1.00 93.88 342 ARG A N 1
ATOM 2766 C CA . ARG A 1 342 ? 7.707 -2.382 28.710 1.00 93.88 342 ARG A CA 1
ATOM 2767 C C . ARG A 1 342 ? 8.591 -3.499 29.305 1.00 93.88 342 ARG A C 1
ATOM 2769 O O . ARG A 1 342 ? 8.082 -4.528 29.740 1.00 93.88 342 ARG A O 1
ATOM 2776 N N . GLY A 1 343 ? 9.909 -3.282 29.333 1.00 93.75 343 GLY A N 1
ATOM 2777 C CA . GLY A 1 343 ? 10.891 -4.232 29.870 1.00 93.75 343 GLY A CA 1
ATOM 2778 C C . GLY A 1 343 ? 11.243 -5.392 28.933 1.00 93.75 343 GLY A C 1
ATOM 2779 O O . GLY A 1 343 ? 11.904 -6.327 29.372 1.00 93.75 343 GLY A O 1
ATOM 2780 N N . ARG A 1 344 ? 10.802 -5.341 27.672 1.00 95.75 344 ARG A N 1
ATOM 2781 C CA . ARG A 1 344 ? 11.160 -6.288 26.612 1.00 95.75 344 ARG A CA 1
ATOM 2782 C C . ARG A 1 344 ? 12.072 -5.613 25.603 1.00 95.75 344 ARG A C 1
ATOM 2784 O O . ARG A 1 344 ? 11.847 -4.453 25.265 1.00 95.75 344 ARG A O 1
ATOM 2791 N N . GLU A 1 345 ? 13.069 -6.338 25.116 1.00 98.19 345 GLU A N 1
ATOM 2792 C CA . GLU A 1 345 ? 13.895 -5.880 24.001 1.00 98.19 345 GLU A CA 1
ATOM 2793 C C . GLU A 1 345 ? 13.083 -5.964 22.706 1.00 98.19 345 GLU A C 1
ATOM 2795 O O . GLU A 1 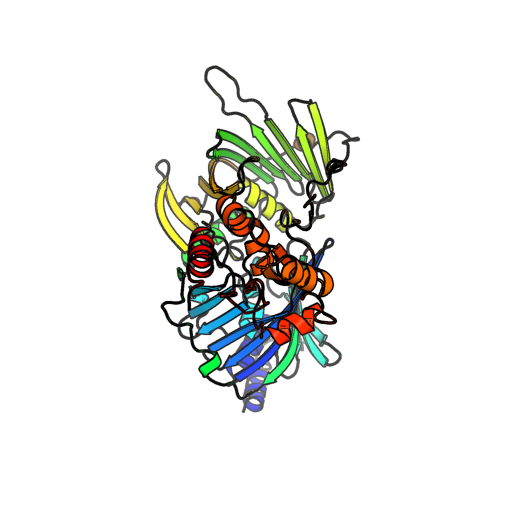345 ? 12.451 -6.984 22.411 1.00 98.19 345 GLU A O 1
ATOM 2800 N N . THR A 1 346 ? 13.072 -4.877 21.939 1.00 98.38 346 THR A N 1
ATOM 2801 C CA . THR A 1 346 ? 12.284 -4.746 20.711 1.00 98.38 346 THR A CA 1
ATOM 2802 C C . THR A 1 346 ? 13.113 -4.186 19.564 1.00 98.38 346 THR A C 1
ATOM 2804 O O . THR A 1 346 ? 14.075 -3.447 19.777 1.00 98.38 346 THR A O 1
ATOM 2807 N N . TRP A 1 347 ? 12.725 -4.520 18.336 1.00 98.56 347 TRP A N 1
ATOM 2808 C CA . TRP A 1 347 ? 13.090 -3.759 17.148 1.00 98.56 347 TRP A CA 1
ATOM 2809 C C . TRP A 1 347 ? 12.003 -2.729 16.867 1.00 98.56 347 TRP A C 1
ATOM 2811 O O . TRP A 1 347 ? 10.847 -3.088 16.640 1.00 98.56 347 TRP A O 1
ATOM 2821 N N . ARG A 1 348 ? 12.382 -1.452 16.849 1.00 98.38 348 ARG A N 1
ATOM 2822 C CA . ARG A 1 348 ? 11.588 -0.380 16.264 1.00 98.38 348 ARG A CA 1
ATOM 2823 C C . ARG A 1 348 ? 11.894 -0.296 14.774 1.00 98.38 348 ARG A C 1
ATOM 2825 O O . ARG A 1 348 ? 13.006 0.065 14.382 1.00 98.38 348 ARG A O 1
ATOM 2832 N N . ILE A 1 349 ? 10.899 -0.624 13.964 1.00 98.38 349 ILE A N 1
ATOM 2833 C CA . ILE A 1 349 ? 10.960 -0.645 12.503 1.00 98.38 349 ILE A CA 1
ATOM 2834 C C . ILE A 1 349 ? 10.162 0.551 11.996 1.00 98.38 349 ILE A C 1
ATOM 2836 O O . ILE A 1 349 ? 9.009 0.710 12.382 1.00 98.38 349 ILE A O 1
ATOM 2840 N N . THR A 1 350 ? 10.762 1.385 11.150 1.00 97.38 350 THR A N 1
ATOM 2841 C CA . THR A 1 350 ? 10.121 2.573 10.569 1.00 97.38 350 THR A CA 1
ATOM 2842 C C . THR A 1 350 ? 9.989 2.377 9.065 1.00 97.38 350 THR A C 1
ATOM 2844 O O . THR A 1 350 ? 10.995 2.214 8.365 1.00 97.38 350 THR A O 1
ATOM 2847 N N . ALA A 1 351 ? 8.758 2.407 8.564 1.00 95.31 351 ALA A N 1
ATOM 2848 C CA . ALA A 1 351 ? 8.482 2.447 7.138 1.00 95.31 351 ALA A CA 1
ATOM 2849 C C . ALA A 1 351 ? 8.557 3.871 6.590 1.00 95.31 351 ALA A C 1
ATOM 2851 O O . ALA A 1 351 ? 8.440 4.866 7.307 1.00 95.31 351 ALA A O 1
ATOM 2852 N N . ARG A 1 352 ? 8.750 3.955 5.280 1.00 92.12 352 ARG A N 1
ATOM 2853 C CA . ARG A 1 352 ? 8.582 5.177 4.505 1.00 92.12 352 ARG A CA 1
ATOM 2854 C C . ARG A 1 352 ? 7.100 5.563 4.469 1.00 92.12 352 ARG A C 1
ATOM 2856 O O . ARG A 1 352 ? 6.247 4.686 4.364 1.00 92.12 352 ARG A O 1
ATOM 2863 N N . GLY A 1 353 ? 6.809 6.861 4.541 1.00 88.56 353 GLY A N 1
ATOM 2864 C CA . GLY A 1 353 ? 5.478 7.387 4.233 1.00 88.56 353 GLY A CA 1
ATOM 2865 C C . GLY A 1 353 ? 5.231 7.481 2.727 1.00 88.56 353 GLY A C 1
ATOM 2866 O O . GLY A 1 353 ? 5.888 6.803 1.931 1.00 88.56 353 GLY A O 1
ATOM 2867 N N . MET A 1 354 ? 4.291 8.334 2.323 1.00 86.19 354 MET A N 1
ATOM 2868 C CA . MET A 1 354 ? 3.905 8.469 0.918 1.00 86.19 354 MET A CA 1
ATOM 2869 C C . MET A 1 354 ? 5.094 8.938 0.048 1.00 86.19 354 MET A C 1
ATOM 2871 O O . MET A 1 354 ? 5.735 9.946 0.366 1.00 86.19 354 MET A O 1
ATOM 2875 N N . PRO A 1 355 ? 5.413 8.245 -1.062 1.00 87.69 355 PRO A N 1
ATOM 2876 C CA . PRO A 1 355 ? 6.464 8.666 -1.989 1.00 87.69 355 PRO A CA 1
ATOM 2877 C C . PRO A 1 355 ? 6.295 10.110 -2.482 1.00 87.69 355 PRO A C 1
ATOM 2879 O O . PRO A 1 355 ? 5.178 10.575 -2.692 1.00 87.69 355 PRO A O 1
ATOM 2882 N N . GLY A 1 356 ? 7.401 10.837 -2.664 1.00 84.06 356 GLY A N 1
ATOM 2883 C CA . GLY A 1 356 ? 7.367 12.224 -3.134 1.00 84.06 356 GLY A CA 1
ATOM 2884 C C . GLY A 1 356 ? 6.937 13.252 -2.079 1.00 84.06 356 GLY A C 1
ATOM 2885 O O . GLY A 1 356 ? 6.998 14.453 -2.354 1.00 84.06 356 GLY A O 1
ATOM 2886 N N . THR A 1 357 ? 6.591 12.845 -0.855 1.00 84.75 357 THR A N 1
ATOM 2887 C CA . THR A 1 357 ? 6.126 13.734 0.229 1.00 84.75 357 THR A CA 1
ATOM 2888 C C . THR A 1 357 ? 7.047 13.709 1.456 1.00 84.75 357 THR A C 1
ATOM 2890 O O . THR A 1 357 ? 7.957 12.887 1.549 1.00 84.75 357 THR A O 1
ATOM 2893 N N . ASP A 1 358 ? 6.812 14.621 2.405 1.00 84.25 358 ASP A N 1
ATOM 2894 C CA . ASP A 1 358 ? 7.390 14.570 3.759 1.00 84.25 358 ASP A CA 1
ATOM 2895 C C . ASP A 1 358 ? 6.493 13.792 4.736 1.00 84.25 358 ASP A C 1
ATOM 2897 O O . ASP A 1 358 ? 6.623 13.929 5.957 1.00 84.25 358 ASP A O 1
ATOM 2901 N N . ASP A 1 359 ? 5.557 13.002 4.207 1.00 85.88 359 ASP A N 1
ATOM 2902 C CA . ASP A 1 359 ? 4.594 12.293 5.025 1.00 85.88 359 ASP A CA 1
ATOM 2903 C C . ASP A 1 359 ? 5.326 11.257 5.884 1.00 85.88 359 ASP A C 1
ATOM 2905 O O . ASP A 1 359 ? 6.159 10.488 5.384 1.00 85.88 359 ASP A O 1
ATOM 2909 N N . PRO A 1 360 ? 5.047 11.222 7.195 1.00 88.12 360 PRO A N 1
ATOM 2910 C CA . PRO A 1 360 ? 5.589 10.181 8.045 1.00 88.12 360 PRO A CA 1
ATOM 2911 C C . PRO A 1 360 ? 5.055 8.814 7.600 1.00 88.12 360 PRO A C 1
ATOM 2913 O O . PRO A 1 360 ? 3.936 8.699 7.103 1.00 88.12 360 PRO A O 1
ATOM 2916 N N . GLY A 1 361 ? 5.862 7.772 7.784 1.00 91.31 361 GLY A N 1
ATOM 2917 C CA . GLY A 1 361 ? 5.431 6.387 7.605 1.00 91.31 361 GLY A CA 1
ATOM 2918 C C . GLY A 1 361 ? 5.078 5.716 8.932 1.00 91.31 361 GLY A C 1
ATOM 2919 O O . GLY A 1 361 ? 5.384 6.261 10.000 1.00 91.31 361 GLY A O 1
ATOM 2920 N N . PRO A 1 362 ? 4.435 4.541 8.880 1.00 95.94 362 PRO A N 1
ATOM 2921 C CA . PRO A 1 362 ? 4.121 3.771 10.072 1.00 95.94 362 PRO A CA 1
ATOM 2922 C C . PRO A 1 362 ? 5.374 3.195 10.744 1.00 95.94 362 PRO A C 1
ATOM 2924 O O . PRO A 1 362 ? 6.430 3.010 10.130 1.00 95.94 362 PRO A O 1
ATOM 2927 N N . GLU A 1 363 ? 5.247 2.906 12.034 1.00 97.38 363 GLU A N 1
ATOM 2928 C CA . GLU A 1 363 ? 6.292 2.303 12.852 1.00 97.38 363 GLU A CA 1
ATOM 2929 C C . GLU A 1 363 ? 5.761 1.111 13.645 1.00 97.38 363 GLU A C 1
ATOM 2931 O O . GLU A 1 363 ? 4.640 1.151 14.151 1.00 97.38 363 GLU A O 1
ATOM 2936 N N . TRP A 1 364 ? 6.599 0.094 13.850 1.00 98.44 364 TRP A N 1
ATOM 2937 C CA . TRP A 1 364 ? 6.270 -1.087 14.651 1.00 98.44 364 TRP A CA 1
ATOM 2938 C C . TRP A 1 364 ? 7.345 -1.382 15.681 1.00 98.44 364 TRP A C 1
ATOM 2940 O O . TRP A 1 364 ? 8.533 -1.223 15.419 1.00 98.44 364 TRP A O 1
ATOM 2950 N N . TRP A 1 365 ? 6.911 -1.869 16.838 1.00 98.44 365 TRP A N 1
ATOM 2951 C CA . TRP A 1 365 ? 7.755 -2.402 17.899 1.00 98.44 365 TRP A CA 1
ATOM 2952 C C . TRP A 1 365 ? 7.555 -3.905 17.961 1.00 98.44 365 TRP A C 1
ATOM 2954 O O . TRP A 1 365 ? 6.537 -4.383 18.470 1.00 98.44 365 TRP A O 1
ATOM 2964 N N . VAL A 1 366 ? 8.525 -4.637 17.431 1.00 98.50 366 VAL A N 1
ATOM 2965 C CA . VAL A 1 366 ? 8.504 -6.097 17.366 1.00 98.50 366 VAL A CA 1
ATOM 2966 C C . VAL A 1 366 ? 9.386 -6.653 18.471 1.00 98.50 366 VAL A C 1
ATOM 2968 O O . VAL A 1 366 ? 10.553 -6.293 18.583 1.00 98.50 366 VAL A O 1
ATOM 2971 N N . ASP A 1 367 ? 8.828 -7.524 19.300 1.00 98.12 367 ASP A N 1
ATOM 2972 C CA . ASP A 1 367 ? 9.554 -8.233 20.352 1.00 98.12 367 ASP A CA 1
ATOM 2973 C C . ASP A 1 367 ? 10.641 -9.146 19.770 1.00 98.12 367 ASP A C 1
ATOM 2975 O O . ASP A 1 367 ? 10.346 -9.971 18.901 1.00 98.12 367 ASP A O 1
ATOM 2979 N N . GLN A 1 368 ? 11.879 -9.024 20.262 1.00 97.69 368 GLN A N 1
ATOM 2980 C CA . GLN A 1 368 ? 13.016 -9.735 19.665 1.00 97.69 368 GLN A CA 1
ATOM 2981 C C . GLN A 1 368 ? 12.994 -11.249 19.890 1.00 97.69 368 GLN A C 1
ATOM 2983 O O . GLN A 1 368 ? 13.508 -12.010 19.074 1.00 97.69 368 GLN A O 1
ATOM 2988 N N . GLU A 1 369 ? 12.405 -11.697 20.998 1.00 96.56 369 GLU A N 1
ATOM 2989 C CA . GLU A 1 369 ? 12.363 -13.112 21.366 1.00 96.56 369 GLU A CA 1
ATOM 2990 C C . GLU A 1 369 ? 11.186 -13.830 20.701 1.00 96.56 369 GLU A C 1
ATOM 2992 O O . GLU A 1 369 ? 11.313 -14.954 20.219 1.00 96.56 369 GLU A O 1
ATOM 2997 N N . THR A 1 370 ? 10.020 -13.184 20.681 1.00 96.12 370 THR A N 1
ATOM 2998 C CA . THR A 1 370 ? 8.763 -13.827 20.290 1.00 96.12 370 THR A CA 1
ATOM 2999 C C . THR A 1 370 ? 8.265 -13.430 18.909 1.00 96.12 370 THR A C 1
ATOM 3001 O O . THR A 1 370 ? 7.317 -14.060 18.441 1.00 96.12 370 THR A O 1
ATOM 3004 N N . LEU A 1 371 ? 8.834 -12.407 18.260 1.00 96.38 371 LEU A N 1
ATOM 3005 C CA . LEU A 1 371 ? 8.320 -11.827 17.008 1.00 96.38 371 LEU A CA 1
ATOM 3006 C C . LEU A 1 371 ? 6.867 -11.339 17.119 1.00 96.38 371 LEU A C 1
ATOM 3008 O O . LEU A 1 371 ? 6.090 -11.410 16.170 1.00 96.38 371 LEU A O 1
ATOM 3012 N N . SER A 1 372 ? 6.458 -10.894 18.305 1.00 96.06 372 SER A N 1
ATOM 3013 C CA . SER A 1 372 ? 5.119 -10.338 18.518 1.00 96.06 372 SER A CA 1
ATOM 3014 C C . SER A 1 372 ? 5.156 -8.827 18.312 1.00 96.06 372 SER A C 1
ATOM 3016 O O . SER A 1 372 ? 6.026 -8.154 18.867 1.00 96.06 372 SER A O 1
ATOM 3018 N N . VAL A 1 373 ? 4.195 -8.277 17.567 1.00 97.88 373 VAL A N 1
ATOM 3019 C CA . VAL A 1 373 ? 3.995 -6.822 17.501 1.00 97.88 373 VAL A CA 1
ATOM 3020 C C . VAL A 1 373 ? 3.434 -6.362 18.847 1.00 97.88 373 VAL A C 1
ATOM 3022 O O . VAL A 1 373 ? 2.344 -6.767 19.243 1.00 97.88 373 VAL A O 1
ATOM 3025 N N . LEU A 1 374 ? 4.186 -5.541 19.579 1.00 98.06 374 LEU A N 1
ATOM 3026 C CA . LEU A 1 374 ? 3.780 -5.024 20.893 1.00 98.06 374 LEU A CA 1
ATOM 3027 C C . LEU A 1 374 ? 3.119 -3.647 20.795 1.00 98.06 374 LEU A C 1
ATOM 3029 O O . LEU A 1 374 ? 2.299 -3.278 21.641 1.00 98.06 374 LEU A O 1
ATOM 3033 N N . ARG A 1 375 ? 3.502 -2.877 19.776 1.00 98.25 375 ARG A N 1
ATOM 3034 C CA . ARG A 1 375 ? 2.979 -1.545 19.485 1.00 98.25 375 ARG A CA 1
ATOM 3035 C C . ARG A 1 375 ? 3.139 -1.231 18.003 1.00 98.25 375 ARG A C 1
ATOM 3037 O O . ARG A 1 375 ? 4.136 -1.630 17.404 1.00 98.25 375 ARG A O 1
ATOM 3044 N N . TYR A 1 376 ? 2.214 -0.448 17.466 1.00 97.94 376 TYR A N 1
ATOM 3045 C CA . TYR A 1 376 ? 2.396 0.280 16.216 1.00 97.94 376 TYR A CA 1
ATOM 3046 C C . TYR A 1 376 ? 2.126 1.778 16.413 1.00 97.94 376 TYR A C 1
ATOM 3048 O O . TYR A 1 376 ? 1.469 2.191 17.378 1.00 97.94 376 TYR A O 1
ATOM 3056 N N . ALA A 1 377 ? 2.645 2.595 15.505 1.00 96.31 377 ALA A N 1
ATOM 3057 C CA . ALA A 1 377 ? 2.295 3.998 15.364 1.00 96.31 377 ALA A CA 1
ATOM 3058 C C . ALA A 1 377 ? 2.016 4.286 13.890 1.00 96.31 377 ALA A C 1
ATOM 3060 O O . ALA A 1 377 ? 2.888 4.073 13.056 1.00 96.31 377 ALA A O 1
ATOM 3061 N N . GLU A 1 378 ? 0.821 4.772 13.582 1.00 93.19 378 GLU A N 1
ATOM 3062 C CA . GLU A 1 378 ? 0.399 5.087 12.224 1.00 93.19 378 GLU A CA 1
ATOM 3063 C C . GLU A 1 378 ? 0.080 6.580 12.109 1.00 93.19 378 GLU A C 1
ATOM 3065 O O . GLU A 1 378 ? -0.673 7.127 12.924 1.00 93.19 378 GLU A O 1
ATOM 3070 N N . PRO A 1 379 ? 0.660 7.276 11.126 1.00 89.19 379 PRO A N 1
ATOM 3071 C CA . PRO A 1 379 ? 0.274 8.637 10.824 1.00 89.19 379 PRO A CA 1
ATOM 3072 C C . PRO A 1 379 ? -1.033 8.669 10.028 1.00 89.19 379 PRO A C 1
ATOM 3074 O O . PRO A 1 379 ? -1.143 8.095 8.952 1.00 89.19 379 PRO A O 1
ATOM 3077 N N . ILE A 1 380 ? -2.009 9.408 10.544 1.00 83.94 380 ILE A N 1
ATOM 3078 C CA . ILE A 1 380 ? -3.327 9.602 9.944 1.00 83.94 380 ILE A CA 1
ATOM 3079 C C . ILE A 1 380 ? -3.454 11.058 9.491 1.00 83.94 380 ILE A C 1
ATOM 3081 O O . ILE A 1 380 ? -3.203 11.988 10.269 1.00 83.94 380 ILE A O 1
ATOM 3085 N N . ARG A 1 381 ? -3.885 11.268 8.241 1.00 74.31 381 ARG A N 1
ATOM 3086 C CA . ARG A 1 381 ? -4.290 12.596 7.758 1.00 74.31 381 ARG A CA 1
ATOM 3087 C C . ARG A 1 381 ? -5.631 12.945 8.364 1.00 74.31 381 ARG A C 1
ATOM 3089 O O . ARG A 1 381 ? -6.641 12.318 8.063 1.00 74.31 381 ARG A O 1
ATOM 3096 N N . PHE A 1 382 ? -5.647 13.981 9.187 1.00 70.06 382 PHE A N 1
ATOM 3097 C CA . PHE A 1 382 ? -6.867 14.475 9.795 1.00 70.06 382 PHE A CA 1
ATOM 3098 C C . PHE A 1 382 ? -7.137 15.912 9.355 1.00 70.06 382 PHE A C 1
ATOM 3100 O O . PHE A 1 382 ? -6.242 16.756 9.391 1.00 70.06 382 PHE A O 1
ATOM 3107 N N . ARG A 1 383 ? -8.383 16.198 8.973 1.00 61.22 383 ARG A N 1
ATOM 3108 C CA . ARG A 1 383 ? -8.867 17.552 8.685 1.00 61.22 383 ARG A CA 1
ATOM 3109 C C . ARG A 1 383 ? -9.970 17.889 9.674 1.00 61.22 383 ARG A C 1
ATOM 3111 O O . ARG A 1 383 ? -10.982 17.192 9.716 1.00 61.22 383 ARG A O 1
ATOM 3118 N N . GLU A 1 384 ? -9.792 18.946 10.463 1.00 57.75 384 GLU A N 1
ATOM 3119 C CA . GLU A 1 384 ? -10.899 19.457 11.274 1.00 57.75 384 GLU A CA 1
ATOM 3120 C C . GLU A 1 384 ? -11.990 20.018 10.350 1.00 57.75 384 GLU A C 1
ATOM 3122 O O . GLU A 1 384 ? -11.658 20.721 9.398 1.00 57.75 384 GLU A O 1
ATOM 3127 N N . PRO A 1 385 ? -13.290 19.799 10.631 1.00 45.88 385 PRO A N 1
ATOM 3128 C CA . PRO A 1 385 ? -14.379 20.290 9.777 1.00 45.88 385 PRO A CA 1
ATOM 3129 C C . PRO A 1 385 ? -14.367 21.805 9.506 1.00 45.88 385 PRO A C 1
ATOM 3131 O O . PRO A 1 385 ? -15.035 22.271 8.591 1.00 45.88 385 PRO A O 1
ATOM 3134 N N . ARG A 1 386 ? -13.644 22.587 10.320 1.00 42.50 386 ARG A N 1
ATOM 3135 C CA . ARG A 1 386 ? -13.535 24.050 10.215 1.00 42.50 386 ARG A CA 1
ATOM 3136 C C . ARG A 1 386 ? -12.172 24.537 9.717 1.00 42.50 386 ARG A C 1
ATOM 3138 O O . ARG A 1 386 ? -12.016 25.737 9.502 1.00 42.50 386 ARG A O 1
ATOM 3145 N N . GLU A 1 387 ? -11.198 23.647 9.546 1.00 46.16 387 GLU A N 1
ATOM 3146 C CA . GLU A 1 387 ? -9.858 23.988 9.065 1.00 46.16 387 GLU A CA 1
ATOM 3147 C C . GLU A 1 387 ? -9.700 23.561 7.602 1.00 46.16 387 GLU A C 1
ATOM 3149 O O . GLU A 1 387 ? -10.154 22.495 7.189 1.00 46.16 387 GLU A O 1
ATOM 3154 N N . LYS A 1 388 ? -9.051 24.409 6.797 1.00 48.38 388 LYS A N 1
ATOM 3155 C CA . LYS A 1 388 ? -8.777 24.103 5.383 1.00 48.38 388 LYS A CA 1
ATOM 3156 C C . LYS A 1 388 ? -7.569 23.181 5.202 1.00 48.38 388 LYS A C 1
ATOM 3158 O O . LYS A 1 388 ? -7.465 22.521 4.174 1.00 48.38 388 LYS A O 1
ATOM 3163 N N . GLU A 1 389 ? -6.668 23.138 6.180 1.00 48.59 389 GLU A N 1
ATOM 3164 C CA . GLU A 1 389 ? -5.423 22.373 6.108 1.00 48.59 389 GLU A CA 1
ATOM 3165 C C . GLU A 1 389 ? -5.553 21.024 6.822 1.00 48.59 389 GLU A C 1
ATOM 3167 O O . GLU A 1 389 ? -6.197 20.898 7.864 1.00 48.59 389 GLU A O 1
ATOM 3172 N N . PHE A 1 390 ? -4.926 19.998 6.247 1.00 60.69 390 PHE A N 1
ATOM 3173 C CA . PHE A 1 390 ? -4.764 18.707 6.905 1.00 60.69 390 PHE A CA 1
ATOM 3174 C C . PHE A 1 390 ? -3.610 18.786 7.900 1.00 60.69 390 PHE A C 1
ATOM 3176 O O . PHE A 1 390 ? -2.563 19.364 7.609 1.00 60.69 390 PHE A O 1
ATOM 3183 N N . ARG A 1 391 ? -3.766 18.124 9.044 1.00 71.94 391 ARG A N 1
ATOM 3184 C CA . ARG A 1 391 ? -2.676 1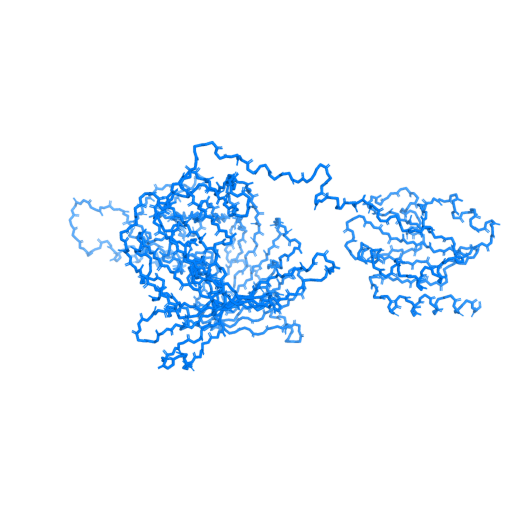7.879 9.986 1.00 71.94 391 ARG A CA 1
ATOM 3185 C C . ARG A 1 391 ? -2.451 16.388 10.167 1.00 71.94 391 ARG A C 1
ATOM 3187 O O . ARG A 1 391 ? -3.391 15.594 10.158 1.00 71.94 391 ARG A O 1
ATOM 3194 N N . TRP A 1 392 ? -1.196 16.025 10.387 1.00 77.75 392 TRP A N 1
ATOM 3195 C CA . TRP A 1 392 ? -0.826 14.664 10.744 1.00 77.75 392 TRP A CA 1
ATOM 3196 C C . TRP A 1 392 ? -1.105 14.413 12.221 1.00 77.75 392 TRP A C 1
ATOM 3198 O O . TRP A 1 392 ? -0.617 15.130 13.097 1.00 77.75 392 TRP A O 1
ATOM 3208 N N . VAL A 1 393 ? -1.889 13.377 12.497 1.00 83.06 393 VAL A N 1
ATOM 3209 C CA . VAL A 1 393 ? -2.113 12.850 13.842 1.00 83.06 393 VAL A CA 1
ATOM 3210 C C . VAL A 1 393 ? -1.510 11.460 13.896 1.00 83.06 393 VAL A C 1
ATOM 3212 O O . VAL A 1 393 ? -1.745 10.653 13.009 1.00 83.06 393 VAL A O 1
ATOM 3215 N N . ILE A 1 394 ? -0.726 11.173 14.930 1.00 88.19 394 ILE A N 1
ATOM 3216 C CA . ILE A 1 394 ? -0.185 9.828 15.125 1.00 88.19 394 ILE A CA 1
ATOM 3217 C C . ILE A 1 394 ? -1.179 9.046 15.974 1.00 88.19 394 ILE A C 1
ATOM 3219 O O . ILE A 1 394 ? -1.345 9.342 17.162 1.00 88.19 394 ILE A O 1
ATOM 3223 N N . GLU A 1 395 ? -1.806 8.044 15.373 1.00 92.69 395 GLU A N 1
ATOM 3224 C CA . GLU A 1 395 ? -2.484 6.988 16.106 1.00 92.69 395 GLU A CA 1
ATOM 3225 C C . GLU A 1 395 ? -1.440 6.002 16.632 1.00 92.69 395 GLU A C 1
ATOM 3227 O O . GLU A 1 395 ? -0.558 5.557 15.905 1.00 92.69 395 GLU A O 1
ATOM 3232 N N . ARG A 1 396 ? -1.513 5.657 17.916 1.00 96.19 396 ARG A N 1
ATOM 3233 C CA . ARG A 1 396 ? -0.667 4.622 18.518 1.00 96.19 396 ARG A CA 1
ATOM 3234 C C . ARG A 1 396 ? -1.528 3.477 19.005 1.00 96.19 396 ARG A C 1
ATOM 3236 O O . ARG A 1 396 ? -2.357 3.686 19.888 1.00 96.19 396 ARG A O 1
ATOM 3243 N N . GLY A 1 397 ? -1.290 2.284 18.474 1.00 97.06 397 GLY A N 1
ATOM 3244 C CA . GLY A 1 397 ? -1.916 1.051 18.929 1.00 97.06 397 GLY A CA 1
ATOM 3245 C C . GLY A 1 397 ? -0.983 0.277 19.845 1.00 97.06 397 GLY A C 1
ATOM 3246 O O . GLY A 1 397 ? 0.060 -0.213 19.429 1.00 97.06 397 GLY A O 1
ATOM 3247 N N . ASP A 1 398 ? -1.359 0.167 21.108 1.00 97.62 398 ASP A N 1
ATOM 3248 C CA . ASP A 1 398 ? -0.671 -0.587 22.143 1.00 97.62 398 ASP A CA 1
ATOM 3249 C C . ASP A 1 398 ? -1.330 -1.961 22.300 1.00 97.62 398 ASP A C 1
ATOM 3251 O O . ASP A 1 398 ? -2.438 -2.044 22.830 1.00 97.62 398 ASP A O 1
ATOM 3255 N N . ILE A 1 399 ? -0.659 -3.042 21.890 1.00 98.00 399 ILE A N 1
ATOM 3256 C CA . ILE A 1 399 ? -1.224 -4.394 21.994 1.00 98.00 399 ILE A CA 1
ATOM 3257 C C . ILE A 1 399 ? -1.259 -4.806 23.473 1.00 98.00 399 ILE A C 1
ATOM 3259 O O . ILE A 1 399 ? -0.260 -4.698 24.197 1.00 98.00 399 ILE A O 1
ATOM 3263 N N . LEU A 1 400 ? -2.445 -5.197 23.942 1.00 96.38 400 LEU A N 1
ATOM 3264 C CA . LEU A 1 400 ? -2.722 -5.592 25.326 1.00 96.38 400 LEU A CA 1
ATOM 3265 C C . LEU A 1 400 ? -2.798 -7.114 25.454 1.00 96.38 400 LEU A C 1
ATOM 3267 O O . LEU A 1 400 ? -2.210 -7.675 26.376 1.00 96.38 400 LEU A O 1
ATOM 3271 N N . SER A 1 401 ? -3.482 -7.774 24.519 1.00 97.31 401 SER A N 1
ATOM 3272 C CA . SER A 1 401 ? -3.505 -9.232 24.393 1.00 97.31 401 SER A CA 1
ATOM 3273 C C . SER A 1 401 ? -3.620 -9.655 22.931 1.00 97.31 401 SER A C 1
ATOM 3275 O O . SER A 1 401 ? -4.159 -8.927 22.095 1.00 97.31 401 SER A O 1
ATOM 3277 N N . PHE A 1 402 ? -3.096 -10.842 22.639 1.00 97.81 402 PHE A N 1
ATOM 3278 C CA . PHE A 1 402 ? -3.207 -11.509 21.350 1.00 97.81 402 PHE A CA 1
ATOM 3279 C C . PHE A 1 402 ? -3.440 -12.998 21.591 1.00 97.81 402 PHE A C 1
ATOM 3281 O O . PHE A 1 402 ? -2.628 -13.662 22.238 1.00 97.81 402 PHE A O 1
ATOM 3288 N N . GLU A 1 403 ? -4.554 -13.502 21.078 1.00 97.94 403 GLU A N 1
ATOM 3289 C CA . GLU A 1 403 ? -4.984 -14.889 21.189 1.00 97.94 403 GLU A CA 1
ATOM 3290 C C . GLU A 1 403 ? -5.055 -15.476 19.773 1.00 97.94 403 GLU A C 1
ATOM 3292 O O . GLU A 1 403 ? -6.006 -15.183 19.043 1.00 97.94 403 GLU A O 1
ATOM 3297 N N . PRO A 1 404 ? -4.041 -16.245 19.338 1.00 96.69 404 PRO A N 1
ATOM 3298 C CA . PRO A 1 404 ? -4.061 -16.921 18.047 1.00 96.69 404 PRO A CA 1
ATOM 3299 C C . PRO A 1 404 ? -4.891 -18.208 18.114 1.00 96.69 404 PRO A C 1
ATOM 3301 O O . PRO A 1 404 ? -4.798 -18.962 19.083 1.00 96.69 404 PRO A O 1
ATOM 3304 N N . ASN A 1 405 ? -5.648 -18.490 17.055 1.00 96.25 405 ASN A N 1
ATOM 3305 C CA . ASN A 1 405 ? -6.472 -19.691 16.896 1.00 96.25 405 ASN A CA 1
ATOM 3306 C C . ASN A 1 405 ? -7.519 -19.969 18.007 1.00 96.25 405 ASN A C 1
ATOM 3308 O O . ASN A 1 405 ? -7.665 -21.127 18.412 1.00 96.25 405 ASN A O 1
ATOM 3312 N N . PRO A 1 406 ? -8.250 -18.970 18.544 1.00 97.69 406 PRO A N 1
ATOM 3313 C CA . PRO A 1 406 ? -9.329 -19.234 19.487 1.00 97.69 406 PRO A CA 1
ATOM 3314 C C . PRO A 1 406 ? -10.543 -19.853 18.780 1.00 97.69 406 PRO A C 1
ATOM 3316 O O . PRO A 1 406 ? -10.789 -19.617 17.592 1.00 97.69 406 PRO A O 1
ATOM 3319 N N . GLU A 1 407 ? -11.347 -20.601 19.537 1.00 96.69 407 GLU A N 1
ATOM 3320 C CA . GLU A 1 407 ? -12.689 -20.998 19.109 1.00 96.69 407 GLU A CA 1
ATOM 3321 C C . GLU A 1 407 ? -13.617 -19.775 19.171 1.00 96.69 407 GLU A C 1
ATOM 3323 O O . GLU A 1 407 ? -13.855 -19.220 20.245 1.00 96.69 407 GLU A O 1
ATOM 3328 N N . ILE A 1 408 ? -14.134 -19.343 18.016 1.00 97.50 408 ILE A N 1
ATOM 3329 C CA . ILE A 1 408 ? -15.030 -18.184 17.902 1.00 97.50 408 ILE A CA 1
ATOM 3330 C C . ILE A 1 408 ? -16.398 -18.668 17.394 1.00 97.50 408 ILE A C 1
ATOM 3332 O O . ILE A 1 408 ? -16.485 -19.100 16.237 1.00 97.50 408 ILE A O 1
ATOM 3336 N N . PRO A 1 409 ? -17.457 -18.607 18.222 1.00 96.88 409 PRO A N 1
ATOM 3337 C CA . PRO A 1 409 ? -18.811 -19.009 17.835 1.00 96.88 409 PRO A CA 1
ATOM 3338 C C . PRO A 1 409 ? -19.420 -18.132 16.728 1.00 96.88 409 PRO A C 1
ATOM 3340 O O . PRO A 1 409 ? -19.047 -16.967 16.570 1.00 96.88 409 PRO A O 1
ATOM 3343 N N . ASP A 1 410 ? -20.387 -18.673 15.981 1.00 94.62 410 ASP A N 1
ATOM 3344 C CA . ASP A 1 410 ? -21.074 -17.958 14.889 1.00 94.62 410 ASP A CA 1
ATOM 3345 C C . ASP A 1 410 ? -21.836 -16.724 15.378 1.00 94.62 410 ASP A C 1
ATOM 3347 O O . ASP A 1 410 ? -21.921 -15.715 14.679 1.00 94.62 410 ASP A O 1
ATOM 3351 N N . GLU A 1 411 ? -22.339 -16.775 16.610 1.00 95.75 411 GLU A N 1
ATOM 3352 C CA . GLU A 1 411 ? -23.117 -15.712 17.237 1.00 95.75 411 GLU A CA 1
ATOM 3353 C C . GLU A 1 411 ? -22.328 -14.403 17.367 1.00 95.75 411 GLU A C 1
ATOM 3355 O O . GLU A 1 411 ? -22.926 -13.329 17.399 1.00 95.75 411 GLU A O 1
ATOM 3360 N N . VAL A 1 412 ? -20.991 -14.467 17.387 1.00 96.12 412 VAL A N 1
ATOM 3361 C CA . VAL A 1 412 ? -20.118 -13.282 17.436 1.00 96.12 412 VAL A CA 1
ATOM 3362 C C . VAL A 1 412 ? -20.271 -12.414 16.181 1.00 96.12 412 VAL A C 1
ATOM 3364 O O . VAL A 1 412 ? -20.141 -11.190 16.258 1.00 96.12 412 VAL A O 1
ATOM 3367 N N . PHE A 1 413 ? -20.592 -13.020 15.036 1.00 96.50 413 PHE A N 1
ATOM 3368 C CA . PHE A 1 413 ? -20.763 -12.331 13.753 1.00 96.50 413 PHE A CA 1
ATOM 3369 C C . PHE A 1 413 ? -22.232 -12.187 13.338 1.00 96.50 413 PHE A C 1
ATOM 3371 O O . PHE A 1 413 ? -22.517 -11.711 12.240 1.00 96.50 413 PHE A O 1
ATOM 3378 N N . ALA A 1 414 ? -23.169 -12.594 14.197 1.00 93.69 414 ALA A N 1
ATOM 3379 C CA . ALA A 1 414 ? -24.588 -12.517 13.895 1.00 93.69 414 ALA A CA 1
ATOM 3380 C C . ALA A 1 414 ? -25.052 -11.058 13.763 1.00 93.69 414 ALA A C 1
ATOM 3382 O O . ALA A 1 414 ? -24.799 -10.218 14.630 1.00 93.69 414 ALA A O 1
ATOM 3383 N N . VAL A 1 415 ? -25.786 -10.789 12.685 1.00 93.00 415 VAL A N 1
ATOM 3384 C CA . VAL A 1 415 ? -26.453 -9.514 12.401 1.00 93.00 415 VAL A CA 1
ATOM 3385 C C . VAL A 1 415 ? -27.953 -9.756 12.185 1.00 93.00 415 VAL A C 1
ATOM 3387 O O . VAL A 1 415 ? -28.343 -10.872 11.822 1.00 93.00 415 VAL A O 1
ATOM 3390 N N . PRO A 1 416 ? -28.824 -8.752 12.400 1.00 91.69 416 PRO A N 1
ATOM 3391 C CA . PRO A 1 416 ? -30.241 -8.863 12.054 1.00 91.69 416 PRO A CA 1
ATOM 3392 C C . PRO A 1 416 ? -30.454 -9.223 10.570 1.00 91.69 416 PRO A C 1
ATOM 3394 O O . PRO A 1 416 ? -29.633 -8.892 9.720 1.00 91.69 416 PRO A O 1
ATOM 3397 N N . GLN A 1 417 ? -31.567 -9.880 10.228 1.00 84.56 417 GLN A N 1
ATOM 3398 C CA . GLN A 1 417 ? -31.836 -10.256 8.828 1.00 84.56 417 GLN A CA 1
ATOM 3399 C C . GLN A 1 417 ? -32.109 -9.035 7.932 1.00 84.56 417 GLN A C 1
ATOM 3401 O O . GLN A 1 417 ? -31.631 -8.978 6.800 1.00 84.56 417 GLN A O 1
ATOM 3406 N N . ASP A 1 418 ? -32.811 -8.032 8.460 1.00 87.25 418 ASP A N 1
ATOM 3407 C CA . ASP A 1 418 ? -33.268 -6.857 7.712 1.00 87.25 418 ASP A CA 1
ATOM 3408 C C . ASP A 1 418 ? -32.422 -5.609 8.021 1.00 87.25 418 ASP A C 1
ATOM 3410 O O . ASP A 1 418 ? -32.955 -4.544 8.332 1.00 87.25 418 ASP A O 1
ATOM 3414 N N . VAL A 1 419 ? -31.088 -5.729 7.971 1.00 89.31 419 VAL A N 1
ATOM 3415 C CA . VAL A 1 419 ? -30.206 -4.565 8.169 1.00 89.31 419 VAL A CA 1
ATOM 3416 C C . VAL A 1 419 ? -30.367 -3.591 6.995 1.00 89.31 419 VAL A C 1
ATOM 3418 O O . VAL A 1 419 ? -30.094 -3.986 5.849 1.00 89.31 419 VAL A O 1
ATOM 3421 N N . PRO A 1 420 ? -30.783 -2.332 7.242 1.00 87.25 420 PRO A N 1
ATOM 3422 C CA . PRO A 1 420 ? -30.919 -1.335 6.195 1.00 87.25 420 PRO A CA 1
ATOM 3423 C C . PRO A 1 420 ? -29.570 -1.098 5.521 1.00 87.25 420 PRO A C 1
ATOM 3425 O O . PRO A 1 420 ? -28.529 -0.978 6.171 1.00 87.25 420 PRO A O 1
ATOM 3428 N N . VAL A 1 421 ? -29.585 -1.030 4.190 1.00 83.12 421 VAL A N 1
ATOM 3429 C CA . VAL A 1 421 ? -28.419 -0.551 3.454 1.00 83.12 421 VAL A CA 1
ATOM 3430 C C . VAL A 1 421 ? -28.256 0.913 3.820 1.00 83.12 421 VAL A C 1
ATOM 3432 O O . VAL A 1 421 ? -29.168 1.708 3.583 1.00 83.12 421 VAL A O 1
ATOM 3435 N N . ARG A 1 422 ? -27.096 1.260 4.375 1.00 76.31 422 ARG A N 1
ATOM 3436 C CA . ARG A 1 422 ? -26.604 2.625 4.428 1.00 76.31 422 ARG A CA 1
ATOM 3437 C C . ARG A 1 422 ? -26.445 3.065 2.987 1.00 76.31 422 ARG A C 1
ATOM 3439 O O . ARG A 1 422 ? -25.396 2.920 2.363 1.00 76.31 422 ARG A O 1
ATOM 3446 N N . ARG A 1 423 ? -27.533 3.585 2.434 1.00 52.38 423 ARG A N 1
ATOM 3447 C CA . ARG A 1 423 ? -27.432 4.496 1.318 1.00 52.38 423 ARG A CA 1
ATOM 3448 C C . ARG A 1 423 ? -26.600 5.617 1.906 1.00 52.38 423 ARG A C 1
ATOM 3450 O O . ARG A 1 423 ? -27.012 6.222 2.893 1.00 52.38 423 ARG A O 1
ATOM 3457 N N . LEU A 1 424 ? -25.389 5.811 1.396 1.00 44.72 424 LEU A N 1
ATOM 3458 C CA . LEU A 1 424 ? -24.746 7.097 1.568 1.00 44.72 424 LEU A CA 1
ATOM 3459 C C . LEU A 1 424 ? -25.741 8.076 0.950 1.00 44.72 424 LEU A C 1
ATOM 3461 O O . LEU A 1 424 ? -25.754 8.288 -0.258 1.00 44.72 424 LEU A O 1
ATOM 3465 N N . GLU A 1 425 ? -26.639 8.603 1.778 1.00 37.72 425 GLU A N 1
ATOM 3466 C CA . GLU A 1 425 ? -27.181 9.924 1.591 1.00 37.72 425 GLU A CA 1
ATOM 3467 C C . GLU A 1 425 ? -25.942 10.809 1.710 1.00 37.72 425 GLU A C 1
ATOM 3469 O O . GLU A 1 425 ? -25.627 11.393 2.745 1.00 37.72 425 GLU A O 1
ATOM 3474 N N . LEU A 1 426 ? -25.181 10.858 0.606 1.00 38.81 426 LEU A N 1
ATOM 3475 C CA . LEU A 1 426 ? -24.731 12.145 0.133 1.00 38.81 426 LEU A CA 1
ATOM 3476 C C . LEU A 1 426 ? -25.984 13.006 0.298 1.00 38.81 426 LEU A C 1
ATOM 3478 O O . LEU A 1 426 ? -27.030 12.604 -0.227 1.00 38.81 426 LEU A O 1
ATOM 3482 N N . PRO A 1 427 ? -25.946 14.035 1.153 1.00 32.84 427 PRO A N 1
ATOM 3483 C CA . PRO A 1 427 ? -27.085 14.871 1.395 1.00 32.84 427 PRO A CA 1
ATOM 3484 C C . PRO A 1 427 ? -27.661 15.218 0.028 1.00 32.84 427 PRO A C 1
ATOM 3486 O O . PRO A 1 427 ? -26.948 15.278 -0.978 1.00 32.84 427 PRO A O 1
ATOM 3489 N N . GLU A 1 428 ? -28.973 15.409 -0.032 1.00 40.12 428 GLU A N 1
ATOM 3490 C CA . GLU A 1 428 ? -29.590 15.903 -1.265 1.00 40.12 428 GLU A CA 1
ATOM 3491 C C . GLU A 1 428 ? -28.957 17.244 -1.716 1.00 40.12 428 GLU A C 1
ATOM 3493 O O . GLU A 1 428 ? -29.165 17.667 -2.848 1.00 40.12 428 GLU A O 1
ATOM 3498 N N . GLU A 1 429 ? -28.120 17.845 -0.858 1.00 35.66 429 GLU A N 1
ATOM 3499 C CA . GLU A 1 429 ? -27.015 18.747 -1.184 1.00 35.66 429 GLU A CA 1
ATOM 3500 C C . GLU A 1 429 ? -25.667 17.993 -1.226 1.00 35.66 429 GLU A C 1
ATOM 3502 O O . GLU A 1 429 ? -25.249 17.383 -0.234 1.00 35.66 429 GLU A O 1
ATOM 3507 N N . PRO A 1 430 ? -24.941 18.011 -2.344 1.00 33.44 430 PRO A N 1
ATOM 3508 C CA . PRO A 1 430 ? -23.749 17.194 -2.474 1.00 33.44 430 PRO A CA 1
ATOM 3509 C C . PRO A 1 430 ? -22.671 17.605 -1.445 1.00 33.44 430 PRO A C 1
ATOM 3511 O O . PRO A 1 430 ? -22.292 18.766 -1.338 1.00 33.44 430 PRO A O 1
ATOM 3514 N N . TRP A 1 431 ? -22.040 16.624 -0.774 1.00 34.59 431 TRP A N 1
ATOM 3515 C CA . TRP A 1 431 ? -20.696 16.800 -0.166 1.00 34.59 431 TRP A CA 1
ATOM 3516 C C . TRP A 1 431 ? -19.592 17.030 -1.230 1.00 34.59 431 TRP A C 1
ATOM 3518 O O . TRP A 1 431 ? -18.405 16.970 -0.919 1.00 34.59 431 TRP A O 1
ATOM 3528 N N . PHE A 1 432 ? -20.003 17.301 -2.468 1.00 33.72 432 PHE A N 1
ATOM 3529 C CA . PHE A 1 432 ? -19.276 17.893 -3.582 1.00 33.72 432 PHE A CA 1
ATOM 3530 C C . PHE A 1 432 ? -20.244 18.806 -4.346 1.00 33.72 432 PHE A C 1
ATOM 3532 O O . PHE A 1 432 ? -20.587 18.566 -5.496 1.00 33.72 432 PHE A O 1
ATOM 3539 N N . GLU A 1 433 ? -20.776 19.810 -3.667 1.00 30.50 433 GLU A N 1
ATOM 3540 C CA . GLU A 1 433 ? -20.679 21.134 -4.245 1.00 30.50 433 GLU A CA 1
ATOM 3541 C C . GLU A 1 433 ? -19.346 21.654 -3.657 1.00 30.50 433 GLU A C 1
ATOM 3543 O O . GLU A 1 433 ? -19.281 22.285 -2.612 1.00 30.50 433 GLU A O 1
ATOM 3548 N N . GLU A 1 434 ? -18.200 21.363 -4.273 1.00 33.69 434 GLU A N 1
ATOM 3549 C CA . GLU A 1 434 ? -17.783 22.336 -5.277 1.00 33.69 434 GLU A CA 1
ATOM 3550 C C . GLU A 1 434 ? -19.017 22.862 -6.003 1.00 33.69 434 GLU A C 1
ATOM 3552 O O . GLU A 1 434 ? -19.389 22.442 -7.090 1.00 33.69 434 GLU A O 1
ATOM 3557 N N . GLU A 1 435 ? -19.640 23.864 -5.384 1.00 30.28 435 GLU A N 1
ATOM 3558 C CA . GLU A 1 435 ? -19.709 25.099 -6.110 1.00 30.28 435 GLU A CA 1
ATOM 3559 C C . GLU A 1 435 ? -18.290 25.288 -6.704 1.00 30.28 435 GLU A C 1
ATOM 3561 O O . GLU A 1 435 ? -17.464 26.033 -6.188 1.00 30.28 435 GLU A O 1
ATOM 3566 N N . GLU A 1 436 ? -18.061 24.685 -7.870 1.00 34.22 436 GLU A N 1
ATOM 3567 C CA . GLU A 1 436 ? -17.949 25.477 -9.072 1.00 34.22 436 GLU A CA 1
ATOM 3568 C C . GLU A 1 436 ? -19.119 26.505 -9.099 1.00 34.22 436 GLU A C 1
ATOM 3570 O O . GLU A 1 436 ? -19.847 26.652 -10.072 1.00 34.22 436 GLU A O 1
ATOM 3575 N N . GLU A 1 437 ? -19.228 27.381 -8.085 1.00 33.97 437 GLU A N 1
ATOM 3576 C CA . GLU A 1 437 ? -18.905 28.748 -8.380 1.00 33.97 437 GLU A CA 1
ATOM 3577 C C . GLU A 1 437 ? -17.580 28.611 -9.124 1.00 33.97 437 GLU A C 1
ATOM 3579 O O . GLU A 1 437 ? -16.512 28.529 -8.515 1.00 33.97 437 GLU A O 1
ATOM 3584 N N . GLU A 1 438 ? -17.648 28.545 -10.463 1.00 40.59 438 GLU A N 1
ATOM 3585 C CA . GLU A 1 438 ? -16.763 29.367 -11.269 1.00 40.59 438 GLU A CA 1
ATOM 3586 C C . GLU A 1 438 ? -16.583 30.607 -10.419 1.00 40.59 438 GLU A C 1
ATOM 3588 O O . GLU A 1 438 ? -17.539 31.368 -10.254 1.00 40.59 438 GLU A O 1
ATOM 3593 N N . ALA A 1 439 ? -15.467 30.660 -9.693 1.00 40.12 439 ALA A N 1
ATOM 3594 C CA . ALA A 1 439 ? -15.286 31.561 -8.584 1.00 40.12 439 ALA A CA 1
ATOM 3595 C C . ALA A 1 439 ? -15.296 32.930 -9.226 1.00 40.12 439 ALA A C 1
ATOM 3597 O O . ALA A 1 439 ? -14.248 33.397 -9.675 1.00 40.12 439 ALA A O 1
ATOM 3598 N N . THR A 1 440 ? -16.483 33.526 -9.370 1.00 53.41 440 THR A N 1
ATOM 3599 C CA . THR A 1 440 ? -16.632 34.736 -10.151 1.00 53.41 440 THR A CA 1
ATOM 3600 C C . THR A 1 440 ? -15.804 35.731 -9.378 1.00 53.41 440 THR A C 1
ATOM 3602 O O . THR A 1 440 ? -16.036 35.998 -8.197 1.00 53.41 440 THR A O 1
ATOM 3605 N N . LEU A 1 441 ? -14.686 36.133 -9.979 1.00 72.56 441 LEU A N 1
ATOM 3606 C CA . LEU A 1 441 ? -13.749 37.013 -9.316 1.00 72.56 441 LEU A CA 1
ATOM 3607 C C . LEU A 1 441 ? -14.533 38.292 -9.046 1.00 72.56 441 LEU A C 1
ATOM 3609 O O . LEU A 1 441 ? -14.888 38.996 -9.986 1.00 72.56 441 LEU A O 1
ATOM 3613 N N . GLU A 1 442 ? -14.879 38.549 -7.784 1.00 76.88 442 GLU A N 1
ATOM 3614 C CA . GLU A 1 442 ? -15.899 39.541 -7.449 1.00 76.88 442 GLU A CA 1
ATOM 3615 C C . GLU A 1 442 ? -15.564 40.907 -8.073 1.00 76.88 442 GLU A C 1
ATOM 3617 O O . GLU A 1 442 ? -14.500 41.498 -7.850 1.00 76.88 442 GLU A O 1
ATOM 3622 N N . GLY A 1 443 ? -16.478 41.383 -8.923 1.00 82.12 443 GLY A N 1
ATOM 3623 C CA . GLY A 1 443 ? -16.360 42.629 -9.676 1.00 82.12 443 GLY A CA 1
ATOM 3624 C C . GLY A 1 443 ? -15.314 42.640 -10.803 1.00 82.12 443 GLY A C 1
ATOM 3625 O O . GLY A 1 443 ? -14.920 43.721 -11.254 1.00 82.12 443 GLY A O 1
ATOM 3626 N N . TRP A 1 444 ? -14.886 41.465 -11.260 1.00 91.69 444 TRP A N 1
ATOM 3627 C CA . TRP A 1 444 ? -14.294 41.248 -12.574 1.00 91.69 444 TRP A CA 1
ATOM 3628 C C . TRP A 1 444 ? -15.377 40.864 -13.575 1.00 91.69 444 TRP A C 1
ATOM 3630 O O . TRP A 1 444 ? -16.305 40.125 -13.259 1.00 91.69 444 TRP A O 1
ATOM 3640 N N . GLU A 1 445 ? -15.243 41.341 -14.804 1.00 92.25 445 GLU A N 1
ATOM 3641 C CA . GLU A 1 445 ? -16.198 41.049 -15.865 1.00 92.25 445 GLU A CA 1
ATOM 3642 C C . GLU A 1 445 ? -15.537 40.314 -17.038 1.00 92.25 445 GLU A C 1
ATOM 3644 O O . GLU A 1 445 ? -14.357 40.533 -17.307 1.00 92.25 445 GLU A O 1
ATOM 3649 N N . PRO A 1 446 ? -16.272 39.505 -17.819 1.00 91.44 446 PRO A N 1
ATOM 3650 C CA . PRO A 1 446 ? -15.727 38.927 -19.043 1.00 91.44 446 PRO A CA 1
ATOM 3651 C C . PRO A 1 446 ? -15.267 40.013 -20.021 1.00 91.44 446 PRO A C 1
ATOM 3653 O O . PRO A 1 446 ? -15.969 41.011 -20.239 1.00 91.44 446 PRO A O 1
ATOM 3656 N N . TYR A 1 447 ? -14.094 39.815 -20.618 1.00 92.06 447 TYR A N 1
ATOM 3657 C CA . TYR A 1 447 ? -13.540 40.705 -21.628 1.00 92.06 447 TYR A CA 1
ATOM 3658 C C . TYR A 1 447 ? -14.409 40.723 -22.889 1.00 92.06 447 TYR A C 1
ATOM 3660 O O . TYR A 1 447 ? -14.815 39.694 -23.420 1.00 92.06 447 TYR A O 1
ATOM 3668 N N . SER A 1 448 ? -14.617 41.924 -23.418 1.00 88.81 448 SER A N 1
ATOM 3669 C CA . SER A 1 448 ? -15.013 42.150 -24.807 1.00 88.81 448 SER A CA 1
ATOM 3670 C C . SER A 1 448 ? -14.350 43.431 -25.290 1.00 88.81 448 SER A C 1
ATOM 3672 O O . SER A 1 448 ? -14.048 44.323 -24.485 1.00 88.81 448 SER A O 1
ATOM 3674 N N . LEU A 1 449 ? -14.161 43.566 -26.602 1.00 85.00 449 LEU A N 1
ATOM 3675 C CA . LEU A 1 449 ? -13.620 44.798 -27.173 1.00 85.00 449 LEU A CA 1
ATOM 3676 C C . LEU A 1 449 ? -14.475 46.020 -26.793 1.00 85.00 449 LEU A C 1
ATOM 3678 O O . LEU A 1 449 ? -13.934 47.078 -26.487 1.00 85.00 449 LEU A O 1
ATOM 3682 N N . ALA A 1 450 ? -15.801 45.860 -26.735 1.00 87.69 450 ALA A N 1
ATOM 3683 C CA . ALA A 1 450 ? -16.727 46.924 -26.352 1.00 87.69 450 ALA A CA 1
ATOM 3684 C C . ALA A 1 450 ? -16.472 47.454 -24.931 1.00 87.69 450 ALA A C 1
ATOM 3686 O O . ALA A 1 450 ? -16.423 48.666 -24.741 1.00 87.69 450 ALA A O 1
ATOM 3687 N N . LYS A 1 451 ? -16.241 46.569 -23.951 1.00 89.69 451 LYS A N 1
ATOM 3688 C CA . LYS A 1 451 ? -15.950 46.968 -22.561 1.00 89.69 451 LYS A CA 1
ATOM 3689 C C . LYS A 1 451 ? -14.594 47.648 -22.415 1.00 89.69 451 LYS A C 1
ATOM 3691 O O . LYS A 1 451 ? -14.457 48.598 -21.647 1.00 89.69 451 LYS A O 1
ATOM 3696 N N . LEU A 1 452 ? -13.594 47.193 -23.173 1.00 88.88 452 LEU A N 1
ATOM 3697 C CA . LEU A 1 452 ? -12.292 47.857 -23.209 1.00 88.88 452 LEU A CA 1
ATOM 3698 C C . LEU A 1 452 ? -12.407 49.276 -23.794 1.00 88.88 452 LEU A C 1
ATOM 3700 O O . LEU A 1 452 ? -11.831 50.214 -23.248 1.00 88.88 452 LEU A O 1
ATOM 3704 N N . GLU A 1 453 ? -13.168 49.451 -24.875 1.00 87.94 453 GLU A N 1
ATOM 3705 C CA . GLU A 1 453 ? -13.405 50.768 -25.481 1.00 87.94 453 GLU A CA 1
ATOM 3706 C C . GLU A 1 453 ? -14.285 51.672 -24.602 1.00 87.94 453 GLU A C 1
ATOM 3708 O O . GLU A 1 453 ? -14.043 52.877 -24.516 1.00 87.94 453 GLU A O 1
ATOM 3713 N N . GLU A 1 454 ? -15.250 51.109 -23.873 1.00 88.88 454 GLU A N 1
ATOM 3714 C CA . GLU A 1 454 ? -16.031 51.842 -22.876 1.00 88.88 454 GLU A CA 1
ATOM 3715 C C . GLU A 1 454 ? -15.146 52.354 -21.731 1.00 88.88 454 GLU A C 1
ATOM 3717 O O . GLU A 1 454 ? -15.232 53.529 -21.365 1.00 88.88 454 GLU A O 1
ATOM 3722 N N . ALA A 1 455 ? -14.244 51.521 -21.204 1.00 89.44 455 ALA A N 1
ATOM 3723 C CA . ALA A 1 455 ? -13.298 51.930 -20.168 1.00 89.44 455 ALA A CA 1
ATOM 3724 C C . ALA A 1 455 ? -12.403 53.092 -20.634 1.00 89.44 455 ALA A C 1
ATOM 3726 O O . ALA A 1 455 ? -12.224 54.070 -19.900 1.00 89.44 455 ALA A O 1
ATOM 3727 N N . LYS A 1 456 ? -11.924 53.042 -21.887 1.00 87.94 456 LYS A N 1
ATOM 3728 C CA . LYS A 1 456 ? -11.179 54.144 -22.518 1.00 87.94 456 LYS A CA 1
ATOM 3729 C C . LYS A 1 456 ? -12.026 55.409 -22.653 1.00 87.94 456 LYS A C 1
ATOM 3731 O O . LYS A 1 456 ? -11.565 56.497 -22.306 1.00 87.94 456 LYS A O 1
ATOM 3736 N N . ALA A 1 457 ? -13.276 55.289 -23.104 1.00 88.19 457 ALA A N 1
ATOM 3737 C CA . ALA A 1 457 ? -14.194 56.423 -23.224 1.00 88.19 457 ALA A CA 1
ATOM 3738 C C . ALA A 1 457 ? -14.488 57.078 -21.861 1.00 88.19 457 ALA A C 1
ATOM 3740 O O . ALA A 1 457 ? -14.582 58.303 -21.763 1.00 88.19 457 ALA A O 1
ATOM 3741 N N . GLN A 1 458 ? -14.558 56.271 -20.798 1.00 90.12 458 GLN A N 1
ATOM 3742 C CA . GLN A 1 458 ? -14.711 56.717 -19.411 1.00 90.12 458 GLN A CA 1
ATOM 3743 C C . GLN A 1 458 ? -13.397 57.191 -18.764 1.00 90.12 458 GLN A C 1
ATOM 3745 O O . GLN A 1 458 ? -13.414 57.624 -17.612 1.00 90.12 458 GLN A O 1
ATOM 3750 N N . LYS A 1 459 ? -12.269 57.141 -19.488 1.00 91.06 459 LYS A N 1
ATOM 3751 C CA . LYS A 1 459 ? -10.920 57.480 -19.008 1.00 91.06 459 LYS A CA 1
ATOM 3752 C C . LYS A 1 459 ? -10.503 56.698 -17.755 1.00 91.06 459 LYS A C 1
ATOM 3754 O O . LYS A 1 459 ? -9.860 57.254 -16.865 1.00 91.06 459 LYS A O 1
ATOM 3759 N N . LYS A 1 460 ? -10.880 55.421 -17.678 1.00 90.19 460 LYS A N 1
ATOM 3760 C CA . LYS A 1 460 ? -10.512 54.519 -16.582 1.00 90.19 460 LYS A CA 1
ATOM 3761 C C . LYS A 1 460 ? -9.356 53.616 -16.998 1.00 90.19 460 LYS A C 1
ATOM 3763 O O . LYS A 1 460 ? -9.327 53.118 -18.120 1.00 90.19 460 LYS A O 1
ATOM 3768 N N . ASN A 1 461 ? -8.435 53.383 -16.069 1.00 93.81 461 ASN A N 1
ATOM 3769 C CA . ASN A 1 461 ? -7.399 52.366 -16.225 1.00 93.81 461 ASN A CA 1
ATOM 3770 C C . ASN A 1 461 ? -8.029 50.965 -16.154 1.00 93.81 461 ASN A C 1
ATOM 3772 O O . ASN A 1 461 ? -9.068 50.775 -15.515 1.00 93.81 461 ASN A O 1
ATOM 3776 N N . VAL A 1 462 ? -7.395 49.988 -16.799 1.00 95.88 462 VAL A N 1
ATOM 3777 C CA . VAL A 1 462 ? -7.927 48.626 -16.953 1.00 95.88 462 VAL A CA 1
ATOM 3778 C C . VAL A 1 462 ? -6.904 47.613 -16.458 1.00 95.88 462 VAL A C 1
ATOM 3780 O O . VAL A 1 462 ? -5.712 47.775 -16.696 1.00 95.88 462 VAL A O 1
ATOM 3783 N N . VAL A 1 463 ? -7.351 46.543 -15.809 1.00 97.06 463 VAL A N 1
ATOM 3784 C CA . VAL A 1 463 ? -6.548 45.336 -15.608 1.00 97.06 463 VAL A CA 1
ATOM 3785 C C . VAL A 1 463 ? -7.182 44.179 -16.374 1.00 97.06 463 VAL A C 1
ATOM 3787 O O . VAL A 1 463 ? -8.367 43.890 -16.215 1.00 97.06 463 VAL A O 1
ATOM 3790 N N . LEU A 1 464 ? -6.390 43.541 -17.235 1.00 96.69 464 LEU A N 1
ATOM 3791 C CA . LEU A 1 464 ? -6.762 42.327 -17.954 1.00 96.69 464 LEU A CA 1
ATOM 3792 C C . LEU A 1 464 ? -6.141 41.120 -17.253 1.00 96.69 464 LEU A C 1
ATOM 3794 O O . LEU A 1 464 ? -4.922 41.063 -17.088 1.00 96.69 464 LEU A O 1
ATOM 3798 N N . TYR A 1 465 ? -6.966 40.155 -16.870 1.00 96.62 465 TYR A N 1
ATOM 3799 C CA . TYR A 1 465 ? -6.534 38.871 -16.336 1.00 96.62 465 TYR A CA 1
ATOM 3800 C C . TYR A 1 465 ? -6.662 37.800 -17.413 1.00 96.62 465 TYR A C 1
ATOM 3802 O O . TYR A 1 465 ? -7.764 37.402 -17.767 1.00 96.62 465 TYR A O 1
ATOM 3810 N N . PHE A 1 466 ? -5.531 37.365 -17.957 1.00 95.12 466 PHE A N 1
ATOM 3811 C CA . PHE A 1 466 ? -5.468 36.280 -18.928 1.00 95.12 466 PHE A CA 1
ATOM 3812 C C . PHE A 1 466 ? -5.402 34.946 -18.185 1.00 95.12 466 PHE A C 1
ATOM 3814 O O . PHE A 1 466 ? -4.428 34.697 -17.462 1.00 95.12 466 PHE A O 1
ATOM 3821 N N . ALA A 1 467 ? -6.416 34.109 -18.390 1.00 91.50 467 ALA A N 1
ATOM 3822 C CA . ALA A 1 467 ? -6.592 32.815 -17.737 1.00 91.50 467 ALA A CA 1
ATOM 3823 C C . ALA A 1 467 ? -7.120 31.765 -18.726 1.00 91.50 467 ALA A C 1
ATOM 3825 O O . ALA A 1 467 ? -7.475 32.099 -19.854 1.00 91.50 467 ALA A O 1
ATOM 3826 N N . ALA A 1 468 ? -7.118 30.502 -18.315 1.00 84.38 468 ALA A N 1
ATOM 3827 C CA . ALA A 1 468 ? -7.721 29.389 -19.040 1.00 84.38 468 ALA A CA 1
ATOM 3828 C C . ALA A 1 468 ? -8.124 28.304 -18.034 1.00 84.38 468 ALA A C 1
ATOM 3830 O O . ALA A 1 468 ? -7.458 28.161 -17.010 1.00 84.38 468 ALA A O 1
ATOM 3831 N N . ASP A 1 469 ? -9.139 27.509 -18.345 1.00 81.50 469 ASP A N 1
ATOM 3832 C CA . ASP A 1 469 ? -9.693 26.503 -17.423 1.00 81.50 469 ASP A CA 1
ATOM 3833 C C . ASP A 1 469 ? -8.716 25.355 -17.164 1.00 81.50 469 ASP A C 1
ATOM 3835 O O . ASP A 1 469 ? -8.706 24.758 -16.097 1.00 81.50 469 ASP A O 1
ATOM 3839 N N . TRP A 1 470 ? -7.820 25.081 -18.112 1.00 71.56 470 TRP A N 1
ATOM 3840 C CA . TRP A 1 470 ? -6.749 24.091 -17.965 1.00 71.56 470 TRP A CA 1
ATOM 3841 C C . TRP A 1 470 ? -5.505 24.634 -17.235 1.00 71.56 470 TRP A C 1
ATOM 3843 O O . TRP A 1 470 ? -4.496 23.938 -17.120 1.00 71.56 470 TRP A O 1
ATOM 3853 N N . CYS A 1 471 ? -5.513 25.896 -16.797 1.00 80.38 471 CYS A N 1
ATOM 3854 C CA . CYS A 1 471 ? -4.368 26.541 -16.160 1.00 80.38 471 CYS A CA 1
ATOM 3855 C C . CYS A 1 471 ? -4.474 26.460 -14.632 1.00 80.38 471 CYS A C 1
ATOM 3857 O O . CYS A 1 471 ? -4.969 27.376 -13.980 1.00 80.38 471 CYS A O 1
ATOM 3859 N N . GLU A 1 472 ? -3.894 25.418 -14.044 1.00 71.81 472 GLU A N 1
ATOM 3860 C CA . GLU A 1 472 ? -3.887 25.228 -12.586 1.00 71.81 472 GLU A CA 1
ATOM 3861 C C . GLU A 1 472 ? -3.309 26.424 -11.790 1.00 71.81 472 GLU A C 1
ATOM 3863 O O . GLU A 1 472 ? -3.922 26.894 -10.827 1.00 71.81 472 GLU A O 1
ATOM 3868 N N . PRO A 1 473 ? -2.204 27.070 -12.223 1.00 74.81 473 PRO A N 1
ATOM 3869 C CA . PRO A 1 473 ? -1.721 28.279 -11.551 1.00 74.81 473 PRO A CA 1
ATOM 3870 C C . PRO A 1 473 ? -2.684 29.478 -11.656 1.00 74.81 473 PRO A C 1
ATOM 3872 O O . PRO A 1 473 ? -2.556 30.431 -10.882 1.00 74.81 473 PRO A O 1
ATOM 3875 N N . CYS A 1 474 ? -3.616 29.474 -12.617 1.00 85.75 474 CYS A N 1
ATOM 3876 C CA . CYS A 1 474 ? -4.666 30.479 -12.748 1.00 85.75 474 CYS A CA 1
ATOM 3877 C C . CYS A 1 474 ? -5.727 30.282 -11.659 1.00 85.75 474 CYS A C 1
ATOM 3879 O O . CYS A 1 474 ? -6.021 31.243 -10.945 1.00 85.75 474 CYS A O 1
ATOM 3881 N N . HIS A 1 475 ? -6.189 29.045 -11.455 1.00 82.69 475 HIS A N 1
ATOM 3882 C CA . HIS A 1 475 ? -7.121 28.680 -10.382 1.00 82.69 475 HIS A CA 1
ATOM 3883 C C . HIS A 1 475 ? -6.559 29.019 -9.007 1.00 82.69 475 HIS A C 1
ATOM 3885 O O . HIS A 1 475 ? -7.195 29.737 -8.235 1.00 82.69 475 HIS A O 1
ATOM 3891 N N . ALA A 1 476 ? -5.302 28.648 -8.743 1.00 78.69 476 ALA A N 1
ATOM 3892 C CA . ALA A 1 476 ? -4.626 28.997 -7.495 1.00 78.69 476 ALA A CA 1
ATOM 3893 C C . ALA A 1 476 ? -4.538 30.522 -7.270 1.00 78.69 476 ALA A C 1
ATOM 3895 O O . ALA A 1 476 ? -4.716 31.008 -6.147 1.00 78.69 476 ALA A O 1
ATOM 3896 N N . LEU A 1 477 ? -4.277 31.307 -8.328 1.00 84.00 477 LEU A N 1
ATOM 3897 C CA . LEU A 1 477 ? -4.216 32.772 -8.246 1.00 84.00 477 LEU A CA 1
ATOM 3898 C C . LEU A 1 477 ? -5.600 33.387 -7.974 1.00 84.00 477 LEU A C 1
ATOM 3900 O O . LEU A 1 477 ? -5.699 34.331 -7.184 1.00 84.00 477 LEU A O 1
ATOM 3904 N N . ALA A 1 478 ? -6.646 32.859 -8.616 1.00 86.25 478 ALA A N 1
ATOM 3905 C CA . ALA A 1 478 ? -8.025 33.318 -8.493 1.00 86.25 478 ALA A CA 1
ATOM 3906 C C . ALA A 1 478 ? -8.639 32.972 -7.127 1.00 86.25 478 ALA A C 1
ATOM 3908 O O . ALA A 1 478 ? -9.230 33.838 -6.479 1.00 86.25 478 ALA A O 1
ATOM 3909 N N . ALA A 1 479 ? -8.429 31.742 -6.650 1.00 80.75 479 ALA A N 1
ATOM 3910 C CA . ALA A 1 479 ? -8.981 31.239 -5.396 1.00 80.75 479 ALA A CA 1
ATOM 3911 C C . ALA A 1 479 ? -8.338 31.869 -4.147 1.00 80.75 479 ALA A C 1
ATOM 3913 O O . ALA A 1 479 ? -8.996 31.991 -3.111 1.00 80.75 479 ALA A O 1
ATOM 3914 N N . GLY A 1 480 ? -7.070 32.289 -4.231 1.00 87.75 480 GLY A N 1
ATOM 3915 C CA . GLY A 1 480 ? -6.327 32.851 -3.101 1.00 87.75 480 GLY A CA 1
ATOM 3916 C C . GLY A 1 480 ? -5.938 34.323 -3.288 1.00 87.75 480 GLY A C 1
ATOM 3917 O O . GLY A 1 480 ? -6.679 35.211 -2.854 1.00 87.75 480 GLY A O 1
ATOM 3918 N N . PRO A 1 481 ? -4.764 34.622 -3.878 1.00 88.56 481 PRO A N 1
ATOM 3919 C CA . PRO A 1 481 ? -4.202 35.972 -3.943 1.00 88.56 481 PRO A CA 1
ATOM 3920 C C . PRO A 1 481 ? -5.133 37.051 -4.511 1.00 88.56 481 PRO A C 1
ATOM 3922 O O . PRO A 1 481 ? -5.166 38.150 -3.958 1.00 88.56 481 PRO A O 1
ATOM 3925 N N . LEU A 1 482 ? -5.906 36.767 -5.567 1.00 88.75 482 LEU A N 1
ATOM 3926 C CA . LEU A 1 482 ? -6.833 37.745 -6.147 1.00 88.75 482 LEU A CA 1
ATOM 3927 C C . LEU A 1 482 ? -8.039 38.026 -5.248 1.00 88.75 482 LEU A C 1
ATOM 3929 O O . LEU A 1 482 ? -8.516 39.153 -5.248 1.00 88.75 482 LEU A O 1
ATOM 3933 N N . ARG A 1 483 ? -8.503 37.072 -4.436 1.00 89.06 483 ARG A N 1
ATOM 3934 C CA . ARG A 1 483 ? -9.604 37.269 -3.472 1.00 89.06 483 ARG A CA 1
ATOM 3935 C C . ARG A 1 483 ? -9.177 38.001 -2.196 1.00 89.06 483 ARG A C 1
ATOM 3937 O O . ARG A 1 483 ? -10.017 38.342 -1.368 1.00 89.06 483 ARG A O 1
ATOM 3944 N N . ASN A 1 484 ? -7.884 38.272 -2.011 1.00 90.25 484 ASN A N 1
ATOM 3945 C CA . ASN A 1 484 ? -7.423 38.971 -0.820 1.00 90.25 484 ASN A CA 1
ATOM 3946 C C . ASN A 1 484 ? -7.999 40.407 -0.753 1.00 90.25 484 ASN A C 1
ATOM 3948 O O . ASN A 1 484 ? -7.827 41.164 -1.712 1.00 90.25 484 ASN A O 1
ATOM 3952 N N . PRO A 1 485 ? -8.591 40.836 0.382 1.00 90.25 485 PRO A N 1
ATOM 3953 C CA . PRO A 1 485 ? -9.213 42.158 0.502 1.00 90.25 485 PRO A CA 1
ATOM 3954 C C . PRO A 1 485 ? -8.285 43.329 0.161 1.00 90.2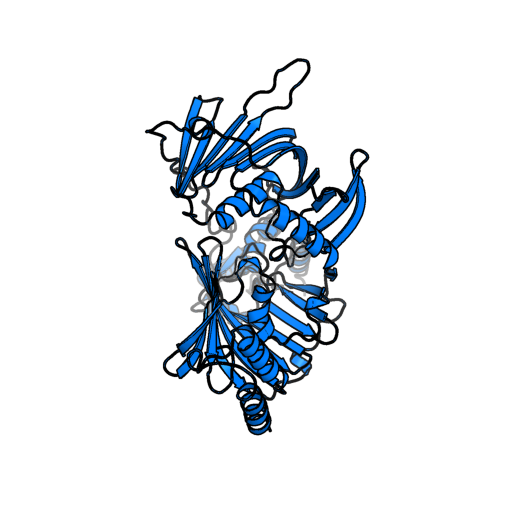5 485 PRO A C 1
ATOM 3956 O O . PRO A 1 485 ? -8.721 44.300 -0.446 1.00 90.25 485 PRO A O 1
ATOM 3959 N N . GLN A 1 486 ? -6.991 43.231 0.486 1.00 88.12 486 GLN A N 1
ATOM 3960 C CA . GLN A 1 486 ? -6.020 44.289 0.189 1.00 88.12 486 GLN A CA 1
ATOM 3961 C C . GLN A 1 486 ? -5.684 44.353 -1.307 1.00 88.12 486 GLN A C 1
ATOM 3963 O O . GLN A 1 486 ? -5.377 45.422 -1.829 1.00 88.12 486 GLN A O 1
ATOM 3968 N N . VAL A 1 487 ? -5.725 43.214 -2.008 1.00 91.88 487 VAL A N 1
ATOM 3969 C CA . VAL A 1 487 ? -5.551 43.166 -3.468 1.00 91.88 487 VAL A CA 1
ATOM 3970 C C . VAL A 1 487 ? -6.790 43.747 -4.142 1.00 91.88 487 VAL A C 1
ATOM 3972 O O . VAL A 1 487 ? -6.666 44.594 -5.022 1.00 91.88 487 VAL A O 1
ATOM 3975 N N . GLN A 1 488 ? -7.978 43.362 -3.679 1.00 92.75 488 GLN A N 1
ATOM 3976 C CA . GLN A 1 488 ? -9.249 43.886 -4.174 1.00 92.75 488 GLN A CA 1
ATOM 3977 C C . GLN A 1 488 ? -9.367 45.401 -3.978 1.00 92.75 488 GLN A C 1
ATOM 3979 O O . GLN A 1 488 ? -9.764 46.106 -4.901 1.00 92.75 488 GLN A O 1
ATOM 3984 N N . GLU A 1 489 ? -8.933 45.923 -2.830 1.00 92.06 489 GLU A N 1
ATOM 3985 C CA . GLU A 1 489 ? -8.890 47.362 -2.561 1.00 92.06 489 GLU A CA 1
ATOM 3986 C C . GLU A 1 489 ? -8.011 48.107 -3.580 1.00 92.06 489 GLU A C 1
ATOM 3988 O O . GLU A 1 489 ? -8.458 49.097 -4.160 1.00 92.06 489 GLU A O 1
ATOM 3993 N N . LEU A 1 490 ? -6.809 47.595 -3.879 1.00 92.12 490 LEU A N 1
ATOM 3994 C CA . LEU A 1 490 ? -5.907 48.189 -4.878 1.00 92.12 490 LEU A CA 1
ATOM 3995 C C . LEU A 1 490 ? -6.458 48.128 -6.308 1.00 92.12 490 LEU A C 1
ATOM 3997 O O . LEU A 1 490 ? -6.167 49.012 -7.111 1.00 92.12 490 LEU A O 1
ATOM 4001 N N . LEU A 1 491 ? -7.219 47.083 -6.639 1.00 93.81 491 LEU A N 1
ATOM 4002 C CA . LEU A 1 491 ? -7.787 46.892 -7.973 1.00 93.81 491 LEU A CA 1
ATOM 4003 C C . LEU A 1 491 ? -9.138 47.594 -8.160 1.00 93.81 491 LEU A C 1
ATOM 4005 O O . LEU A 1 491 ? -9.527 47.842 -9.298 1.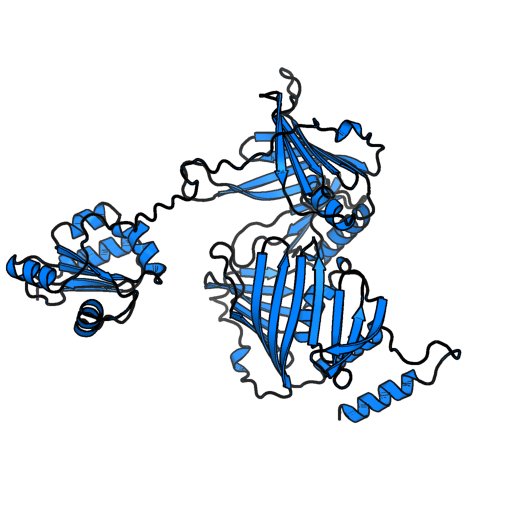00 93.81 491 LEU A O 1
ATOM 4009 N N . SER A 1 492 ? -9.833 47.939 -7.075 1.00 92.38 492 SER A N 1
ATOM 4010 C CA . SER A 1 492 ? -11.160 48.569 -7.101 1.00 92.38 492 SER A CA 1
ATOM 4011 C C . SER A 1 492 ? -11.279 49.856 -7.942 1.00 92.38 492 SER A C 1
ATOM 4013 O O . SER A 1 492 ? -12.354 50.072 -8.504 1.00 92.38 492 SER A O 1
ATOM 4015 N N . PRO A 1 493 ? -10.234 50.701 -8.115 1.00 91.81 493 PRO A N 1
ATOM 4016 C CA . PRO A 1 493 ? -10.320 51.878 -8.984 1.00 91.81 493 PRO A CA 1
ATOM 4017 C C . PRO A 1 493 ? -10.231 51.557 -10.487 1.00 91.81 493 PRO A C 1
ATOM 4019 O O . PRO A 1 493 ? -10.457 52.442 -11.314 1.00 91.81 493 PRO A O 1
ATOM 4022 N N . LEU A 1 494 ? -9.853 50.327 -10.851 1.00 94.31 494 LEU A N 1
ATOM 4023 C CA . LEU A 1 494 ? -9.629 49.885 -12.228 1.00 94.31 494 LEU A CA 1
ATOM 4024 C C . LEU A 1 494 ? -10.870 49.181 -12.786 1.00 94.31 494 LEU A C 1
ATOM 4026 O O . LEU A 1 494 ? -11.628 48.540 -12.060 1.00 94.31 494 LEU A O 1
ATOM 4030 N N . VAL A 1 495 ? -11.034 49.217 -14.107 1.00 95.25 495 VAL A N 1
ATOM 4031 C CA . VAL A 1 495 ? -11.929 48.276 -14.793 1.00 95.25 495 VAL A CA 1
ATOM 4032 C C . VAL A 1 495 ? -11.234 46.919 -14.850 1.00 95.25 495 VAL A C 1
ATOM 4034 O O . VAL A 1 495 ? -10.114 46.812 -15.345 1.00 95.25 495 VAL A O 1
ATOM 4037 N N . ARG A 1 496 ? -11.881 45.880 -14.328 1.00 96.31 496 ARG A N 1
ATOM 4038 C CA . ARG A 1 496 ? -11.303 44.544 -14.160 1.00 96.31 496 ARG A CA 1
ATOM 4039 C C . ARG A 1 496 ? -11.934 43.583 -15.158 1.00 96.31 496 ARG A C 1
ATOM 4041 O O . ARG A 1 496 ? -13.126 43.312 -15.053 1.00 96.31 496 ARG A O 1
ATOM 4048 N N . LEU A 1 497 ? -11.159 43.097 -16.128 1.00 94.75 497 LEU A N 1
ATOM 4049 C CA . LEU A 1 497 ? -11.663 42.220 -17.188 1.00 94.75 497 LEU A CA 1
ATOM 4050 C C . LEU A 1 497 ? -10.913 40.885 -17.235 1.00 94.75 497 LEU A C 1
ATOM 4052 O O . LEU A 1 497 ? -9.685 40.868 -17.168 1.00 94.75 497 LEU A O 1
ATOM 4056 N N . VAL A 1 498 ? -11.637 39.782 -17.408 1.00 95.44 498 VAL A N 1
ATOM 4057 C CA . VAL A 1 498 ? -11.075 38.433 -17.584 1.00 95.44 498 VAL A CA 1
ATOM 4058 C C . VAL A 1 498 ? -11.031 38.085 -19.066 1.00 95.44 498 VAL A C 1
ATOM 4060 O O . VAL A 1 498 ? -12.053 38.112 -19.748 1.00 95.44 498 VAL A O 1
ATOM 4063 N N . VAL A 1 499 ? -9.843 37.772 -19.571 1.00 92.81 499 VAL A N 1
ATOM 4064 C CA . VAL A 1 499 ? -9.626 37.265 -20.925 1.00 92.81 499 VAL A CA 1
ATOM 4065 C C . VAL A 1 499 ? -9.465 35.752 -20.841 1.00 92.81 499 VAL A C 1
ATOM 4067 O O . VAL A 1 499 ? -8.412 35.259 -20.435 1.00 92.81 499 VAL A O 1
ATOM 4070 N N . ASP A 1 500 ? -10.509 35.041 -21.247 1.00 90.50 500 ASP A N 1
ATOM 4071 C CA . ASP A 1 500 ? -10.525 33.584 -21.316 1.00 90.50 500 ASP A CA 1
ATOM 4072 C C . ASP A 1 500 ? -9.774 33.077 -22.566 1.00 90.50 500 ASP A C 1
ATOM 4074 O O . ASP A 1 500 ? -10.078 33.448 -23.705 1.00 90.50 500 ASP A O 1
ATOM 4078 N N . LEU A 1 501 ? -8.756 32.247 -22.338 1.00 87.06 501 LEU A N 1
ATOM 4079 C CA . LEU A 1 501 ? -7.931 31.581 -23.341 1.00 87.06 501 LEU A CA 1
ATOM 4080 C C . LEU A 1 501 ? -8.059 30.046 -23.299 1.00 87.06 501 LEU A C 1
ATOM 4082 O O . LEU A 1 501 ? -7.216 29.371 -23.898 1.00 87.06 501 LEU A O 1
ATOM 4086 N N . THR A 1 502 ? -9.102 29.487 -22.669 1.00 81.81 502 THR A N 1
ATOM 4087 C CA . THR A 1 502 ? -9.430 28.047 -22.684 1.00 81.81 502 THR A CA 1
ATOM 4088 C C . THR A 1 502 ? -9.481 27.518 -24.112 1.00 81.81 502 THR A C 1
ATOM 4090 O O . THR A 1 502 ? -8.836 26.521 -24.451 1.00 81.81 502 THR A O 1
ATOM 4093 N N . HIS A 1 503 ? -10.173 28.246 -24.989 1.00 81.00 503 HIS A N 1
ATOM 4094 C CA . HIS A 1 503 ? -10.244 27.970 -26.419 1.00 81.00 503 HIS A CA 1
ATOM 4095 C C . HIS A 1 503 ? -9.760 29.197 -27.204 1.00 81.00 503 HIS A C 1
ATOM 4097 O O . HIS A 1 503 ? -10.563 30.062 -27.565 1.00 81.00 503 HIS A O 1
ATOM 4103 N N . PRO A 1 504 ? -8.445 29.318 -27.474 1.00 68.81 504 PRO A N 1
ATOM 4104 C CA . PRO A 1 504 ? -7.858 30.550 -27.989 1.00 68.81 504 PRO A CA 1
ATOM 4105 C C . PRO A 1 504 ? -8.355 30.863 -29.410 1.00 68.81 504 PRO A C 1
ATOM 4107 O O . PRO A 1 504 ? -7.839 30.368 -30.416 1.00 68.81 504 PRO A O 1
ATOM 4110 N N . GLY A 1 505 ? -9.346 31.751 -29.491 1.00 73.44 505 GLY A N 1
ATOM 4111 C CA . GLY A 1 505 ? -9.966 32.244 -30.717 1.00 73.44 505 GLY A CA 1
ATOM 4112 C C . GLY A 1 505 ? -10.584 33.634 -30.530 1.00 73.44 505 GLY A C 1
ATOM 4113 O O . GLY A 1 505 ? -10.482 34.245 -29.468 1.00 73.44 505 GLY A O 1
ATOM 4114 N N . GLY A 1 506 ? -11.201 34.170 -31.586 1.00 83.56 506 GLY A N 1
ATOM 4115 C CA . GLY A 1 506 ? -12.005 35.396 -31.494 1.00 83.56 506 GLY A CA 1
ATOM 4116 C C . GLY A 1 506 ? -11.255 36.636 -30.983 1.00 83.56 506 GLY A C 1
ATOM 4117 O O . GLY A 1 506 ? -10.117 36.901 -31.376 1.00 83.56 506 GLY A O 1
ATOM 4118 N N . GLU A 1 507 ? -11.927 37.441 -30.157 1.00 80.88 507 GLU A N 1
ATOM 4119 C CA . GLU A 1 507 ? -11.371 38.672 -29.573 1.00 80.88 507 GLU A CA 1
ATOM 4120 C C . GLU A 1 507 ? -10.311 38.389 -28.501 1.00 80.88 507 GLU A C 1
ATOM 4122 O O . GLU A 1 507 ? -9.311 39.103 -28.448 1.00 80.88 507 GLU A O 1
ATOM 4127 N N . ALA A 1 508 ? -10.477 37.314 -27.722 1.00 84.69 508 ALA A N 1
ATOM 4128 C CA . ALA A 1 508 ? -9.552 36.916 -26.662 1.00 84.69 508 ALA A CA 1
ATOM 4129 C C . ALA A 1 508 ? -8.145 36.615 -27.203 1.00 84.69 508 ALA A C 1
ATOM 4131 O O . ALA A 1 508 ? -7.148 37.153 -26.716 1.00 84.69 508 ALA A O 1
ATOM 4132 N N . LYS A 1 509 ? -8.055 35.849 -28.299 1.00 86.19 509 LYS A N 1
ATOM 4133 C CA . LYS A 1 509 ? -6.774 35.611 -28.978 1.00 86.19 509 LYS A CA 1
ATOM 4134 C C . LYS A 1 509 ? -6.178 36.897 -29.555 1.00 86.19 509 LYS A C 1
ATOM 4136 O O . LYS A 1 509 ? -4.986 37.136 -29.403 1.00 86.19 509 LYS A O 1
ATOM 4141 N N . LYS A 1 510 ? -6.994 37.756 -30.178 1.00 87.56 510 LYS A N 1
ATOM 4142 C CA . LYS A 1 510 ? -6.517 39.022 -30.768 1.00 87.56 510 LYS A CA 1
ATOM 4143 C C . LYS A 1 510 ? -5.915 39.956 -29.721 1.00 87.56 510 LYS A C 1
ATOM 4145 O O . LYS A 1 510 ? -4.884 40.565 -29.993 1.00 87.56 510 LYS A O 1
ATOM 4150 N N . VAL A 1 511 ? -6.539 40.080 -28.547 1.00 89.19 511 VAL A N 1
ATOM 4151 C CA . VAL A 1 511 ? -6.016 40.933 -27.471 1.00 89.19 511 VAL A CA 1
ATOM 4152 C C . VAL A 1 511 ? -4.776 40.316 -26.814 1.00 89.19 511 VAL A C 1
ATOM 4154 O O . VAL A 1 511 ? -3.817 41.038 -26.541 1.00 89.19 511 VAL A O 1
ATOM 4157 N N . ALA A 1 512 ? -4.728 38.988 -26.653 1.00 90.50 512 ALA A N 1
ATOM 4158 C CA . ALA A 1 512 ? -3.531 38.288 -26.185 1.00 90.50 512 ALA A CA 1
ATOM 4159 C C . ALA A 1 512 ? -2.344 38.472 -27.148 1.00 90.50 512 ALA A C 1
ATOM 4161 O O . ALA A 1 512 ? -1.239 38.797 -26.709 1.00 90.50 512 ALA A O 1
ATOM 4162 N N . ASP A 1 513 ? -2.582 38.356 -28.458 1.00 88.12 513 ASP A N 1
ATOM 4163 C CA . ASP A 1 513 ? -1.580 38.584 -29.504 1.00 88.12 513 ASP A CA 1
ATOM 4164 C C . ASP A 1 513 ? -1.121 40.053 -29.534 1.00 88.12 513 ASP A C 1
ATOM 4166 O O . ASP A 1 513 ? 0.083 40.326 -29.596 1.00 88.12 513 ASP A O 1
ATOM 4170 N N . LEU A 1 514 ? -2.062 41.003 -29.431 1.00 90.06 514 LEU A N 1
ATOM 4171 C CA . LEU A 1 514 ? -1.789 42.446 -29.421 1.00 90.06 514 LEU A CA 1
ATOM 4172 C C . LEU A 1 514 ? -0.817 42.829 -28.299 1.00 90.06 514 LEU A C 1
ATOM 4174 O O . LEU A 1 514 ? 0.171 43.524 -28.543 1.00 90.06 514 LEU A O 1
ATOM 4178 N N . TYR A 1 515 ? -1.065 42.328 -27.088 1.00 91.38 515 TYR A N 1
ATOM 4179 C CA . TYR A 1 515 ? -0.219 42.580 -25.920 1.00 91.38 515 TYR A CA 1
ATOM 4180 C C . TYR A 1 515 ? 0.888 41.535 -25.728 1.00 91.38 515 TYR A C 1
ATOM 4182 O O . TYR A 1 515 ? 1.612 41.571 -24.730 1.00 91.38 515 TYR A O 1
ATOM 4190 N N . LYS A 1 516 ? 1.083 40.624 -26.690 1.00 92.44 516 LYS A N 1
ATOM 4191 C CA . LYS A 1 516 ? 2.137 39.596 -26.677 1.00 92.44 516 LYS A CA 1
ATOM 4192 C C . LYS A 1 516 ? 2.140 38.774 -25.382 1.00 92.44 516 LYS A C 1
ATOM 4194 O O . LYS A 1 516 ? 3.193 38.576 -24.770 1.00 92.44 516 LYS A O 1
ATOM 4199 N N . VAL A 1 517 ? 0.970 38.335 -24.930 1.00 89.81 517 VAL A N 1
ATOM 4200 C CA . VAL A 1 517 ? 0.831 37.449 -23.767 1.00 89.81 517 VAL A CA 1
ATOM 4201 C C . VAL A 1 517 ? 1.288 36.048 -24.168 1.00 89.81 517 VAL A C 1
ATOM 4203 O O . VAL A 1 517 ? 0.780 35.475 -25.125 1.00 89.81 517 VAL A O 1
ATOM 4206 N N . ARG A 1 518 ? 2.302 35.520 -23.473 1.00 84.38 518 ARG A N 1
ATOM 4207 C CA . ARG A 1 518 ? 2.964 34.242 -23.815 1.00 84.38 518 ARG A CA 1
ATOM 4208 C C . ARG A 1 518 ? 2.889 33.183 -22.715 1.00 84.38 518 ARG A C 1
ATOM 4210 O O . ARG A 1 518 ? 3.369 32.078 -22.924 1.00 84.38 518 ARG A O 1
ATOM 4217 N N . ALA A 1 519 ? 2.345 33.533 -21.555 1.00 83.00 519 ALA A N 1
ATOM 4218 C CA . ALA A 1 519 ? 2.247 32.658 -20.395 1.00 83.00 519 ALA A CA 1
ATOM 4219 C C . ALA A 1 519 ? 1.010 33.021 -19.568 1.00 83.00 519 ALA A C 1
ATOM 4221 O O . ALA A 1 519 ? 0.618 34.192 -19.526 1.00 83.00 519 ALA A O 1
ATOM 4222 N N . LEU A 1 520 ? 0.437 32.024 -18.900 1.00 83.38 520 LEU A N 1
ATOM 4223 C CA . LEU A 1 520 ? -0.696 32.167 -17.990 1.00 83.38 520 LEU A CA 1
ATOM 4224 C C . LEU A 1 520 ? -0.291 31.748 -16.563 1.00 83.38 520 LEU A C 1
ATOM 4226 O O . LEU A 1 520 ? 0.629 30.941 -16.417 1.00 83.38 520 LEU A O 1
ATOM 4230 N N . PRO A 1 521 ? -0.946 32.288 -15.520 1.00 93.00 521 PRO A N 1
ATOM 4231 C CA . PRO A 1 521 ? -1.784 33.487 -15.559 1.00 93.00 521 PRO A CA 1
ATOM 4232 C C . PRO A 1 521 ? -0.967 34.733 -15.930 1.00 93.00 521 PRO A C 1
ATOM 4234 O O . PRO A 1 521 ? 0.231 34.804 -15.650 1.00 93.00 521 PRO A O 1
ATOM 4237 N N . THR A 1 522 ? -1.601 35.740 -16.533 1.00 95.88 522 THR A N 1
ATOM 4238 C CA . THR A 1 522 ? -0.994 37.076 -16.671 1.00 95.88 522 THR A CA 1
ATOM 4239 C C . THR A 1 522 ? -1.988 38.164 -16.275 1.00 95.88 522 THR A C 1
ATOM 4241 O O . THR A 1 522 ? -3.077 38.234 -16.831 1.00 95.88 522 THR A O 1
ATOM 4244 N N . LEU A 1 523 ? -1.591 39.047 -15.357 1.00 96.50 523 LEU A N 1
ATOM 4245 C CA . LEU A 1 523 ? -2.285 40.303 -15.063 1.00 96.50 523 LEU A CA 1
ATOM 4246 C C . LEU A 1 523 ? -1.598 41.433 -15.825 1.00 96.50 523 LEU A C 1
ATOM 4248 O O . LEU A 1 523 ? -0.414 41.686 -15.609 1.00 96.50 523 LEU A O 1
ATOM 4252 N N . LEU A 1 524 ? -2.324 42.109 -16.706 1.00 96.50 524 LEU A N 1
ATOM 4253 C CA . LEU A 1 524 ? -1.827 43.205 -17.533 1.00 96.50 524 LEU A CA 1
ATOM 4254 C C . LEU A 1 524 ? -2.551 44.500 -17.169 1.00 96.50 524 LEU A C 1
ATOM 4256 O O . LEU A 1 524 ? -3.769 44.579 -17.283 1.00 96.50 524 LEU A O 1
ATOM 4260 N N . PHE A 1 525 ? -1.799 45.520 -16.772 1.00 96.75 525 PHE A N 1
ATOM 4261 C CA . PHE A 1 525 ? -2.321 46.817 -16.356 1.00 96.75 525 PHE A CA 1
ATOM 4262 C C . PHE A 1 525 ? -2.197 47.813 -17.503 1.00 96.75 525 PHE A C 1
ATOM 4264 O O . PHE A 1 525 ? -1.115 47.980 -18.067 1.00 96.75 525 PHE A O 1
ATOM 4271 N N . LEU A 1 526 ? -3.299 48.476 -17.834 1.00 94.44 526 LEU A N 1
ATOM 4272 C CA . LEU A 1 526 ? -3.413 49.437 -18.921 1.00 94.44 526 LEU A CA 1
ATOM 4273 C C . LEU A 1 526 ? -3.822 50.813 -18.388 1.00 94.44 526 LEU A C 1
ATOM 4275 O O . LEU A 1 526 ? -4.668 50.917 -17.495 1.00 94.44 526 LEU A O 1
ATOM 4279 N N . ASP A 1 527 ? -3.257 51.865 -18.971 1.00 92.00 527 ASP A N 1
ATOM 4280 C CA . ASP A 1 527 ? -3.715 53.235 -18.761 1.00 92.00 527 ASP A CA 1
ATOM 4281 C C . ASP A 1 527 ? -5.046 53.509 -19.490 1.00 92.00 527 ASP A C 1
ATOM 4283 O O . ASP A 1 527 ? -5.544 52.701 -20.281 1.00 92.00 527 ASP A O 1
ATOM 4287 N N . ALA A 1 528 ? -5.623 54.687 -19.251 1.00 88.06 528 ALA A N 1
ATOM 4288 C CA . ALA A 1 528 ? -6.859 55.144 -19.885 1.00 88.06 528 ALA A CA 1
ATOM 4289 C C . ALA A 1 528 ? -6.782 55.285 -21.424 1.00 88.06 528 ALA A C 1
ATOM 4291 O O . ALA A 1 528 ? -7.809 55.484 -22.075 1.00 88.06 528 ALA A O 1
ATOM 4292 N N . GLN A 1 529 ? -5.590 55.218 -22.022 1.00 83.62 529 GLN A N 1
ATOM 4293 C CA . GLN A 1 529 ? -5.361 55.241 -23.470 1.00 83.62 529 GLN A CA 1
ATOM 4294 C C . GLN A 1 529 ? -5.151 53.825 -24.041 1.00 83.62 529 GLN A C 1
ATOM 4296 O O . GLN A 1 529 ? -5.139 53.647 -25.261 1.00 83.62 529 GLN A O 1
ATOM 4301 N N . GLY A 1 530 ? -5.058 52.805 -23.183 1.00 85.38 530 GLY A N 1
ATOM 4302 C CA . GLY A 1 530 ? -4.799 51.416 -23.547 1.00 85.38 530 GLY A CA 1
ATOM 4303 C C . GLY A 1 530 ? -3.315 51.062 -23.668 1.00 85.38 530 GLY A C 1
ATOM 4304 O O . GLY A 1 530 ? -3.011 49.989 -24.199 1.00 85.38 530 GLY A O 1
ATOM 4305 N N . ASN A 1 531 ? -2.401 51.921 -23.203 1.00 89.62 531 ASN A N 1
ATOM 4306 C CA . ASN A 1 531 ? -0.977 51.598 -23.119 1.00 89.62 531 ASN A CA 1
ATOM 4307 C C . ASN A 1 531 ? -0.693 50.768 -21.870 1.00 89.62 531 ASN A C 1
ATOM 4309 O O . ASN A 1 531 ? -1.321 50.942 -20.831 1.00 89.62 531 ASN A O 1
ATOM 4313 N N . GLU A 1 532 ? 0.288 49.880 -21.961 1.00 93.88 532 GLU A N 1
ATOM 4314 C CA . GLU A 1 532 ? 0.690 49.035 -20.844 1.00 93.88 532 GLU A CA 1
ATOM 4315 C C . GLU A 1 532 ? 1.469 49.819 -19.779 1.00 93.88 532 GLU A C 1
ATOM 4317 O O . GLU A 1 532 ? 2.538 50.362 -20.051 1.00 93.88 532 GLU A O 1
ATOM 4322 N N . LEU A 1 533 ? 0.949 49.805 -18.550 1.00 91.69 533 LEU A N 1
ATOM 4323 C CA . LEU A 1 533 ? 1.619 50.287 -17.339 1.00 91.69 533 LEU A CA 1
ATOM 4324 C C . LEU A 1 533 ? 2.579 49.232 -16.772 1.00 91.69 533 LEU A C 1
ATOM 4326 O O . LEU A 1 533 ? 3.620 49.554 -16.204 1.00 91.69 533 LEU A O 1
ATOM 4330 N N . GLY A 1 534 ? 2.232 47.956 -16.930 1.00 92.31 534 GLY A N 1
ATOM 4331 C CA . GLY A 1 534 ? 3.048 46.828 -16.502 1.00 92.31 534 GLY A CA 1
ATOM 4332 C C . GLY A 1 534 ? 2.265 45.524 -16.507 1.00 92.31 534 GLY A C 1
ATOM 4333 O O . GLY A 1 534 ? 1.048 45.510 -16.696 1.00 92.31 534 GLY A O 1
ATOM 4334 N N . ARG A 1 535 ? 2.963 44.411 -16.273 1.00 95.25 535 ARG A N 1
ATOM 4335 C CA . ARG A 1 535 ? 2.343 43.088 -16.184 1.00 95.25 535 ARG A CA 1
ATOM 4336 C C . ARG A 1 535 ? 2.988 42.210 -15.124 1.00 95.25 535 ARG A C 1
ATOM 4338 O O . ARG A 1 535 ? 4.166 42.369 -14.809 1.00 95.25 535 ARG A O 1
ATOM 4345 N N . ILE A 1 536 ? 2.217 41.247 -14.643 1.00 93.94 536 ILE A N 1
ATOM 4346 C CA . ILE A 1 536 ? 2.641 40.192 -13.726 1.00 93.94 536 ILE A CA 1
ATOM 4347 C C . ILE A 1 536 ? 2.320 38.868 -14.412 1.00 93.94 536 ILE A C 1
ATOM 4349 O O . ILE A 1 536 ? 1.156 38.602 -14.698 1.00 93.94 536 ILE A O 1
ATOM 4353 N N . SER A 1 537 ? 3.341 38.059 -14.697 1.00 89.50 537 SER A N 1
ATOM 4354 C CA . SER A 1 537 ? 3.183 36.748 -15.341 1.00 89.50 537 SER A CA 1
ATOM 4355 C C . SER A 1 537 ? 3.544 35.609 -14.388 1.00 89.50 537 SER A C 1
ATOM 4357 O O . SER A 1 537 ? 4.547 35.677 -13.663 1.00 89.50 537 SER A O 1
ATOM 4359 N N . GLY A 1 538 ? 2.741 34.549 -14.439 1.00 77.12 538 GLY A N 1
ATOM 4360 C CA . GLY A 1 538 ? 2.803 33.395 -13.551 1.00 77.12 538 GLY A CA 1
ATOM 4361 C C . GLY A 1 538 ? 2.170 33.663 -12.185 1.00 77.12 538 GLY A C 1
ATOM 4362 O O . GLY A 1 538 ? 1.833 34.795 -11.834 1.00 77.12 538 GLY A O 1
ATOM 4363 N N . TYR A 1 539 ? 2.034 32.602 -11.395 1.00 87.81 539 TYR A N 1
ATOM 4364 C CA . TYR A 1 539 ? 1.492 32.682 -10.042 1.00 87.81 539 TYR A CA 1
ATOM 4365 C C . TYR A 1 539 ? 2.359 33.554 -9.117 1.00 87.81 539 TYR A C 1
ATOM 4367 O O . TYR A 1 539 ? 3.589 33.605 -9.236 1.00 87.81 539 TYR A O 1
ATOM 4375 N N . ARG A 1 540 ? 1.715 34.244 -8.170 1.00 83.44 540 ARG A N 1
ATOM 4376 C CA . ARG A 1 540 ? 2.357 35.019 -7.103 1.00 83.44 540 ARG A CA 1
ATOM 4377 C C . ARG A 1 540 ? 1.609 34.803 -5.802 1.00 83.44 540 ARG A C 1
ATOM 4379 O O . ARG A 1 540 ? 0.386 34.862 -5.783 1.00 83.44 540 ARG A O 1
ATOM 4386 N N . SER A 1 541 ? 2.342 34.655 -4.703 1.00 82.69 541 SER A N 1
ATOM 4387 C CA . SER A 1 541 ? 1.745 34.727 -3.369 1.00 82.69 541 SER A CA 1
ATOM 4388 C C . SER A 1 541 ? 1.153 36.120 -3.115 1.00 82.69 541 SER A C 1
ATOM 4390 O O . SER A 1 541 ? 1.616 37.113 -3.682 1.00 82.69 541 SER A O 1
ATOM 4392 N N . THR A 1 542 ? 0.171 36.220 -2.216 1.00 85.25 542 THR A N 1
ATOM 4393 C CA . THR A 1 542 ? -0.525 37.476 -1.878 1.00 85.25 542 THR A CA 1
ATOM 4394 C C . THR A 1 542 ? 0.428 38.634 -1.567 1.00 85.25 542 THR A C 1
ATOM 4396 O O . THR A 1 542 ? 0.240 39.750 -2.046 1.00 85.25 542 THR A O 1
ATOM 4399 N N . SER A 1 543 ? 1.492 38.383 -0.800 1.00 79.19 543 SER A N 1
ATOM 4400 C CA . SER A 1 543 ? 2.467 39.411 -0.417 1.00 79.19 543 SER A CA 1
ATOM 4401 C C . SER A 1 543 ? 3.335 39.891 -1.588 1.00 79.19 543 SER A C 1
ATOM 4403 O O . SER A 1 543 ? 3.685 41.075 -1.639 1.00 79.19 543 SER A O 1
ATOM 4405 N N . SER A 1 544 ? 3.662 39.008 -2.541 1.00 81.31 544 SER A N 1
ATOM 4406 C CA . SER A 1 544 ? 4.357 39.380 -3.781 1.00 81.31 544 SER A CA 1
ATOM 4407 C C . SER A 1 544 ? 3.427 40.143 -4.716 1.00 81.31 544 SER A C 1
ATOM 4409 O O . SER A 1 544 ? 3.798 41.204 -5.213 1.00 81.31 544 SER A O 1
ATOM 4411 N N . LEU A 1 545 ? 2.192 39.659 -4.875 1.00 90.69 545 LEU A N 1
ATOM 4412 C CA . LEU A 1 545 ? 1.172 40.274 -5.717 1.00 90.69 545 LEU A CA 1
ATOM 4413 C C . LEU A 1 545 ? 0.866 41.712 -5.273 1.00 90.69 545 LEU A C 1
ATOM 4415 O O . LEU A 1 545 ? 0.938 42.630 -6.083 1.00 90.69 545 LEU A O 1
ATOM 4419 N N . LEU A 1 546 ? 0.635 41.941 -3.975 1.00 89.00 546 LEU A N 1
ATOM 4420 C CA . LEU A 1 546 ? 0.426 43.282 -3.410 1.00 89.00 546 LEU A CA 1
ATOM 4421 C C . LEU A 1 546 ? 1.587 44.238 -3.703 1.00 89.00 546 LEU A C 1
ATOM 4423 O O . LEU A 1 546 ? 1.373 45.404 -4.032 1.00 89.00 546 LEU A O 1
ATOM 4427 N N . ARG A 1 547 ? 2.825 43.756 -3.566 1.00 89.00 547 ARG A N 1
ATOM 4428 C CA . ARG A 1 547 ? 4.031 44.557 -3.806 1.00 89.00 547 ARG A CA 1
ATOM 4429 C C . ARG A 1 547 ? 4.168 44.934 -5.278 1.00 89.00 547 ARG A C 1
ATOM 4431 O O . ARG A 1 547 ? 4.506 46.074 -5.586 1.00 89.00 547 ARG A O 1
ATOM 4438 N N . GLU A 1 548 ? 3.928 43.980 -6.171 1.00 91.88 548 GLU A N 1
ATOM 4439 C CA . GLU A 1 548 ? 4.035 44.182 -7.615 1.00 91.88 548 GLU A CA 1
ATOM 4440 C C . GLU A 1 548 ? 2.927 45.106 -8.138 1.00 91.88 548 GLU A C 1
ATOM 4442 O O . GLU A 1 548 ? 3.235 46.040 -8.875 1.00 91.88 548 GLU A O 1
ATOM 4447 N N . ILE A 1 549 ? 1.677 44.936 -7.683 1.00 93.75 549 ILE A N 1
ATOM 4448 C CA . ILE A 1 549 ? 0.558 45.824 -8.046 1.00 93.75 549 ILE A CA 1
ATOM 4449 C C . ILE A 1 549 ? 0.845 47.261 -7.606 1.00 93.75 549 ILE A C 1
ATOM 4451 O O . ILE A 1 549 ? 0.751 48.172 -8.425 1.00 93.75 549 ILE A O 1
ATOM 4455 N N . LYS A 1 550 ? 1.259 47.479 -6.348 1.00 91.31 550 LYS A N 1
ATOM 4456 C CA . LYS A 1 550 ? 1.617 48.823 -5.859 1.00 91.31 550 LYS A CA 1
ATOM 4457 C C . LYS A 1 550 ? 2.697 49.461 -6.720 1.00 91.31 550 LYS A C 1
ATOM 4459 O O . LYS A 1 550 ? 2.527 50.583 -7.173 1.00 91.31 550 LYS A O 1
ATOM 4464 N N . LYS A 1 551 ? 3.758 48.715 -7.036 1.00 90.81 551 LYS A N 1
ATOM 4465 C CA . LYS A 1 551 ? 4.844 49.204 -7.891 1.00 90.81 551 LYS A CA 1
ATOM 4466 C C . LYS A 1 551 ? 4.358 49.617 -9.286 1.00 90.81 551 LYS A C 1
ATOM 4468 O O . LYS A 1 551 ? 4.850 50.607 -9.818 1.00 90.81 551 LYS A O 1
ATOM 4473 N N . ILE A 1 552 ? 3.433 48.862 -9.882 1.00 92.25 552 ILE A N 1
ATOM 4474 C CA . ILE A 1 552 ? 2.878 49.167 -11.210 1.00 92.25 552 ILE A CA 1
ATOM 4475 C C . ILE A 1 552 ? 1.975 50.407 -11.152 1.00 92.25 552 ILE A C 1
ATOM 4477 O O . ILE A 1 552 ? 2.078 51.269 -12.020 1.00 92.25 552 ILE A O 1
ATOM 4481 N N . LEU A 1 553 ? 1.129 50.528 -10.125 1.00 86.62 553 LEU A N 1
ATOM 4482 C CA . LEU A 1 553 ? 0.186 51.645 -9.991 1.00 86.62 553 LEU A CA 1
ATOM 4483 C C . LEU A 1 553 ? 0.852 52.951 -9.524 1.00 86.62 553 LEU A C 1
ATOM 4485 O O . LEU A 1 553 ? 0.433 54.027 -9.937 1.00 86.62 553 LEU A O 1
ATOM 4489 N N . GLU A 1 554 ? 1.901 52.872 -8.704 1.00 83.31 554 GLU A N 1
ATOM 4490 C CA . GLU A 1 554 ? 2.680 54.027 -8.227 1.00 83.31 554 GLU A CA 1
ATOM 4491 C C . GLU A 1 554 ? 3.728 54.496 -9.256 1.00 83.31 554 GLU A C 1
ATOM 4493 O O . GLU A 1 554 ? 4.173 55.639 -9.213 1.00 83.31 554 GLU A O 1
ATOM 4498 N N . GLY A 1 555 ? 4.127 53.630 -10.196 1.00 65.69 555 GLY A N 1
ATOM 4499 C CA . GLY A 1 555 ? 5.163 53.887 -11.205 1.00 65.69 555 GLY A CA 1
ATOM 4500 C C . GLY A 1 555 ? 4.688 54.572 -12.493 1.00 65.69 555 GLY A C 1
ATOM 4501 O O . GLY A 1 555 ? 5.443 54.609 -13.464 1.00 65.69 555 GLY A O 1
ATOM 4502 N N . GLY A 1 556 ? 3.461 55.099 -12.520 1.00 52.94 556 GLY A N 1
ATOM 4503 C CA . GLY A 1 556 ? 2.813 55.722 -13.681 1.00 52.94 556 GLY A CA 1
ATOM 4504 C C . GLY A 1 556 ? 3.237 57.162 -14.006 1.00 52.94 556 GLY A C 1
ATOM 4505 O O . GLY A 1 556 ? 2.397 57.941 -14.444 1.00 52.94 556 GLY A O 1
ATOM 4506 N N . GLU A 1 557 ? 4.509 57.525 -13.817 1.00 38.00 557 GLU A N 1
ATOM 4507 C CA . GLU A 1 557 ? 5.105 58.727 -14.421 1.00 38.00 557 GLU A CA 1
ATOM 4508 C C . GLU A 1 557 ? 6.373 58.353 -15.198 1.00 38.00 557 GLU A C 1
ATOM 4510 O O . GLU A 1 557 ? 7.431 58.080 -14.622 1.00 38.00 557 GLU A O 1
ATOM 4515 N N . LYS A 1 558 ? 6.268 58.391 -16.528 1.00 34.28 558 LYS A N 1
ATOM 4516 C CA . LYS A 1 558 ? 7.354 58.810 -17.416 1.00 34.28 558 LYS A CA 1
ATOM 4517 C C . LYS A 1 558 ? 6.810 59.649 -18.554 1.00 34.28 558 LYS A C 1
ATOM 4519 O O . LYS A 1 558 ? 5.826 59.202 -19.181 1.00 34.28 558 LYS A O 1
#

Sequence (558 aa):
MGRAVFLLLLSSVVFLGGGPKAQEFPDPQTLLSASRAAYQALRSYTALVTMAIESPFFTELTTLKVLFFFPFSRTEYVEGQRDEYVPQPVLQIVDHQEGRSFVFYTNEVWEEILDESLKGAVRLDEILFAYSEFDYLGIPEKVERGEFRGKPAWVIKGPKITIWLEEETLFVRRIESQIFGITISFTVEEVKLDAEIPSDLFQPPPPELVARRITVIPQGREILRSVWEKLSGLETFIVRKRVTTTFGQDEKVVIYRHPFLRVETHTLESPFFPSQLLSVTIRDFAGGLLYFYNPTEDSWEKVEVDVLTLPEDTLMFALAEAFCLLPPELVTVVGLKEESLRGRETWRITARGMPGTDDPGPEWWVDQETLSVLRYAEPIRFREPREKEFRWVIERGDILSFEPNPEIPDEVFAVPQDVPVRRLELPEEPWFEEEEEEATLEGWEPYSLAKLEEAKAQKKNVVLYFAADWCEPCHALAAGPLRNPQVQELLSPLVRLVVDLTHPGGEAKKVADLYKVRALPTLLFLDAQGNELGRISGYRSTSSLLREIKKILEGGEK